Protein AF-A0A6S7KCL7-F1 (afdb_monomer)

Solvent-accessible surface area (backbone atoms only — not comparable to full-atom values): 25541 Å² total; per-residue (Å²): 139,86,90,84,72,77,57,64,66,50,50,55,53,49,55,60,59,51,68,74,68,71,88,81,83,83,84,85,79,87,79,91,74,94,81,78,96,77,89,88,78,88,87,92,86,84,83,87,86,81,90,90,88,89,88,83,91,77,95,70,89,78,67,82,60,60,70,54,47,55,51,52,52,54,48,55,52,53,68,60,31,69,67,55,47,53,51,51,53,51,50,55,51,50,37,40,73,71,61,41,32,48,75,60,80,77,88,64,96,81,70,55,74,40,50,72,78,60,78,70,86,76,84,52,100,75,82,60,85,66,85,68,55,64,64,54,39,35,38,71,44,36,75,80,61,92,67,90,66,77,89,55,89,71,80,50,75,65,64,59,47,46,71,49,43,76,32,38,36,36,27,40,42,30,43,48,71,57,47,63,75,40,70,47,54,80,88,52,20,56,63,50,22,36,47,53,102,87,47,46,34,21,32,42,26,37,62,62,35,43,85,53,42,60,41,54,48,30,53,52,49,52,62,61,52,57,93,53,74,54,59,47,78,56,63,52,39,36,40,36,40,14,66,44,70,70,55,24,50,56,45,45,51,55,50,53,52,40,33,53,76,68,70,56,56,66,34,74,90,70,35,43,75,79,30,55,58,47,82,52,98,79,23,32,41,34,57,83,19,40,34,78,32,66,70,60,44,48,52,55,68,71,51,72,84,66,89,47,70,66,44,46,52,52,50,51,56,57,52,56,76,47,34,50,50,28,79,50,46,29,59,47,44,41,61,57,54,54,68,70,43,86,95,56,80,91,74,90,48,70,65,35,50,52,30,52,54,50,49,45,48,46,64,68,66,42,60,68,23,38,58,46,49,96,90,44,62,73,46,77,51,62,43,49,59,80,54,19,28,27,34,36,38,28,33,52,80,52,90,96,37,73,43,50,48,37,29,40,49,42,62,49,51,83,68,60,43,68,48,54,70,70,56,36,47,72,71,66

Foldseek 3Di:
DDDDDPVVVVVVVVVVVVVVPDDDDDDDDDDDDDDDPDDDDDDDDDDDDDDDDDDDDDDDDPDPPPVVVVVVVVLVVVCPDPVVQVVVVVVVVVCVVVVFKDFDPDPDPPQDELEAQDFPPDDDPPNDDDPPRQQVSLQVRAQPDPDPADDADDDDPLNLLLLCPLWQWKKKWFFPVCQSVAFDDPVCFSVQWYDDPVHIMTGRTGGHNHPNRQRVQQVVLCVLCPPQRQWDDHRRMIMHTDNDPVRSVVSVVVSVVSCVVSVTDTDPVPIDGTDQWDQDPQWIQGSQAIGHDVVLLVVLLPDDDDPDLVSLVVNVVSLVVCQFQAWQLQVLCVVSVVCNDPPDDDDDDPSNVVSSVVSSVRNNPGDGAHRDDPVWDWDKDWAFDLWKIKIFIWTDPDVVDIGTNTIDIGTDDPVLSPDDRVVRRVVD

Nearest PDB structures (foldseek):
  8wut-assembly1_E  TM=8.333E-01  e=3.686E-23  Moloney murine leukemia virus
  7o0h-assembly1_A  TM=8.692E-01  e=2.274E-22  White-tufted-ear marmoset simian foamy virus
  7o0g-assembly1_A  TM=7.870E-01  e=5.186E-21  White-tufted-ear marmoset simian foamy virus
  7o24-assembly1_A  TM=8.582E-01  e=4.016E-20  White-tufted-ear marmoset simian foamy virus
  4ol8-assembly1_B  TM=5.822E-01  e=3.108E-23  Saccharomyces cerevisiae

InterPro domains:
  IPR000477 Reverse transcriptase domain [PF00078] (135-284)
  IPR041577 Reverse transcriptase/retrotransposon-derived protein, RNase H-like domain [PF17919] (348-428)
  IPR043128 Reverse transcriptase/Diguanylate cyclase domain [G3DSA:3.30.70.270] (152-285)
  IPR043128 Reverse transcriptase/Diguanylate cyclase domain [G3DSA:3.30.70.270] (294-387)
  IPR043502 DNA/RNA polymerase superfamily [SSF56672] (149-428)

Structure (mmCIF, N/CA/C/O backbone):
data_AF-A0A6S7KCL7-F1
#
_entry.id   AF-A0A6S7KCL7-F1
#
loop_
_atom_site.group_PDB
_atom_site.id
_atom_site.type_symbol
_atom_site.label_atom_id
_atom_site.label_alt_id
_atom_site.label_comp_id
_atom_site.label_asym_id
_atom_site.label_entity_id
_atom_site.label_seq_id
_atom_site.pdbx_PDB_ins_code
_atom_site.Cartn_x
_atom_site.Cartn_y
_atom_site.Cartn_z
_atom_site.occupancy
_atom_site.B_iso_or_equiv
_atom_site.auth_seq_id
_atom_site.auth_comp_id
_atom_site.auth_asym_id
_atom_site.auth_atom_id
_atom_site.pdbx_PDB_model_num
ATOM 1 N N . MET A 1 1 ? -39.524 0.448 9.914 1.00 32.84 1 MET A N 1
ATOM 2 C CA . MET A 1 1 ? -39.520 1.186 11.191 1.00 32.84 1 MET A CA 1
ATOM 3 C C . MET A 1 1 ? -38.173 0.850 11.798 1.00 32.84 1 MET A C 1
ATOM 5 O O . MET A 1 1 ? -37.970 -0.300 12.128 1.00 32.84 1 MET A O 1
ATOM 9 N N . ASP A 1 2 ? -37.138 1.658 11.639 1.00 27.00 2 ASP A N 1
ATOM 10 C CA . ASP A 1 2 ? -37.039 3.036 12.101 1.00 27.00 2 ASP A CA 1
ATOM 11 C C . ASP A 1 2 ? -36.198 3.862 11.104 1.00 27.00 2 ASP A C 1
ATOM 13 O O . ASP A 1 2 ? -35.113 3.452 10.697 1.00 27.00 2 ASP A O 1
ATOM 17 N N . LYS A 1 3 ? -36.755 4.976 10.623 1.00 31.25 3 LYS A N 1
ATOM 18 C CA . LYS A 1 3 ? -36.120 5.930 9.702 1.00 31.25 3 LYS A CA 1
ATOM 19 C C . LYS A 1 3 ? -36.062 7.254 10.452 1.00 31.25 3 LYS A C 1
ATOM 21 O O . LYS A 1 3 ? -36.946 8.072 10.250 1.00 31.25 3 LYS A O 1
ATOM 26 N N . ASN A 1 4 ? -35.097 7.427 11.350 1.00 33.03 4 ASN A N 1
ATOM 27 C CA . ASN A 1 4 ? -34.745 8.725 11.931 1.00 33.03 4 ASN A CA 1
ATOM 28 C C . ASN A 1 4 ? -33.495 8.577 12.802 1.00 33.03 4 ASN A C 1
ATOM 30 O O . ASN A 1 4 ? -33.615 8.236 13.973 1.00 33.03 4 ASN A O 1
ATOM 34 N N . ARG A 1 5 ? -32.303 8.831 12.235 1.00 33.44 5 ARG A N 1
ATOM 35 C CA . ARG A 1 5 ? -31.136 9.317 13.003 1.00 33.44 5 ARG A CA 1
ATOM 36 C C . ARG A 1 5 ? -29.930 9.866 12.193 1.00 33.44 5 ARG A C 1
ATOM 38 O O . ARG A 1 5 ? -28.792 9.637 12.580 1.00 33.44 5 ARG A O 1
ATOM 45 N N . PRO A 1 6 ? -30.106 10.653 11.110 1.00 31.61 6 PRO A N 1
ATOM 46 C CA . PRO A 1 6 ? -28.994 11.430 10.538 1.00 31.61 6 PRO A CA 1
ATOM 47 C C . PRO A 1 6 ? -28.548 12.629 11.413 1.00 31.61 6 PRO A C 1
ATOM 49 O O . PRO A 1 6 ? -27.614 13.339 11.046 1.00 31.61 6 PRO A O 1
ATOM 52 N N . GLU A 1 7 ? -29.188 12.878 12.562 1.00 29.97 7 GLU A N 1
ATOM 53 C CA . GLU A 1 7 ? -28.924 14.068 13.385 1.00 29.97 7 GLU A CA 1
ATOM 54 C C . GLU A 1 7 ? -27.681 13.947 14.282 1.00 29.97 7 GLU A C 1
ATOM 56 O O . GLU A 1 7 ? -26.993 14.944 14.475 1.00 29.97 7 GLU A O 1
ATOM 61 N N . GLU A 1 8 ? -27.302 12.757 14.762 1.00 33.03 8 GLU A N 1
ATOM 62 C CA . GLU A 1 8 ? -26.177 12.619 15.711 1.00 33.03 8 GLU A CA 1
ATOM 63 C C . GLU A 1 8 ? -24.804 12.859 15.043 1.00 33.03 8 GLU A C 1
ATOM 65 O O . GLU A 1 8 ? -23.974 13.591 15.585 1.00 33.03 8 GLU A O 1
ATOM 70 N N . ALA A 1 9 ? -24.597 12.390 13.804 1.00 33.31 9 ALA A N 1
ATOM 71 C CA . ALA A 1 9 ? -23.393 12.701 13.020 1.00 33.31 9 ALA A CA 1
ATOM 72 C C . ALA A 1 9 ? -23.333 14.183 12.594 1.00 33.31 9 ALA A C 1
ATOM 74 O O . ALA A 1 9 ? -22.263 14.796 12.583 1.00 33.31 9 ALA A O 1
ATOM 75 N N . SER A 1 10 ? -24.490 14.791 12.303 1.00 29.20 10 SER A N 1
ATOM 76 C CA . SER A 1 10 ? -24.592 16.223 12.001 1.00 29.20 10 SER A CA 1
ATOM 77 C C . SER A 1 10 ? -24.293 17.085 13.232 1.00 29.20 10 SER A C 1
ATOM 79 O O . SER A 1 10 ? -23.703 18.155 13.094 1.00 29.20 10 SER A O 1
ATOM 81 N N . ILE A 1 11 ? -24.649 16.636 14.439 1.00 30.73 11 ILE A N 1
ATOM 82 C CA . ILE A 1 11 ? -24.381 17.346 15.699 1.00 30.73 11 ILE A CA 1
ATOM 83 C C . ILE A 1 11 ? -22.884 17.326 16.039 1.00 30.73 11 ILE A C 1
ATOM 85 O O . ILE A 1 11 ? -22.354 18.359 16.457 1.00 30.73 11 ILE A O 1
ATOM 89 N N . ILE A 1 12 ? -22.176 16.220 15.783 1.00 36.31 12 ILE A N 1
ATOM 90 C CA . ILE A 1 12 ? -20.714 16.138 15.959 1.00 36.31 12 ILE A CA 1
ATOM 91 C C . ILE A 1 12 ? -19.998 17.066 14.961 1.00 36.31 12 ILE A C 1
ATOM 93 O O . ILE A 1 12 ? -19.153 17.868 15.364 1.00 36.31 12 ILE A O 1
ATOM 97 N N . LEU A 1 13 ? -20.410 17.056 13.685 1.00 35.09 13 LEU A N 1
ATOM 98 C CA . LEU A 1 13 ? -19.869 17.943 12.643 1.00 35.09 13 LEU A CA 1
ATOM 99 C C . LEU A 1 13 ? -20.126 19.430 12.954 1.00 35.09 13 LEU A C 1
ATOM 101 O O . LEU A 1 13 ? -19.245 20.275 12.804 1.00 35.09 13 LEU A O 1
ATOM 105 N N . THR A 1 14 ? -21.333 19.750 13.436 1.00 28.88 14 THR A N 1
ATOM 106 C CA . THR A 1 14 ? -21.732 21.122 13.785 1.00 28.88 14 THR A CA 1
ATOM 107 C C . THR A 1 14 ? -21.007 21.609 15.034 1.00 28.88 14 THR A C 1
ATOM 109 O O . THR A 1 14 ? -20.670 22.784 15.117 1.00 28.88 14 THR A O 1
ATOM 112 N N . THR A 1 15 ? -20.720 20.732 15.997 1.00 29.88 15 THR A N 1
ATOM 113 C CA . THR A 1 15 ? -20.001 21.110 17.222 1.00 29.88 15 THR A CA 1
ATOM 114 C C . THR A 1 15 ? -18.521 21.384 16.941 1.00 29.88 15 THR A C 1
ATOM 116 O O . THR A 1 15 ? -17.981 22.353 17.471 1.00 29.88 15 THR A O 1
ATOM 119 N N . PHE A 1 16 ? -17.894 20.633 16.028 1.00 32.62 16 PHE A N 1
ATOM 120 C CA . PHE A 1 16 ? -16.509 20.876 15.605 1.00 32.62 16 PHE A CA 1
ATOM 121 C C . PHE A 1 16 ? -16.375 22.163 14.764 1.00 32.62 16 PHE A C 1
ATOM 123 O O . PHE A 1 16 ? -15.523 23.001 15.047 1.00 32.62 16 PHE A O 1
ATOM 130 N N . LEU A 1 17 ? -17.294 22.402 13.816 1.00 31.88 17 LEU A N 1
ATOM 131 C CA . LEU A 1 17 ? -17.326 23.630 12.999 1.00 31.88 17 LEU A CA 1
ATOM 132 C C . LEU A 1 17 ? -17.724 24.893 13.791 1.00 31.88 17 LEU A C 1
ATOM 134 O O . LEU A 1 17 ? -17.465 26.019 13.361 1.00 31.88 17 LEU A O 1
ATOM 138 N N . ARG A 1 18 ? -18.363 24.746 14.958 1.00 26.17 18 ARG A N 1
ATOM 139 C CA . ARG A 1 18 ? -18.756 25.882 15.810 1.00 26.17 18 ARG A CA 1
ATOM 140 C C . ARG A 1 18 ? -17.617 26.375 16.705 1.00 26.17 18 ARG A C 1
ATOM 142 O O . ARG A 1 18 ? -17.640 27.540 17.092 1.00 26.17 18 ARG A O 1
ATOM 149 N N . ILE A 1 19 ? -16.601 25.547 16.960 1.00 31.98 19 ILE A N 1
ATOM 150 C CA . ILE A 1 19 ? -15.364 25.965 17.643 1.00 31.98 19 ILE A CA 1
ATOM 151 C C . ILE A 1 19 ? -14.505 26.860 16.724 1.00 31.98 19 ILE A C 1
ATOM 153 O O . ILE A 1 19 ? -13.810 27.746 17.218 1.00 31.98 19 ILE A O 1
ATOM 157 N N . GLU A 1 20 ? -14.644 26.745 15.397 1.00 35.44 20 GLU A N 1
ATOM 158 C CA . GLU A 1 20 ? -13.984 27.632 14.421 1.00 35.44 20 GLU A CA 1
ATOM 159 C C . GLU A 1 20 ? -14.603 29.044 14.324 1.00 35.44 20 GLU A C 1
ATOM 161 O O . GLU A 1 20 ? -14.001 29.941 13.737 1.00 35.44 20 GLU A O 1
ATOM 166 N N . ASN A 1 21 ? -15.775 29.293 14.925 1.00 29.42 21 ASN A N 1
ATOM 167 C CA . ASN A 1 21 ? -16.491 30.573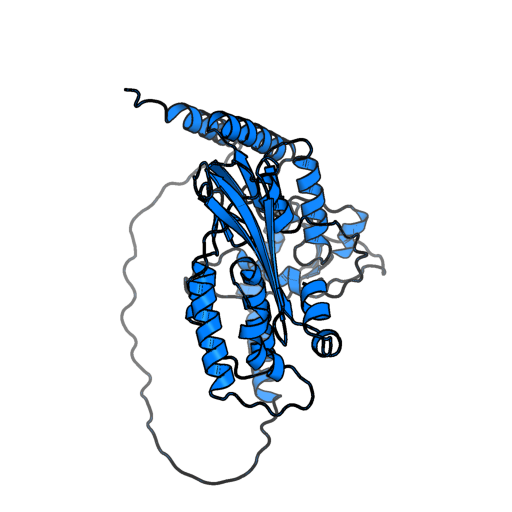 14.829 1.00 29.42 21 ASN A CA 1
ATOM 168 C C . ASN A 1 21 ? -16.553 31.349 16.160 1.00 29.42 21 ASN A C 1
ATOM 170 O O . ASN A 1 21 ? -17.619 31.804 16.579 1.00 29.42 21 ASN A O 1
ATOM 174 N N . ASN A 1 22 ? -15.401 31.562 16.807 1.00 24.45 22 ASN A N 1
ATOM 175 C CA . ASN A 1 22 ? -15.237 32.597 17.839 1.00 24.45 22 ASN A CA 1
ATOM 176 C C . ASN A 1 22 ? -14.475 33.810 17.241 1.00 24.45 22 ASN A C 1
ATOM 178 O O . ASN A 1 22 ? -13.380 33.626 16.706 1.00 24.45 22 ASN A O 1
ATOM 182 N N . PRO A 1 23 ? -15.027 35.044 17.251 1.00 31.91 23 PRO A N 1
ATOM 183 C CA . PRO A 1 23 ? -14.703 36.058 16.258 1.00 31.91 23 PRO A CA 1
ATOM 184 C C . PRO A 1 23 ? -13.602 37.022 16.717 1.00 31.91 23 PRO A C 1
ATOM 186 O O . PRO A 1 23 ? -13.769 37.800 17.655 1.00 31.91 23 PRO A O 1
ATOM 189 N N . ARG A 1 24 ? -12.518 37.096 15.943 1.00 24.03 24 ARG A N 1
ATOM 190 C CA . ARG A 1 24 ? -11.722 38.323 15.801 1.00 24.03 24 ARG A CA 1
ATOM 191 C C . ARG A 1 24 ? -11.647 38.708 14.328 1.00 24.03 24 ARG A C 1
ATOM 193 O O . ARG A 1 24 ? -10.710 38.366 13.629 1.00 24.03 24 ARG A O 1
ATOM 200 N N . GLY A 1 25 ? -12.709 39.403 13.913 1.00 25.62 25 GLY A N 1
ATOM 201 C CA . GLY A 1 25 ? -12.779 40.400 12.843 1.00 25.62 25 GLY A CA 1
ATOM 202 C C . GLY A 1 25 ? -12.141 40.073 11.492 1.00 25.62 25 GLY A C 1
ATOM 203 O O . GLY A 1 25 ? -10.934 40.164 11.349 1.00 25.62 25 GLY A O 1
ATOM 204 N N . ILE A 1 26 ? -12.973 39.919 10.459 1.00 24.70 26 ILE A N 1
ATOM 205 C CA . ILE A 1 26 ? -13.079 40.894 9.359 1.00 24.70 26 ILE A CA 1
ATOM 206 C C . ILE A 1 26 ? -14.375 40.627 8.573 1.00 24.70 26 ILE A C 1
ATOM 208 O O . ILE A 1 26 ? -14.807 39.506 8.333 1.00 24.70 26 ILE A O 1
ATOM 212 N N . ARG A 1 27 ? -15.025 41.738 8.245 1.00 23.36 27 ARG A N 1
ATOM 213 C CA . ARG A 1 27 ? -16.366 41.923 7.692 1.00 23.36 27 ARG A CA 1
ATOM 214 C C . ARG A 1 27 ? -16.469 41.364 6.265 1.00 23.36 27 ARG A C 1
ATOM 216 O O . ARG A 1 27 ? -15.761 41.828 5.374 1.00 23.36 27 ARG A O 1
ATOM 223 N N . ALA A 1 28 ? -17.404 40.445 6.025 1.00 23.52 28 ALA A N 1
ATOM 224 C CA . ALA A 1 28 ? -17.800 40.046 4.678 1.00 23.52 28 ALA A CA 1
ATOM 225 C C . ALA A 1 28 ? -18.406 41.246 3.926 1.00 23.52 28 ALA A C 1
ATOM 227 O O . ALA A 1 28 ? -19.410 41.816 4.359 1.00 23.52 28 ALA A O 1
ATOM 228 N N . LYS A 1 29 ? -17.827 41.621 2.780 1.00 24.95 29 LYS A N 1
ATOM 229 C CA . LYS A 1 29 ? -18.520 42.443 1.782 1.00 24.95 29 LYS A CA 1
ATOM 230 C C . LYS A 1 29 ? -19.190 41.516 0.770 1.00 24.95 29 LYS A C 1
ATOM 232 O O . LYS A 1 29 ? -18.541 40.998 -0.132 1.00 24.95 29 LYS A O 1
ATOM 237 N N . LYS A 1 30 ? -20.506 41.343 0.922 1.00 26.56 30 LYS A N 1
ATOM 238 C CA . LYS A 1 30 ? -21.410 41.080 -0.205 1.00 26.56 30 LYS A CA 1
ATOM 239 C C . LYS A 1 30 ? -21.349 42.291 -1.139 1.00 26.56 30 LYS A C 1
ATOM 241 O O . LYS A 1 30 ? -21.466 43.407 -0.649 1.00 26.56 30 LYS A O 1
ATOM 246 N N . ASN A 1 31 ? -21.146 42.049 -2.432 1.00 24.45 31 ASN A N 1
ATOM 247 C CA . ASN A 1 31 ? -21.713 42.800 -3.558 1.00 24.45 31 ASN A CA 1
ATOM 248 C C . ASN A 1 31 ? -21.358 42.046 -4.848 1.00 24.45 31 ASN A C 1
ATOM 250 O O . ASN A 1 31 ? -20.307 42.257 -5.445 1.00 24.45 31 ASN A O 1
ATOM 254 N N . LEU A 1 32 ? -22.239 41.126 -5.241 1.00 25.67 32 LEU A N 1
ATOM 255 C CA . LEU A 1 32 ? -22.366 40.678 -6.623 1.00 25.67 32 LEU A CA 1
ATOM 256 C C . LEU A 1 32 ? -23.285 41.687 -7.310 1.00 25.67 32 LEU A C 1
ATOM 258 O O . LEU A 1 32 ? -24.489 41.688 -7.067 1.00 25.67 32 LEU A O 1
ATOM 262 N N . THR A 1 33 ? -22.713 42.549 -8.140 1.00 25.02 33 THR A N 1
ATOM 263 C CA . THR A 1 33 ? -23.452 43.272 -9.174 1.00 25.02 33 THR A CA 1
ATOM 264 C C . THR A 1 33 ? -22.950 42.782 -10.521 1.00 25.02 33 THR A C 1
ATOM 266 O O . THR A 1 33 ? -21.758 42.830 -10.818 1.00 25.02 33 THR A O 1
ATOM 269 N N . THR A 1 34 ? -23.891 42.259 -11.296 1.00 31.86 34 THR A N 1
ATOM 270 C CA . THR A 1 34 ? -23.829 42.022 -12.735 1.00 31.86 34 THR A CA 1
ATOM 271 C C . THR A 1 34 ? -23.257 43.231 -13.464 1.00 31.86 34 THR A C 1
ATOM 273 O O . THR A 1 34 ? -23.919 44.259 -13.494 1.00 31.86 34 THR A O 1
ATOM 276 N N . GLU A 1 35 ? -22.082 43.098 -14.083 1.00 24.28 35 GLU A N 1
ATOM 277 C CA . GLU A 1 35 ? -21.702 43.897 -15.253 1.00 24.28 35 GLU A CA 1
ATOM 278 C C . GLU A 1 35 ? -20.436 43.349 -15.930 1.00 24.28 35 GLU A C 1
ATOM 280 O O . GLU A 1 35 ? -19.486 42.921 -15.277 1.00 24.28 35 GLU A O 1
ATOM 285 N N . ASN A 1 36 ? -20.440 43.426 -17.263 1.00 24.83 36 ASN A N 1
ATOM 286 C CA . ASN A 1 36 ? -19.349 43.148 -18.207 1.00 24.83 36 ASN A CA 1
ATOM 287 C C . ASN A 1 36 ? -19.168 41.707 -18.708 1.00 24.83 36 ASN A C 1
ATOM 289 O O . ASN A 1 36 ? -18.055 41.213 -18.879 1.00 24.83 36 ASN A O 1
ATOM 293 N N . ALA A 1 37 ? -20.278 41.102 -19.135 1.00 28.19 37 ALA A N 1
ATOM 294 C CA . ALA A 1 37 ? -20.281 40.293 -20.352 1.00 28.19 37 ALA A CA 1
ATOM 295 C C . ALA A 1 37 ? -20.336 41.226 -21.580 1.00 28.19 37 ALA A C 1
ATOM 297 O O . ALA A 1 37 ? -21.414 41.511 -22.082 1.00 28.19 37 ALA A O 1
ATOM 298 N N . ALA A 1 38 ? -19.190 41.750 -22.024 1.00 30.61 38 ALA A N 1
ATOM 299 C CA . ALA A 1 38 ? -18.998 42.331 -23.362 1.00 30.61 38 ALA A CA 1
ATOM 300 C C . ALA A 1 38 ? -17.542 42.790 -23.526 1.00 30.61 38 ALA A C 1
ATOM 302 O O . ALA A 1 38 ? -17.160 43.790 -22.925 1.00 30.61 38 ALA A O 1
ATOM 303 N N . LYS A 1 39 ? -16.747 42.064 -24.330 1.00 27.22 39 LYS A N 1
ATOM 304 C CA . LYS A 1 39 ? -15.606 42.556 -25.147 1.00 27.22 39 LYS A CA 1
ATOM 305 C C . LYS A 1 39 ? -14.751 41.390 -25.659 1.00 27.22 39 LYS A C 1
ATOM 307 O O . LYS A 1 39 ? -13.586 41.275 -25.314 1.00 27.22 39 LYS A O 1
ATOM 312 N N . TRP A 1 40 ? -15.323 40.529 -26.497 1.00 24.55 40 TRP A N 1
ATOM 313 C CA . TRP A 1 40 ? -14.550 39.632 -27.368 1.00 24.55 40 TRP A CA 1
ATOM 314 C C . TRP A 1 40 ? -15.207 39.616 -28.750 1.00 24.55 40 TRP A C 1
ATOM 316 O O . TRP A 1 40 ? -15.937 38.699 -29.103 1.00 24.55 40 TRP A O 1
ATOM 326 N N . THR A 1 41 ? -14.958 40.668 -29.528 1.00 23.69 41 THR A N 1
ATOM 327 C CA . THR A 1 41 ? -15.187 40.683 -30.977 1.00 23.69 41 THR A CA 1
ATOM 328 C C . THR A 1 41 ? -14.047 41.430 -31.663 1.00 23.69 41 THR A C 1
ATOM 330 O O . THR A 1 41 ? -13.801 42.593 -31.355 1.00 23.69 41 THR A O 1
ATOM 333 N N . ALA A 1 42 ? -13.432 40.731 -32.621 1.00 24.84 42 ALA A N 1
ATOM 334 C CA . ALA A 1 42 ? -12.605 41.205 -33.733 1.00 24.84 42 ALA A CA 1
ATOM 335 C C . ALA A 1 42 ? -11.185 41.747 -33.448 1.00 24.84 42 ALA A C 1
ATOM 337 O O . ALA A 1 42 ? -11.002 42.880 -33.020 1.00 24.84 42 ALA A O 1
ATOM 338 N N . ASN A 1 43 ? -10.174 40.990 -33.897 1.00 25.39 43 ASN A N 1
ATOM 339 C CA . ASN A 1 43 ? -9.251 41.507 -34.916 1.00 25.39 43 ASN A CA 1
ATOM 340 C C . ASN A 1 43 ? -8.666 40.353 -35.772 1.00 25.39 43 ASN A C 1
ATOM 342 O O . ASN A 1 43 ? -7.935 39.516 -35.238 1.00 25.39 43 ASN A O 1
ATOM 346 N N . PRO A 1 44 ? -8.990 40.279 -37.077 1.00 29.75 44 PRO A N 1
ATOM 347 C CA . PRO A 1 44 ? -8.430 39.328 -38.028 1.00 29.75 44 PRO A CA 1
ATOM 348 C C . PRO A 1 44 ? -7.284 39.983 -38.807 1.00 29.75 44 PRO A C 1
ATOM 350 O O . PRO A 1 44 ? -7.536 40.892 -39.585 1.00 29.75 44 PRO A O 1
ATOM 353 N N . ASN A 1 45 ? -6.041 39.528 -38.635 1.00 25.64 45 ASN A N 1
ATOM 354 C CA . ASN A 1 45 ? -4.947 39.753 -39.593 1.00 25.64 45 ASN A CA 1
ATOM 355 C C . ASN A 1 45 ? -3.684 39.013 -39.137 1.00 25.64 45 ASN A C 1
ATOM 357 O O . ASN A 1 45 ? -2.966 39.543 -38.305 1.00 25.64 45 ASN A O 1
ATOM 361 N N . VAL A 1 46 ? -3.407 37.828 -39.694 1.00 29.92 46 VAL A N 1
ATOM 362 C CA . VAL A 1 46 ? -2.138 37.500 -40.381 1.00 29.92 46 VAL A CA 1
ATOM 363 C C . VAL A 1 46 ? -2.435 36.328 -41.330 1.00 29.92 46 VAL A C 1
ATOM 365 O O . VAL A 1 46 ? -2.879 35.263 -40.909 1.00 29.92 46 VAL A O 1
ATOM 368 N N . ARG A 1 47 ? -2.251 36.578 -42.631 1.00 26.06 47 ARG A N 1
ATOM 369 C CA . ARG A 1 47 ? -2.441 35.648 -43.756 1.00 26.06 47 ARG A CA 1
ATOM 370 C C . ARG A 1 47 ? -1.308 34.617 -43.817 1.00 26.06 47 ARG A C 1
ATOM 372 O O . ARG A 1 47 ? -0.181 34.918 -43.440 1.00 26.06 47 ARG A O 1
ATOM 379 N N . GLY A 1 48 ? -1.626 33.425 -44.321 1.00 23.19 48 GLY A N 1
ATOM 380 C CA . GLY A 1 48 ? -0.693 32.314 -44.499 1.00 23.19 48 GLY A CA 1
ATOM 381 C C . GLY A 1 48 ? 0.268 32.436 -45.684 1.00 23.19 48 GLY A C 1
ATOM 382 O O . GLY A 1 48 ? 0.117 33.304 -46.540 1.00 23.19 48 GLY A O 1
ATOM 383 N N . VAL A 1 49 ? 1.216 31.496 -45.732 1.00 26.47 49 VAL A N 1
ATOM 384 C CA . VAL A 1 49 ? 1.940 31.061 -46.935 1.00 26.47 49 VAL A CA 1
ATOM 385 C C . VAL A 1 49 ? 2.118 29.539 -46.854 1.00 26.47 49 VAL A C 1
ATOM 387 O O . VAL A 1 49 ? 2.395 28.981 -45.794 1.00 26.47 49 VAL A O 1
ATOM 390 N N . SER A 1 50 ? 1.869 28.908 -47.995 1.00 23.92 50 SER A N 1
ATOM 391 C CA . SER A 1 50 ? 1.758 27.486 -48.319 1.00 23.92 50 SER A CA 1
ATOM 392 C C . SER A 1 50 ? 3.092 26.773 -48.608 1.00 23.92 50 SER A C 1
ATOM 394 O O . SER A 1 50 ? 3.991 27.367 -49.190 1.00 23.92 50 SER A O 1
ATOM 396 N N . ASP A 1 51 ? 3.137 25.487 -48.242 1.00 26.78 51 ASP A N 1
ATOM 397 C CA . ASP A 1 51 ? 3.597 24.282 -48.976 1.00 26.78 51 ASP A CA 1
ATOM 398 C C . ASP A 1 51 ? 4.666 24.380 -50.096 1.00 26.78 51 ASP A C 1
ATOM 400 O O . ASP A 1 51 ? 4.408 25.036 -51.099 1.00 26.78 51 ASP A O 1
ATOM 404 N N . GLN A 1 52 ? 5.766 23.599 -49.998 1.00 23.55 52 GLN A N 1
ATOM 405 C CA . GLN A 1 52 ? 6.431 22.844 -51.097 1.00 23.55 52 GLN A CA 1
ATOM 406 C C . GLN A 1 52 ? 7.404 21.755 -50.558 1.00 23.55 52 GLN A C 1
ATOM 408 O O . GLN A 1 52 ? 8.073 21.942 -49.543 1.00 23.55 52 GLN A O 1
ATOM 413 N N . ARG A 1 53 ? 7.488 20.606 -51.261 1.00 22.00 53 ARG A N 1
ATOM 414 C CA . ARG A 1 53 ? 8.329 19.415 -50.977 1.00 22.00 53 ARG A CA 1
ATOM 415 C C . ARG A 1 53 ? 9.604 19.323 -51.852 1.00 22.00 53 ARG A C 1
ATOM 417 O O . ARG A 1 53 ? 9.583 19.757 -52.997 1.00 22.00 53 ARG A O 1
ATOM 424 N N . THR A 1 54 ? 10.557 18.500 -51.369 1.00 23.83 54 THR A N 1
ATOM 425 C CA . THR A 1 54 ? 11.592 17.651 -52.053 1.00 23.83 54 THR A CA 1
ATOM 426 C C . THR A 1 54 ? 13.050 18.189 -52.146 1.00 23.83 54 THR A C 1
ATOM 428 O O . THR A 1 54 ? 13.271 19.348 -51.823 1.00 23.83 54 THR A O 1
ATOM 431 N N . PRO A 1 55 ? 14.077 17.358 -52.480 1.00 32.09 55 PRO A N 1
ATOM 432 C CA . PRO A 1 55 ? 14.804 16.430 -51.583 1.00 32.09 55 PRO A CA 1
ATOM 433 C C . PRO A 1 55 ? 16.358 16.568 -51.656 1.00 32.09 55 PRO A C 1
ATOM 435 O O . PRO A 1 55 ? 16.883 17.118 -52.616 1.00 32.09 55 PRO A O 1
ATOM 438 N N . GLY A 1 56 ? 17.123 15.984 -50.715 1.00 22.31 56 GLY A N 1
ATOM 439 C CA . GLY A 1 56 ? 18.562 15.707 -50.931 1.00 22.31 56 GLY A CA 1
ATOM 440 C C . GLY A 1 56 ? 19.526 15.963 -49.760 1.00 22.31 56 GLY A C 1
ATOM 441 O O . GLY A 1 56 ? 19.715 17.089 -49.323 1.00 22.31 56 GLY A O 1
ATOM 442 N N . ASN A 1 57 ? 20.149 14.869 -49.309 1.00 25.88 57 ASN A N 1
ATOM 443 C CA . ASN A 1 57 ? 21.361 14.693 -48.494 1.00 25.88 57 ASN A CA 1
ATOM 444 C C . ASN A 1 57 ? 22.228 15.917 -48.128 1.00 25.88 57 ASN A C 1
ATOM 446 O O . ASN A 1 57 ? 22.866 16.523 -48.981 1.00 25.88 57 ASN A O 1
ATOM 450 N N . SER A 1 58 ? 22.479 16.085 -46.827 1.00 22.78 58 SER A N 1
ATOM 451 C CA . SER A 1 58 ? 23.840 16.036 -46.263 1.00 22.78 58 SER A CA 1
ATOM 452 C C . SER A 1 58 ? 23.773 15.921 -44.738 1.00 22.78 58 SER A C 1
ATOM 454 O O . SER A 1 58 ? 22.918 16.511 -44.080 1.00 22.78 58 SER A O 1
ATOM 456 N N . ALA A 1 59 ? 24.648 15.093 -44.173 1.00 34.91 59 ALA A N 1
ATOM 457 C CA . ALA A 1 59 ? 24.796 14.926 -42.739 1.00 34.91 59 ALA A CA 1
ATOM 458 C C . ALA A 1 59 ? 25.247 16.250 -42.102 1.00 34.91 59 ALA A C 1
ATOM 460 O O . ALA A 1 59 ? 26.376 16.688 -42.306 1.00 34.91 59 ALA A O 1
ATOM 461 N N . GLN A 1 60 ? 24.384 16.858 -41.292 1.00 24.25 60 GLN A N 1
ATOM 462 C CA . GLN A 1 60 ? 24.779 17.859 -40.308 1.00 24.25 60 GLN A CA 1
ATOM 463 C C . GLN A 1 60 ? 24.344 17.370 -38.931 1.00 24.25 60 GLN A C 1
ATOM 465 O O . GLN A 1 60 ? 23.157 17.240 -38.634 1.00 24.25 60 GLN A O 1
ATOM 470 N N . GLN A 1 61 ? 25.342 17.076 -38.097 1.00 26.62 61 GLN A N 1
ATOM 471 C CA . GLN A 1 61 ? 25.204 17.003 -36.648 1.00 26.62 61 GLN A CA 1
ATOM 472 C C . GLN A 1 61 ? 24.488 18.269 -36.165 1.00 26.62 61 GLN A C 1
ATOM 474 O O . GLN A 1 61 ? 25.092 19.336 -36.068 1.00 26.62 61 GLN A O 1
ATOM 479 N N . VAL A 1 62 ? 23.198 18.159 -35.853 1.00 25.75 62 VAL A N 1
ATOM 480 C CA . VAL A 1 62 ? 22.493 19.198 -35.107 1.00 25.75 62 VAL A CA 1
ATOM 481 C C . VAL A 1 62 ? 22.919 19.045 -33.653 1.00 25.75 62 VAL A C 1
ATOM 483 O O . VAL A 1 62 ? 22.529 18.109 -32.956 1.00 25.75 62 VAL A O 1
ATOM 486 N N . SER A 1 63 ? 23.794 19.942 -33.219 1.00 23.69 63 SER A N 1
ATOM 487 C CA . SER A 1 63 ? 24.270 20.038 -31.847 1.00 23.69 63 SER A CA 1
ATOM 488 C C . SER A 1 63 ? 23.085 20.276 -30.885 1.00 23.69 63 SER A C 1
ATOM 490 O O . SER A 1 63 ? 22.281 21.184 -31.119 1.00 23.69 63 SER A O 1
ATOM 492 N N . PRO A 1 64 ? 22.961 19.530 -29.763 1.00 26.62 64 PRO A N 1
ATOM 493 C CA . PRO A 1 64 ? 21.874 19.694 -28.777 1.00 26.62 64 PRO A CA 1
ATOM 494 C C . PRO A 1 64 ? 21.868 21.051 -28.041 1.00 26.62 64 PRO A C 1
ATOM 496 O O . PRO A 1 64 ? 21.066 21.295 -27.134 1.00 26.62 64 PRO A O 1
ATOM 499 N N . SER A 1 65 ? 22.789 21.943 -28.395 1.00 27.81 65 SER A N 1
ATOM 500 C CA . SER A 1 65 ? 23.180 23.107 -27.611 1.00 27.81 65 SER A CA 1
ATOM 501 C C . SER A 1 65 ? 22.314 24.340 -27.881 1.00 27.81 65 SER A C 1
ATOM 503 O O . SER A 1 65 ? 22.133 25.154 -26.985 1.00 27.81 65 SER A O 1
ATOM 505 N N . VAL A 1 66 ? 21.733 24.497 -29.076 1.00 26.25 66 VAL A N 1
ATOM 506 C CA . VAL A 1 66 ? 21.138 25.789 -29.483 1.00 26.25 66 VAL A CA 1
ATOM 507 C C . VAL A 1 66 ? 19.673 25.940 -29.042 1.00 26.25 66 VAL A C 1
ATOM 509 O O . VAL A 1 66 ? 19.285 26.989 -28.527 1.00 26.25 66 VAL A O 1
ATOM 512 N N . ILE A 1 67 ? 18.867 24.873 -29.119 1.00 25.34 67 ILE A N 1
ATOM 513 C CA . ILE A 1 67 ? 17.459 24.885 -28.659 1.00 25.34 67 ILE A CA 1
ATOM 514 C C . ILE A 1 67 ? 17.385 24.962 -27.123 1.00 25.34 67 ILE A C 1
ATOM 516 O O . ILE A 1 67 ? 16.491 25.596 -26.555 1.00 25.34 67 ILE A O 1
ATOM 520 N N . THR A 1 68 ? 18.359 24.357 -26.441 1.00 28.80 68 THR A N 1
ATOM 521 C CA . THR A 1 68 ? 18.464 24.348 -24.976 1.00 28.80 68 THR A CA 1
ATOM 522 C C . THR A 1 68 ? 18.875 25.721 -24.430 1.00 28.80 68 THR A C 1
ATOM 524 O O . THR A 1 68 ? 18.357 26.148 -23.397 1.00 28.80 68 THR A O 1
ATOM 527 N N . VAL A 1 69 ? 19.740 26.451 -25.145 1.00 28.19 69 VAL A N 1
ATOM 528 C CA . VAL A 1 69 ? 20.165 27.812 -24.774 1.00 28.19 69 VAL A CA 1
ATOM 529 C C . VAL A 1 69 ? 19.054 28.836 -25.027 1.00 28.19 69 VAL A C 1
ATOM 531 O O . VAL A 1 69 ? 18.744 29.606 -24.122 1.00 28.19 69 VAL A O 1
ATOM 534 N N . GLN A 1 70 ? 18.347 28.780 -26.163 1.00 24.89 70 GLN A N 1
ATOM 535 C CA . GLN A 1 70 ? 17.225 29.699 -26.417 1.00 24.89 70 GLN A CA 1
ATOM 536 C C . GLN A 1 70 ? 16.038 29.490 -25.463 1.00 24.89 70 GLN A C 1
ATOM 538 O O . GLN A 1 70 ? 15.392 30.457 -25.052 1.00 24.89 70 GLN A O 1
ATOM 543 N N . LYS A 1 71 ? 15.758 28.244 -25.048 1.00 28.09 71 LYS A N 1
ATOM 544 C CA . LYS A 1 71 ? 14.780 27.984 -23.979 1.00 28.09 71 LYS A CA 1
ATOM 545 C C . LYS A 1 71 ? 15.261 28.544 -22.640 1.00 28.09 71 LYS A C 1
ATOM 547 O O . LYS A 1 71 ? 14.467 29.198 -21.974 1.00 28.09 71 LYS A O 1
ATOM 552 N N . LYS A 1 72 ? 16.535 28.370 -22.264 1.00 29.95 72 LYS A N 1
ATOM 553 C CA . LYS A 1 72 ? 17.100 28.952 -21.030 1.00 29.95 72 LYS A CA 1
ATOM 554 C C . LYS A 1 72 ? 17.055 30.485 -21.013 1.00 29.95 72 LYS A C 1
ATOM 556 O O . LYS A 1 72 ? 16.750 31.057 -19.973 1.00 29.95 72 LYS A O 1
ATOM 561 N N . GLU A 1 73 ? 17.286 31.156 -22.139 1.00 30.45 73 GLU A N 1
ATOM 562 C CA . GLU A 1 73 ? 17.224 32.623 -22.223 1.00 30.45 73 GLU A CA 1
ATOM 563 C C . GLU A 1 73 ? 15.795 33.175 -22.171 1.00 30.45 73 GLU A C 1
ATOM 565 O O . GLU A 1 73 ? 15.543 34.146 -21.450 1.00 30.45 73 GLU A O 1
ATOM 570 N N . HIS A 1 74 ? 14.836 32.542 -22.860 1.00 31.38 74 HIS A N 1
ATOM 571 C CA . HIS A 1 74 ? 13.416 32.887 -22.723 1.00 31.38 74 HIS A CA 1
ATOM 572 C C . HIS A 1 74 ? 12.900 32.632 -21.298 1.00 31.38 74 HIS A C 1
ATOM 574 O O . HIS A 1 74 ? 12.156 33.455 -20.764 1.00 31.38 74 HIS A O 1
ATOM 580 N N . TRP A 1 75 ? 13.358 31.558 -20.647 1.00 33.16 75 TRP A N 1
ATOM 581 C CA . TRP A 1 75 ? 13.084 31.265 -19.237 1.00 33.16 75 TRP A CA 1
ATOM 582 C C . TRP A 1 75 ? 13.685 32.304 -18.292 1.00 33.16 75 TRP A C 1
ATOM 584 O O . TRP A 1 75 ? 12.995 32.814 -17.415 1.00 33.16 75 TRP A O 1
ATOM 594 N N . ALA A 1 76 ? 14.942 32.694 -18.497 1.00 35.91 76 ALA A N 1
ATOM 595 C CA . ALA A 1 76 ? 15.582 33.728 -17.694 1.00 35.91 76 ALA A CA 1
ATOM 596 C C . ALA A 1 76 ? 14.914 35.105 -17.894 1.00 35.91 76 ALA A C 1
ATOM 598 O O . ALA A 1 76 ? 14.858 35.905 -16.962 1.00 35.91 76 ALA A O 1
ATOM 599 N N . LYS A 1 77 ? 14.349 35.386 -19.078 1.00 36.25 77 LYS A N 1
ATOM 600 C CA . LYS A 1 77 ? 13.501 36.567 -19.332 1.00 36.25 77 LYS A CA 1
ATOM 601 C C . LYS A 1 77 ? 12.146 36.488 -18.615 1.00 36.25 77 LYS A C 1
ATOM 603 O O . LYS A 1 77 ? 11.744 37.481 -18.015 1.00 36.25 77 LYS A O 1
ATOM 608 N N . ALA A 1 78 ? 11.479 35.331 -18.610 1.00 39.53 78 ALA A N 1
ATOM 609 C CA . ALA A 1 78 ? 10.219 35.118 -17.888 1.00 39.53 78 ALA A CA 1
ATOM 610 C C . ALA A 1 78 ? 10.400 35.220 -16.359 1.00 39.53 78 ALA A C 1
ATOM 612 O O . ALA A 1 78 ? 9.662 35.953 -15.697 1.00 39.53 78 ALA A O 1
ATOM 613 N N . CYS A 1 79 ? 11.462 34.613 -15.817 1.00 41.59 79 CYS A N 1
ATOM 614 C CA . CYS A 1 79 ? 11.869 34.731 -14.413 1.00 41.59 79 CYS A CA 1
ATOM 615 C C . CYS A 1 79 ? 12.285 36.157 -14.018 1.00 41.59 79 CYS A C 1
ATOM 617 O O . CYS A 1 79 ? 12.286 36.484 -12.835 1.00 41.59 79 CYS A O 1
ATOM 619 N N . ARG A 1 80 ? 12.631 37.030 -14.970 1.00 45.94 80 ARG A N 1
ATOM 620 C CA . ARG A 1 80 ? 12.929 38.450 -14.716 1.00 45.94 80 ARG A CA 1
ATOM 621 C C . ARG A 1 80 ? 11.721 39.367 -14.876 1.00 45.94 80 ARG A C 1
ATOM 623 O O . ARG A 1 80 ? 11.846 40.551 -14.576 1.00 45.94 80 ARG A O 1
ATOM 630 N N . SER A 1 81 ? 10.563 38.855 -15.296 1.00 58.06 81 SER A N 1
ATOM 631 C CA . SER A 1 81 ? 9.372 39.687 -15.445 1.00 58.06 81 SER A CA 1
ATOM 632 C C . SER A 1 81 ? 8.949 40.282 -14.095 1.00 58.06 81 SER A C 1
ATOM 634 O O . SER A 1 81 ? 8.978 39.621 -13.052 1.00 58.06 81 SER A O 1
ATOM 636 N N . GLN A 1 82 ? 8.553 41.555 -14.111 1.00 54.84 82 GLN A N 1
ATOM 637 C CA . GLN A 1 82 ? 8.141 42.290 -12.913 1.00 54.84 82 GLN A CA 1
ATOM 638 C C . GLN A 1 82 ? 6.935 41.625 -12.227 1.00 54.84 82 GLN A C 1
ATOM 640 O O . GLN A 1 82 ? 6.851 41.618 -11.002 1.00 54.84 82 GLN A O 1
ATOM 645 N N . ALA A 1 83 ? 6.060 40.973 -13.001 1.00 51.28 83 ALA A N 1
ATOM 646 C CA . ALA A 1 83 ? 4.927 40.201 -12.495 1.00 51.28 83 ALA A CA 1
ATOM 647 C C . ALA A 1 83 ? 5.364 38.953 -11.701 1.00 51.28 83 ALA A C 1
ATOM 649 O O . ALA A 1 83 ? 4.850 38.712 -10.608 1.00 51.28 83 ALA A O 1
ATOM 650 N N . SER A 1 84 ? 6.351 38.191 -12.190 1.00 53.38 84 SER A N 1
ATOM 651 C CA . SER A 1 84 ? 6.901 37.033 -11.462 1.00 53.38 84 SER A CA 1
ATOM 652 C C . SER A 1 84 ? 7.695 37.456 -10.220 1.00 53.38 84 SER A C 1
ATOM 654 O O . SER A 1 84 ? 7.766 36.721 -9.237 1.00 53.38 84 SER A O 1
ATOM 656 N N . GLN A 1 85 ? 8.304 38.643 -10.225 1.00 58.91 85 GLN A N 1
ATOM 657 C CA . GLN A 1 85 ? 8.946 39.218 -9.038 1.00 58.91 85 GLN A CA 1
ATOM 658 C C . GLN A 1 85 ? 7.917 39.690 -7.996 1.00 58.91 85 GLN A C 1
ATOM 660 O O . GLN A 1 85 ? 8.048 39.376 -6.818 1.00 58.91 85 GLN A O 1
ATOM 665 N N . GLN A 1 86 ? 6.852 40.375 -8.416 1.00 60.66 86 GLN A N 1
ATOM 666 C CA . GLN A 1 86 ? 5.772 40.802 -7.519 1.00 60.66 86 GLN A CA 1
ATOM 667 C C . GLN A 1 86 ? 5.052 39.616 -6.873 1.00 60.66 86 GLN A C 1
ATOM 669 O O . GLN A 1 86 ? 4.738 39.669 -5.685 1.00 60.66 86 GLN A O 1
ATOM 674 N N . LEU A 1 87 ? 4.835 38.534 -7.626 1.00 60.97 87 LEU A N 1
ATOM 675 C CA . LEU A 1 87 ? 4.247 37.310 -7.089 1.00 60.97 87 LEU A CA 1
ATOM 676 C C . LEU A 1 87 ? 5.139 36.681 -6.011 1.00 60.97 87 LEU A C 1
ATOM 678 O O . LEU A 1 87 ? 4.647 36.390 -4.925 1.00 60.97 87 LEU A O 1
ATOM 682 N N . ARG A 1 88 ? 6.448 36.564 -6.270 1.00 58.84 88 ARG A N 1
ATOM 683 C CA . ARG A 1 88 ? 7.418 36.042 -5.294 1.00 58.84 88 ARG A CA 1
ATOM 684 C C . ARG A 1 88 ? 7.485 36.892 -4.029 1.00 58.84 88 ARG A C 1
ATOM 686 O O . ARG A 1 88 ? 7.462 36.352 -2.930 1.00 58.84 88 ARG A O 1
ATOM 693 N N . LYS A 1 89 ? 7.493 38.220 -4.171 1.00 66.12 89 LYS A N 1
ATOM 694 C CA . LYS A 1 89 ? 7.464 39.135 -3.023 1.00 66.12 89 LYS A CA 1
ATOM 695 C C . LYS A 1 89 ? 6.181 38.976 -2.206 1.00 66.12 89 LYS A C 1
ATOM 697 O O . LYS A 1 89 ? 6.228 38.975 -0.982 1.00 66.12 89 LYS A O 1
ATOM 702 N N . LYS A 1 90 ? 5.035 38.803 -2.873 1.00 69.12 90 LYS A N 1
ATOM 703 C CA . LYS A 1 90 ? 3.758 38.540 -2.200 1.00 69.12 90 LYS A CA 1
ATOM 704 C C . LYS A 1 90 ? 3.790 37.221 -1.419 1.00 69.12 90 LYS A C 1
ATOM 706 O O . LYS A 1 90 ? 3.319 37.205 -0.290 1.00 69.12 90 LYS A O 1
ATOM 711 N N . GLN A 1 91 ? 4.370 36.165 -1.990 1.00 64.06 91 GLN A N 1
ATOM 712 C CA . GLN A 1 91 ? 4.495 34.856 -1.338 1.00 64.06 91 GLN A CA 1
ATOM 713 C C . GLN A 1 91 ? 5.387 34.912 -0.094 1.00 64.06 91 GLN A C 1
ATOM 715 O O . GLN A 1 91 ? 4.950 34.492 0.969 1.00 64.06 91 GLN A O 1
ATOM 720 N N . VAL A 1 92 ? 6.589 35.491 -0.194 1.00 64.56 92 VAL A N 1
ATOM 721 C CA . VAL A 1 92 ? 7.492 35.640 0.965 1.00 64.56 92 VAL A CA 1
ATOM 722 C C . VAL A 1 92 ? 6.812 36.440 2.075 1.00 64.56 92 VAL A C 1
ATOM 724 O O . VAL A 1 92 ? 6.827 36.030 3.228 1.00 64.56 92 VAL A O 1
ATOM 727 N N . ASN A 1 93 ? 6.131 37.535 1.730 1.00 67.12 93 ASN A N 1
ATOM 728 C CA . ASN A 1 93 ? 5.402 38.330 2.716 1.00 67.12 93 ASN A CA 1
ATOM 729 C C . ASN A 1 93 ? 4.259 37.549 3.383 1.00 67.12 93 ASN A C 1
ATOM 731 O O . ASN A 1 93 ? 4.003 37.740 4.568 1.00 67.12 93 ASN A O 1
ATOM 735 N N . GLU A 1 94 ? 3.566 36.687 2.638 1.00 68.31 94 GLU A N 1
ATOM 736 C CA . GLU A 1 94 ? 2.499 35.844 3.176 1.00 68.31 94 GLU A CA 1
ATOM 737 C C . GLU A 1 94 ? 3.051 34.782 4.140 1.00 68.31 94 GLU A C 1
ATOM 739 O O . GLU A 1 94 ? 2.531 34.657 5.248 1.00 68.31 94 GLU A O 1
ATOM 744 N N . LEU A 1 95 ? 4.146 34.103 3.784 1.00 66.25 95 LEU A N 1
ATOM 745 C CA . LEU A 1 95 ? 4.827 33.133 4.656 1.00 66.25 95 LEU A CA 1
ATOM 746 C C . LEU A 1 95 ? 5.352 33.795 5.938 1.00 66.25 95 LEU A C 1
ATOM 748 O O . LEU A 1 95 ? 5.114 33.300 7.041 1.00 66.25 95 LEU A O 1
ATOM 752 N N . THR A 1 96 ? 5.971 34.971 5.817 1.00 65.25 96 THR A N 1
ATOM 753 C CA . THR A 1 96 ? 6.436 35.750 6.973 1.00 65.25 96 THR A CA 1
ATOM 754 C C . THR A 1 96 ? 5.262 36.211 7.841 1.00 65.25 96 THR A C 1
ATOM 756 O O . THR A 1 96 ? 5.344 36.158 9.066 1.00 65.25 96 THR A O 1
ATOM 759 N N . SER A 1 97 ? 4.124 36.590 7.243 1.00 62.94 97 SER A N 1
ATOM 760 C CA . SER A 1 97 ? 2.918 36.961 8.003 1.00 62.94 97 SER A CA 1
ATOM 761 C C . SER A 1 97 ? 2.308 35.791 8.784 1.00 62.94 97 SER A C 1
ATOM 763 O O . SER A 1 97 ? 1.702 36.006 9.832 1.00 62.94 97 SER A O 1
ATOM 765 N N . ARG A 1 98 ? 2.507 34.555 8.305 1.00 66.94 98 ARG A N 1
ATOM 766 C CA . ARG A 1 98 ? 2.103 33.310 8.977 1.00 66.94 98 ARG A CA 1
ATOM 767 C C . ARG A 1 98 ? 3.162 32.774 9.949 1.00 66.94 98 ARG A C 1
ATOM 769 O O . ARG A 1 98 ? 2.942 31.731 10.553 1.00 66.94 98 ARG A O 1
ATOM 776 N N . GLN A 1 99 ? 4.282 33.485 10.124 1.00 69.44 99 GLN A N 1
ATOM 777 C CA . GLN A 1 99 ? 5.447 33.065 10.919 1.00 69.44 99 GLN A CA 1
ATOM 778 C C . GLN A 1 99 ? 6.127 31.773 10.422 1.00 69.44 99 GLN A C 1
ATOM 780 O O . GLN A 1 99 ? 6.870 31.132 11.166 1.00 69.44 99 GLN A O 1
ATOM 785 N N . GLU A 1 100 ? 5.914 31.397 9.160 1.00 68.88 100 GLU A N 1
ATOM 786 C CA . GLU A 1 100 ? 6.488 30.192 8.543 1.00 68.88 100 GLU A CA 1
ATOM 787 C C . GLU A 1 100 ? 7.924 30.426 8.031 1.00 68.88 100 GLU A C 1
ATOM 789 O O . GLU A 1 100 ? 8.703 29.478 7.921 1.00 68.88 100 GLU A O 1
ATOM 794 N N . THR A 1 101 ? 8.296 31.685 7.776 1.00 69.12 101 THR A N 1
ATOM 795 C CA . THR A 1 101 ? 9.648 32.132 7.398 1.00 69.12 101 THR A CA 1
ATOM 796 C C . THR A 1 101 ? 10.096 33.320 8.241 1.00 69.12 101 THR A C 1
ATOM 798 O O . THR A 1 101 ? 9.274 34.165 8.600 1.00 69.12 101 THR A O 1
ATOM 801 N N . GLU A 1 102 ? 11.399 33.431 8.490 1.00 77.00 102 GLU A N 1
ATOM 802 C CA . GLU A 1 102 ? 12.016 34.591 9.142 1.00 77.00 102 GLU A CA 1
ATOM 803 C C . GLU A 1 102 ? 13.249 35.086 8.378 1.00 77.00 102 GLU A C 1
ATOM 805 O O . GLU A 1 102 ? 13.833 34.362 7.570 1.00 77.00 102 GLU A O 1
ATOM 810 N N . GLU A 1 103 ? 13.584 36.366 8.550 1.00 75.44 103 GLU A N 1
ATOM 811 C CA . GLU A 1 103 ? 14.735 36.980 7.887 1.00 75.44 103 GLU A CA 1
ATOM 812 C C . GLU A 1 103 ? 16.023 36.590 8.619 1.00 75.44 103 GLU A C 1
ATOM 814 O O . GLU A 1 103 ? 16.164 36.808 9.823 1.00 75.44 103 GLU A O 1
ATOM 819 N N . GLU A 1 104 ? 16.967 36.009 7.883 1.00 68.69 104 GLU A N 1
ATOM 820 C CA . GLU A 1 104 ? 18.214 35.495 8.446 1.00 68.69 104 GLU A CA 1
ATOM 821 C C . GLU A 1 104 ? 19.246 36.630 8.526 1.00 68.69 104 GLU A C 1
ATOM 823 O O . GLU A 1 104 ? 19.850 37.041 7.524 1.00 68.69 104 GLU A O 1
ATOM 828 N N . SER A 1 105 ? 19.423 37.160 9.738 1.00 57.34 105 SER A N 1
ATOM 829 C CA . SER A 1 105 ? 20.270 38.326 10.028 1.00 57.34 105 SER A CA 1
ATOM 830 C C . SER A 1 105 ? 21.694 37.978 10.479 1.00 57.34 105 SER A C 1
ATOM 832 O O . SER A 1 105 ? 22.483 38.888 10.738 1.00 57.34 105 SER A O 1
ATOM 834 N N . SER A 1 106 ? 22.060 36.691 10.538 1.00 56.50 106 SER A N 1
ATOM 835 C CA . SER A 1 106 ? 23.391 36.271 10.981 1.00 56.50 106 SER A CA 1
ATOM 836 C C . SER A 1 106 ? 24.516 36.784 10.063 1.00 56.50 106 SER A C 1
ATOM 838 O O . SER A 1 106 ? 24.434 36.781 8.824 1.00 56.50 106 SER A O 1
ATOM 840 N N . SER A 1 107 ? 25.575 37.275 10.716 1.00 47.75 107 SER A N 1
ATOM 841 C CA . SER A 1 107 ? 26.821 37.789 10.132 1.00 47.75 107 SER A CA 1
ATOM 842 C C . SER A 1 107 ? 27.925 36.728 10.043 1.00 47.75 107 SER A C 1
ATOM 844 O O . SER A 1 107 ? 29.060 37.067 9.721 1.00 47.75 107 SER A O 1
ATOM 846 N N . GLU A 1 108 ? 27.630 35.472 10.384 1.00 42.09 108 GLU A N 1
ATOM 847 C CA . GLU A 1 108 ? 28.622 34.394 10.435 1.00 42.09 108 GLU A CA 1
ATOM 848 C C . GLU A 1 108 ? 28.868 33.780 9.049 1.00 42.09 108 GLU A C 1
ATOM 850 O O . GLU A 1 108 ? 27.940 33.513 8.285 1.00 42.09 108 GLU A O 1
ATOM 855 N N . GLU A 1 109 ? 30.142 33.537 8.739 1.00 42.62 109 GLU A N 1
ATOM 856 C CA . GLU A 1 109 ? 30.637 32.929 7.493 1.00 42.62 109 GLU A CA 1
ATOM 857 C C . GLU A 1 109 ? 30.243 31.439 7.328 1.00 42.62 109 GLU A C 1
ATOM 859 O O . GLU A 1 109 ? 30.552 30.834 6.304 1.00 42.62 109 GLU A O 1
ATOM 864 N N . ASP A 1 110 ? 29.491 30.866 8.277 1.00 37.34 110 ASP A N 1
ATOM 865 C CA . ASP A 1 110 ? 29.131 29.441 8.358 1.00 37.34 110 ASP A CA 1
ATOM 866 C C . ASP A 1 110 ? 27.671 29.126 7.949 1.00 37.34 110 ASP A C 1
ATOM 868 O O . ASP A 1 110 ? 27.083 28.123 8.370 1.00 37.34 110 ASP A O 1
ATOM 872 N N . VAL A 1 111 ? 27.041 29.962 7.114 1.00 42.19 111 VAL A N 1
ATOM 873 C CA . VAL A 1 111 ? 25.690 29.675 6.596 1.00 42.19 111 VAL A CA 1
ATOM 874 C C . VAL A 1 111 ? 25.772 28.724 5.397 1.00 42.19 111 VAL A C 1
ATOM 876 O O . VAL A 1 111 ? 26.151 29.105 4.290 1.00 42.19 111 VAL A O 1
ATOM 879 N N . TYR A 1 112 ? 25.376 27.467 5.602 1.00 46.44 112 TYR A N 1
ATOM 880 C CA . TYR A 1 112 ? 25.217 26.485 4.526 1.00 46.44 112 TYR A CA 1
ATOM 881 C C . TYR A 1 112 ? 23.995 26.843 3.664 1.00 46.44 112 TYR A C 1
ATOM 883 O O . TYR A 1 112 ? 22.863 26.848 4.144 1.00 46.44 112 TYR A O 1
ATOM 891 N N . PHE A 1 113 ? 24.211 27.139 2.381 1.00 46.56 113 PHE A N 1
ATOM 892 C CA . PHE A 1 113 ? 23.148 27.563 1.464 1.00 46.56 113 PHE A CA 1
ATOM 893 C C . PHE A 1 113 ? 22.437 26.374 0.805 1.00 46.56 113 PHE A C 1
ATOM 895 O O . PHE A 1 113 ? 23.088 25.504 0.226 1.00 46.56 113 PHE A O 1
ATOM 902 N N . LEU A 1 114 ? 21.098 26.385 0.801 1.00 46.03 114 LEU A N 1
ATOM 903 C CA . LEU A 1 114 ? 20.286 25.413 0.052 1.00 46.03 114 LEU A CA 1
ATOM 904 C C . LEU A 1 114 ? 20.120 25.751 -1.439 1.00 46.03 114 LEU A C 1
ATOM 906 O O . LEU A 1 114 ? 19.616 24.935 -2.204 1.00 46.03 114 LEU A O 1
ATOM 910 N N . GLY A 1 115 ? 20.549 26.936 -1.879 1.00 43.53 115 GLY A N 1
ATOM 911 C CA . GLY A 1 115 ? 20.479 27.372 -3.277 1.00 43.53 115 GLY A CA 1
ATOM 912 C C . GLY A 1 115 ? 19.518 28.539 -3.534 1.00 43.53 115 GLY A C 1
ATOM 913 O O . GLY A 1 115 ? 18.909 29.105 -2.625 1.00 43.53 115 GLY A O 1
ATOM 914 N N . GLU A 1 116 ? 19.432 28.941 -4.803 1.00 38.72 116 GLU A N 1
ATOM 915 C CA . GLU A 1 116 ? 18.636 30.077 -5.289 1.00 38.72 116 GLU A CA 1
ATOM 916 C C . GLU A 1 116 ? 17.179 29.647 -5.552 1.00 38.72 116 GLU A C 1
ATOM 918 O O . GLU A 1 116 ? 16.948 28.616 -6.184 1.00 38.72 116 GLU A O 1
ATOM 923 N N . VAL A 1 117 ? 16.173 30.414 -5.108 1.00 41.09 117 VAL A N 1
ATOM 924 C CA . VAL A 1 117 ? 14.752 30.053 -5.298 1.00 41.09 117 VAL A CA 1
ATOM 925 C C . VAL A 1 117 ? 14.371 30.065 -6.787 1.00 41.09 117 VAL A C 1
ATOM 927 O O . VAL A 1 117 ? 14.019 31.105 -7.353 1.00 41.09 117 VAL A O 1
ATOM 930 N N . VAL A 1 118 ? 14.390 28.894 -7.431 1.00 35.00 118 VAL A N 1
ATOM 931 C CA . VAL A 1 118 ? 13.906 28.709 -8.806 1.00 35.00 118 VAL A CA 1
ATOM 932 C C . VAL A 1 118 ? 12.438 28.292 -8.773 1.00 35.00 118 VAL A C 1
ATOM 934 O O . VAL A 1 118 ? 12.109 27.138 -8.497 1.00 35.00 118 VAL A O 1
ATOM 937 N N . HIS A 1 119 ? 11.531 29.217 -9.100 1.00 38.84 119 HIS A N 1
ATOM 938 C CA . HIS A 1 119 ? 10.139 28.851 -9.333 1.00 38.84 119 HIS A CA 1
ATOM 939 C C . HIS A 1 119 ? 9.940 28.327 -10.765 1.00 38.84 119 HIS A C 1
ATOM 941 O O . HIS A 1 119 ? 10.062 29.078 -11.730 1.00 38.84 119 HIS A O 1
ATOM 947 N N . LEU A 1 120 ? 9.608 27.038 -10.915 1.00 29.56 120 LEU A N 1
ATOM 948 C CA . LEU A 1 120 ? 9.020 26.500 -12.148 1.00 29.56 120 LEU A CA 1
ATOM 949 C C . LEU A 1 120 ? 7.550 26.946 -12.235 1.00 29.56 120 LEU A C 1
ATOM 951 O O . LEU A 1 120 ? 6.679 26.332 -11.616 1.00 29.56 120 LEU A O 1
ATOM 955 N N . ASP A 1 121 ? 7.276 28.004 -13.001 1.00 29.31 121 ASP A N 1
ATOM 956 C CA . ASP A 1 121 ? 5.914 28.423 -13.349 1.00 29.31 121 ASP A CA 1
ATOM 957 C C . ASP A 1 121 ? 5.205 27.271 -14.090 1.00 29.31 121 ASP A C 1
ATOM 959 O O . ASP A 1 121 ? 5.421 27.044 -15.281 1.00 29.31 121 ASP A O 1
ATOM 963 N N . THR A 1 122 ? 4.355 26.509 -13.394 1.00 29.08 122 THR A N 1
ATOM 964 C CA . THR A 1 122 ? 3.465 25.536 -14.046 1.00 29.08 122 THR A CA 1
ATOM 965 C C . THR A 1 122 ? 2.097 26.192 -14.208 1.00 29.08 122 THR A C 1
ATOM 967 O O . THR A 1 122 ? 1.293 26.222 -13.280 1.00 29.08 122 THR A O 1
ATOM 970 N N . ILE A 1 123 ? 1.840 26.772 -15.381 1.00 27.27 123 ILE A N 1
ATOM 971 C CA . ILE A 1 123 ? 0.522 27.310 -15.741 1.00 27.27 123 ILE A CA 1
ATOM 972 C C . ILE A 1 123 ? -0.411 26.120 -16.005 1.00 27.27 123 ILE A C 1
ATOM 974 O O . ILE A 1 123 ? -0.169 25.338 -16.925 1.00 27.27 123 ILE A O 1
ATOM 978 N N . ASN A 1 124 ? -1.472 25.964 -15.208 1.00 28.48 124 ASN A N 1
ATOM 979 C CA . ASN A 1 124 ? -2.520 24.981 -15.490 1.00 28.48 124 ASN A CA 1
ATOM 980 C C . ASN A 1 124 ? -3.471 25.512 -16.584 1.00 28.48 124 ASN A C 1
ATOM 982 O O . ASN A 1 124 ? -3.711 26.718 -16.669 1.00 28.48 124 ASN A O 1
ATOM 986 N N . LYS A 1 125 ? -4.052 24.619 -17.401 1.00 32.34 125 LYS A N 1
ATOM 987 C CA . LYS A 1 125 ? -4.935 24.947 -18.548 1.00 32.34 125 LYS A CA 1
ATOM 988 C C . LYS A 1 125 ? -6.249 25.666 -18.173 1.00 32.34 125 LYS A C 1
ATOM 990 O O . LYS A 1 125 ? -7.002 26.034 -19.065 1.00 32.34 125 LYS A O 1
ATOM 995 N N . SER A 1 126 ? -6.528 25.882 -16.887 1.00 32.03 126 SER A N 1
ATOM 996 C CA . SER A 1 126 ? -7.782 26.452 -16.369 1.00 32.03 126 SER A CA 1
ATOM 997 C C . SER A 1 126 ? -7.685 27.905 -15.880 1.00 32.03 126 SER A C 1
ATOM 999 O O . SER A 1 126 ? -8.663 28.432 -15.359 1.00 32.03 126 SER 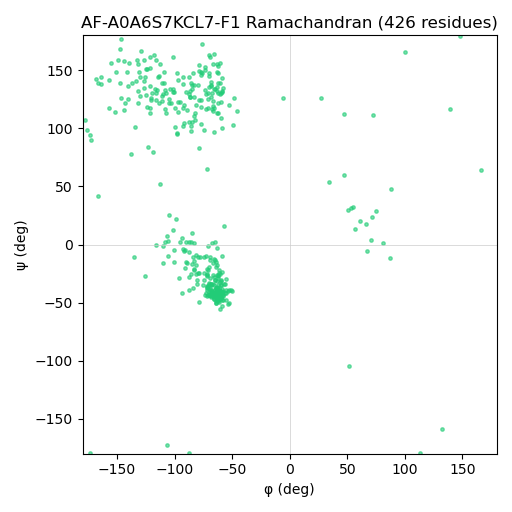A O 1
ATOM 1001 N N . GLY A 1 127 ? -6.531 28.575 -15.998 1.00 29.72 127 GLY A N 1
ATOM 1002 C CA . GLY A 1 127 ? -6.381 29.992 -15.615 1.00 29.72 127 GLY A CA 1
ATOM 1003 C C . GLY A 1 127 ? -6.515 30.292 -14.111 1.00 29.72 127 GLY A C 1
ATOM 1004 O O . GLY A 1 127 ? -6.256 31.415 -13.686 1.00 29.72 127 GLY A O 1
ATOM 1005 N N . HIS A 1 128 ? -6.860 29.303 -13.287 1.00 28.05 128 HIS A N 1
ATOM 1006 C CA . HIS A 1 128 ? -6.709 29.344 -11.836 1.00 28.05 128 HIS A CA 1
ATOM 1007 C C . HIS A 1 128 ? -5.307 28.860 -11.469 1.00 28.05 128 HIS A C 1
ATOM 1009 O O . HIS A 1 128 ? -4.876 27.805 -11.931 1.00 28.05 128 HIS A O 1
ATOM 1015 N N . LYS A 1 129 ? -4.593 29.640 -10.650 1.00 33.72 129 LYS A N 1
ATOM 1016 C CA . LYS A 1 129 ? -3.307 29.257 -10.052 1.00 33.72 129 LYS A CA 1
ATOM 1017 C C . LYS A 1 129 ? -3.590 28.520 -8.740 1.00 33.72 129 LYS A C 1
ATOM 1019 O O . LYS A 1 129 ? -3.947 29.191 -7.773 1.00 33.72 129 LYS A O 1
ATOM 1024 N N . PRO A 1 130 ? -3.456 27.188 -8.648 1.00 32.03 130 PRO A N 1
ATOM 1025 C CA . PRO A 1 130 ? -3.449 26.539 -7.352 1.00 32.03 130 PRO A CA 1
ATOM 1026 C C . PRO A 1 130 ? -2.057 26.709 -6.726 1.00 32.03 130 PRO A C 1
ATOM 1028 O O . PRO A 1 130 ? -1.048 26.801 -7.425 1.00 32.03 130 PRO A O 1
ATOM 1031 N N . TRP A 1 131 ? -2.004 26.659 -5.398 1.00 33.69 131 TRP A N 1
ATOM 1032 C CA . TRP A 1 131 ? -0.815 26.560 -4.537 1.00 33.69 131 TRP A CA 1
ATOM 1033 C C . TRP A 1 131 ? 0.092 25.328 -4.811 1.00 33.69 131 TRP A C 1
ATOM 1035 O O . TRP A 1 131 ? 0.931 24.949 -4.002 1.00 33.69 131 TRP A O 1
ATOM 1045 N N . THR A 1 132 ? -0.051 24.653 -5.954 1.00 33.81 132 THR A N 1
ATOM 1046 C CA . THR A 1 132 ? 0.763 23.496 -6.376 1.00 33.81 132 THR A CA 1
ATOM 1047 C C . THR A 1 132 ? 2.184 23.870 -6.790 1.00 33.81 132 THR A C 1
ATOM 1049 O O . THR A 1 132 ? 3.036 23.001 -6.972 1.00 33.81 132 THR A O 1
ATOM 1052 N N . ALA A 1 133 ? 2.436 25.166 -6.905 1.00 30.58 133 ALA A N 1
ATOM 1053 C CA . ALA A 1 133 ? 3.686 25.768 -7.303 1.00 30.58 133 ALA A CA 1
ATOM 1054 C C . ALA A 1 133 ? 4.778 25.627 -6.201 1.00 30.58 133 ALA A C 1
ATOM 1056 O O . ALA A 1 133 ? 5.922 25.305 -6.524 1.00 30.58 133 ALA A O 1
ATOM 1057 N N . ASP A 1 134 ? 4.410 25.701 -4.913 1.00 41.31 134 ASP A N 1
ATOM 1058 C CA . ASP A 1 134 ? 5.336 25.593 -3.764 1.00 41.31 134 ASP A CA 1
ATOM 1059 C C . ASP A 1 134 ? 5.890 24.176 -3.517 1.00 41.31 134 ASP A C 1
ATOM 1061 O O . ASP A 1 134 ? 6.960 23.997 -2.926 1.00 41.31 134 ASP A O 1
ATOM 1065 N N . LYS A 1 135 ? 5.213 23.135 -4.021 1.00 37.97 135 LYS A N 1
ATOM 1066 C CA . LYS A 1 135 ? 5.626 21.733 -3.812 1.00 37.97 135 LYS A CA 1
ATOM 1067 C C . LYS A 1 135 ? 6.849 21.315 -4.635 1.00 37.97 135 LYS A C 1
ATOM 1069 O O . LYS A 1 135 ? 7.531 20.371 -4.254 1.00 37.97 135 LYS A O 1
ATOM 1074 N N . LYS A 1 136 ? 7.130 21.983 -5.761 1.00 34.09 136 LYS A N 1
ATOM 1075 C CA . LYS A 1 136 ? 8.256 21.633 -6.654 1.00 34.09 136 LYS A CA 1
ATOM 1076 C C . LYS A 1 136 ? 9.523 22.453 -6.405 1.00 34.09 136 LYS A C 1
ATOM 1078 O O . LYS A 1 136 ? 10.613 21.942 -6.640 1.00 34.09 136 LYS A O 1
ATOM 1083 N N . ILE A 1 137 ? 9.390 23.693 -5.928 1.00 39.16 137 ILE A N 1
ATOM 1084 C CA . ILE A 1 137 ? 10.533 24.571 -5.609 1.00 39.16 137 ILE A CA 1
ATOM 1085 C C . ILE A 1 137 ? 11.374 23.949 -4.493 1.00 39.16 137 ILE A C 1
ATOM 1087 O O . ILE A 1 137 ? 12.584 23.793 -4.607 1.00 39.16 137 ILE A O 1
ATOM 1091 N N . SER A 1 138 ? 10.685 23.518 -3.445 1.00 41.09 138 SER A N 1
ATOM 1092 C CA . SER A 1 138 ? 11.234 22.879 -2.255 1.00 41.09 138 SER A CA 1
ATOM 1093 C C . SER A 1 138 ? 11.894 21.519 -2.557 1.00 41.09 138 SER A C 1
ATOM 1095 O O . SER A 1 138 ? 12.976 21.231 -2.055 1.00 41.09 138 SER A O 1
ATOM 1097 N N . GLN A 1 139 ? 11.333 20.724 -3.477 1.00 39.25 139 GLN A N 1
ATOM 1098 C CA . GLN A 1 139 ? 11.920 19.446 -3.922 1.00 39.25 139 GLN A CA 1
ATOM 1099 C C . GLN A 1 139 ? 13.245 19.588 -4.688 1.00 39.25 139 GLN A C 1
ATOM 1101 O O . GLN A 1 139 ? 14.112 18.726 -4.567 1.00 39.25 139 GLN A O 1
ATOM 1106 N N . SER A 1 140 ? 13.415 20.656 -5.472 1.00 36.16 140 SER A N 1
ATOM 1107 C CA . SER A 1 140 ? 14.624 20.872 -6.281 1.00 36.16 140 SER A CA 1
ATOM 1108 C C . SER A 1 140 ? 15.810 21.412 -5.476 1.00 36.16 140 SER A C 1
ATOM 1110 O O . SER A 1 140 ? 16.946 21.251 -5.916 1.00 36.16 140 SER A O 1
ATOM 1112 N N . LEU A 1 141 ? 15.559 22.083 -4.350 1.00 42.88 141 LEU A N 1
ATOM 1113 C CA . LEU A 1 141 ? 16.586 22.798 -3.583 1.00 42.88 141 LEU A CA 1
ATOM 1114 C C . LEU A 1 141 ? 17.332 21.901 -2.581 1.00 42.88 141 LEU A C 1
ATOM 1116 O O . LEU A 1 141 ? 18.475 22.179 -2.249 1.00 42.88 141 LEU A O 1
ATOM 1120 N N . ILE A 1 142 ? 16.725 20.802 -2.117 1.00 50.09 142 ILE A N 1
ATOM 1121 C CA . ILE A 1 142 ? 17.191 20.104 -0.899 1.00 50.09 142 ILE A CA 1
ATOM 1122 C C . ILE A 1 142 ? 17.699 18.672 -1.159 1.00 50.09 142 ILE A C 1
ATOM 1124 O O . ILE A 1 142 ? 18.197 17.995 -0.262 1.00 50.09 142 ILE A O 1
ATOM 1128 N N . SER A 1 143 ? 17.665 18.206 -2.411 1.00 43.06 143 SER A N 1
ATOM 1129 C CA . SER A 1 143 ? 18.104 16.847 -2.775 1.00 43.06 143 SER A CA 1
ATOM 1130 C C . SER A 1 143 ? 19.611 16.593 -2.583 1.00 43.06 143 SER A C 1
ATOM 1132 O O . SER A 1 143 ? 20.038 15.442 -2.675 1.00 43.06 143 SER A O 1
ATOM 1134 N N . SER A 1 144 ? 20.424 17.629 -2.356 1.00 41.97 144 SER A N 1
ATOM 1135 C CA . SER A 1 144 ? 21.893 17.531 -2.284 1.00 41.97 144 SER A CA 1
ATOM 1136 C C . SER A 1 144 ? 22.465 17.693 -0.873 1.00 41.97 144 SER A C 1
ATOM 1138 O O . SER A 1 144 ? 23.682 17.652 -0.700 1.00 41.97 144 SER A O 1
ATOM 1140 N N . CYS A 1 145 ? 21.620 17.861 0.146 1.00 48.44 145 CYS A N 1
ATOM 1141 C CA . CYS A 1 145 ? 22.085 17.999 1.521 1.00 48.44 145 CYS A CA 1
ATOM 1142 C C . CYS A 1 145 ? 22.331 16.627 2.149 1.00 48.44 145 CYS A C 1
ATOM 1144 O O . CYS A 1 145 ? 21.438 15.781 2.187 1.00 48.44 145 CYS A O 1
ATOM 1146 N N . ASN A 1 146 ? 23.529 16.430 2.706 1.00 53.88 146 ASN A N 1
ATOM 1147 C CA . ASN A 1 146 ? 23.887 15.261 3.512 1.00 53.88 146 ASN A CA 1
ATOM 1148 C C . ASN A 1 146 ? 23.187 15.329 4.886 1.00 53.88 146 ASN A C 1
ATOM 1150 O O . ASN A 1 146 ? 23.809 15.489 5.935 1.00 53.88 146 ASN A O 1
ATOM 1154 N N . VAL A 1 147 ? 21.856 15.261 4.885 1.00 62.41 147 VAL A N 1
ATOM 1155 C CA . VAL A 1 147 ? 21.057 15.187 6.107 1.00 62.41 147 VAL A CA 1
ATOM 1156 C C . VAL A 1 147 ? 21.141 13.759 6.624 1.00 62.41 147 VAL A C 1
ATOM 1158 O O . VAL A 1 147 ? 20.714 12.812 5.957 1.00 62.41 147 VAL A O 1
ATOM 1161 N N . LYS A 1 148 ? 21.689 13.592 7.834 1.00 63.94 148 LYS A N 1
ATOM 1162 C CA . LYS A 1 148 ? 21.695 12.294 8.511 1.00 63.94 148 LYS A CA 1
ATOM 1163 C C . LYS A 1 148 ? 20.248 11.840 8.698 1.00 63.94 148 LYS A C 1
ATOM 1165 O O . LYS A 1 148 ? 19.505 12.401 9.499 1.00 63.94 148 LYS A O 1
ATOM 1170 N N . THR A 1 149 ? 19.867 10.829 7.932 1.00 61.47 149 THR A N 1
ATOM 1171 C CA . THR A 1 149 ? 18.523 10.260 7.951 1.00 61.47 149 THR A CA 1
ATOM 1172 C C . THR A 1 149 ? 18.477 9.197 9.044 1.00 61.47 149 THR A C 1
ATOM 1174 O O . THR A 1 149 ? 19.357 8.336 9.106 1.00 61.47 149 THR A O 1
ATOM 1177 N N . ILE A 1 150 ? 17.507 9.298 9.955 1.00 66.75 150 ILE A N 1
ATOM 1178 C CA . ILE A 1 150 ? 17.243 8.255 10.949 1.00 66.75 150 ILE A CA 1
ATOM 1179 C C . ILE A 1 150 ? 16.066 7.460 10.394 1.00 66.75 150 ILE A C 1
ATOM 1181 O O . ILE A 1 150 ? 14.942 7.948 10.516 1.00 66.75 150 ILE A O 1
ATOM 1185 N N . PRO A 1 151 ? 16.311 6.279 9.800 1.00 69.56 151 PRO A N 1
ATOM 1186 C CA . PRO A 1 151 ? 15.262 5.534 9.132 1.00 69.56 151 PRO A CA 1
ATOM 1187 C C . PRO A 1 151 ? 14.162 5.202 10.135 1.00 69.56 151 PRO A C 1
ATOM 1189 O O . PRO A 1 151 ? 14.410 4.581 11.174 1.00 69.56 151 PRO A O 1
ATOM 1192 N N . TYR A 1 152 ? 12.943 5.629 9.825 1.00 78.44 152 TYR A N 1
ATOM 1193 C CA . TYR A 1 152 ? 11.751 5.204 10.540 1.00 78.44 152 TYR A CA 1
ATOM 1194 C C . TYR A 1 152 ? 11.076 4.113 9.717 1.00 78.44 152 TYR A C 1
ATOM 1196 O O . TYR A 1 152 ? 10.677 4.350 8.579 1.00 78.44 152 TYR A O 1
ATOM 1204 N N . GLN A 1 153 ? 10.980 2.908 10.281 1.00 77.25 153 GLN A N 1
ATOM 1205 C CA . GLN A 1 153 ? 10.352 1.777 9.604 1.00 77.25 153 GLN A CA 1
ATOM 1206 C C . GLN A 1 153 ? 8.875 2.092 9.370 1.00 77.25 153 GLN A C 1
ATOM 1208 O O . GLN A 1 153 ? 8.102 2.228 10.318 1.00 77.25 153 GLN A O 1
ATOM 1213 N N . GLN A 1 154 ? 8.499 2.236 8.103 1.00 78.88 154 GLN A N 1
ATOM 1214 C CA . GLN A 1 154 ? 7.104 2.380 7.719 1.00 78.88 154 GLN A CA 1
ATOM 1215 C C . GLN A 1 154 ? 6.486 0.990 7.564 1.00 78.88 154 GLN A C 1
ATOM 1217 O O . GLN A 1 154 ? 7.141 0.097 7.015 1.00 78.88 154 GLN A O 1
ATOM 1222 N N . PRO A 1 155 ? 5.244 0.787 8.030 1.00 82.00 155 PRO A N 1
ATOM 1223 C CA . PRO A 1 155 ? 4.554 -0.462 7.781 1.00 82.00 155 PRO A CA 1
ATOM 1224 C C . PRO A 1 155 ? 4.404 -0.654 6.271 1.00 82.00 155 PRO A C 1
ATOM 1226 O O . PRO A 1 155 ? 4.117 0.277 5.516 1.00 82.00 155 PRO A O 1
ATOM 1229 N N . THR A 1 156 ? 4.612 -1.884 5.821 1.00 84.44 156 THR A N 1
ATOM 1230 C CA . THR A 1 156 ? 4.293 -2.244 4.443 1.00 84.44 156 THR A CA 1
ATOM 1231 C C . THR A 1 156 ? 2.785 -2.177 4.227 1.00 84.44 156 THR A C 1
ATOM 1233 O O . THR A 1 156 ? 1.987 -2.355 5.151 1.00 84.44 156 THR A O 1
ATOM 1236 N N . THR A 1 157 ? 2.378 -1.977 2.979 1.00 84.69 157 THR A N 1
ATOM 1237 C CA . THR A 1 157 ? 0.963 -1.970 2.607 1.00 84.69 157 THR A CA 1
ATOM 1238 C C . THR A 1 157 ? 0.231 -3.231 3.072 1.00 84.69 157 THR A C 1
ATOM 1240 O O . THR A 1 157 ? -0.891 -3.143 3.563 1.00 84.69 157 THR A O 1
ATOM 1243 N N . ASP A 1 158 ? 0.878 -4.392 2.990 1.00 82.50 158 ASP A N 1
ATOM 1244 C CA . ASP A 1 158 ? 0.256 -5.658 3.373 1.00 82.50 158 ASP A CA 1
ATOM 1245 C C . ASP A 1 158 ? 0.153 -5.822 4.898 1.00 82.50 158 ASP A C 1
ATOM 1247 O O . ASP A 1 158 ? -0.865 -6.313 5.379 1.00 82.50 158 ASP A O 1
ATOM 1251 N N . THR A 1 159 ? 1.129 -5.326 5.673 1.00 85.19 159 THR A N 1
ATOM 1252 C CA . THR A 1 159 ? 1.015 -5.294 7.146 1.00 85.19 159 THR A CA 1
ATOM 1253 C C . THR A 1 159 ? -0.128 -4.398 7.612 1.00 85.19 159 THR A C 1
ATOM 1255 O O . THR A 1 159 ? -0.875 -4.782 8.503 1.00 85.19 159 THR A O 1
ATOM 1258 N N . THR A 1 160 ? -0.315 -3.240 6.977 1.00 88.81 160 THR A N 1
ATOM 1259 C CA . THR A 1 160 ? -1.429 -2.337 7.289 1.00 88.81 160 THR A CA 1
ATOM 1260 C C . THR A 1 160 ? -2.776 -2.965 6.941 1.00 88.81 160 THR A C 1
ATOM 1262 O O . THR A 1 160 ? -3.730 -2.867 7.705 1.00 88.81 160 THR A O 1
ATOM 1265 N N . PHE A 1 161 ? -2.870 -3.661 5.807 1.00 88.44 161 PHE A N 1
ATOM 1266 C CA . PHE A 1 161 ? -4.111 -4.323 5.415 1.00 88.44 161 PHE A CA 1
ATOM 1267 C C . PHE A 1 161 ? -4.458 -5.555 6.253 1.00 88.44 161 PHE A C 1
ATOM 1269 O O . PHE A 1 161 ? -5.642 -5.851 6.408 1.00 88.44 161 PHE A O 1
ATOM 1276 N N . ALA A 1 162 ? -3.470 -6.239 6.833 1.00 86.31 162 ALA A N 1
ATOM 1277 C CA . ALA A 1 162 ? -3.714 -7.348 7.754 1.00 86.31 162 ALA A CA 1
ATOM 1278 C C . ALA A 1 162 ? -4.474 -6.913 9.023 1.00 86.31 162 ALA A C 1
ATOM 1280 O O . ALA A 1 162 ? -5.226 -7.703 9.588 1.00 86.31 162 ALA A O 1
ATOM 1281 N N . ASN A 1 163 ? -4.347 -5.647 9.434 1.00 89.25 163 ASN A N 1
ATOM 1282 C CA . ASN A 1 163 ? -5.057 -5.102 10.595 1.00 89.25 163 ASN A CA 1
ATOM 1283 C C . ASN A 1 163 ? -6.531 -4.771 10.312 1.00 89.25 163 ASN A C 1
ATOM 1285 O O . ASN A 1 163 ? -7.299 -4.519 11.240 1.00 89.25 163 ASN A O 1
ATOM 1289 N N . LEU A 1 164 ? -6.957 -4.792 9.045 1.00 90.31 164 LEU A N 1
ATOM 1290 C CA . LEU A 1 164 ? -8.320 -4.435 8.641 1.00 90.31 164 LEU A CA 1
ATOM 1291 C C . LEU A 1 164 ? -9.311 -5.606 8.748 1.00 90.31 164 LEU A C 1
ATOM 1293 O O . LEU A 1 164 ? -10.441 -5.498 8.273 1.00 90.31 164 LEU A O 1
ATOM 1297 N N . ALA A 1 165 ? -8.910 -6.720 9.366 1.00 86.31 165 ALA A N 1
ATOM 1298 C CA . ALA A 1 165 ? -9.738 -7.908 9.551 1.00 86.31 165 ALA A CA 1
ATOM 1299 C C . ALA A 1 165 ? -11.131 -7.561 10.116 1.00 86.31 165 ALA A C 1
ATOM 1301 O O . ALA A 1 165 ? -11.259 -6.884 11.138 1.00 86.31 165 ALA A O 1
ATOM 1302 N N . GLY A 1 166 ? -12.189 -8.014 9.435 1.00 85.88 166 GLY A N 1
ATOM 1303 C CA . GLY A 1 166 ? -13.579 -7.801 9.858 1.00 85.88 166 GLY A CA 1
ATOM 1304 C C . GLY A 1 166 ? -14.101 -6.362 9.735 1.00 85.88 166 GLY A C 1
ATOM 1305 O O . GLY A 1 166 ? -15.242 -6.099 10.120 1.00 85.88 166 GLY A O 1
ATOM 1306 N N . ALA A 1 167 ? -13.313 -5.427 9.197 1.00 91.69 167 ALA A N 1
ATOM 1307 C CA . ALA A 1 167 ? -13.742 -4.048 9.006 1.00 91.69 167 ALA A CA 1
ATOM 1308 C C . ALA A 1 167 ? -14.840 -3.929 7.937 1.00 91.69 167 ALA A C 1
ATOM 1310 O O . ALA A 1 167 ? -14.764 -4.527 6.864 1.00 91.69 167 ALA A O 1
ATOM 1311 N N . ARG A 1 168 ? -15.859 -3.116 8.227 1.00 92.56 168 ARG A N 1
ATOM 1312 C CA . ARG A 1 168 ? -16.997 -2.860 7.327 1.00 92.56 168 ARG A CA 1
ATOM 1313 C C . ARG A 1 168 ? -17.233 -1.380 7.056 1.00 92.56 168 ARG A C 1
ATOM 1315 O O . ARG A 1 168 ? -17.773 -1.044 6.005 1.00 92.56 168 ARG A O 1
ATOM 1322 N N . TYR A 1 169 ? -16.835 -0.530 7.997 1.00 95.50 169 TYR A N 1
ATOM 1323 C CA . TYR A 1 169 ? -16.976 0.918 7.932 1.00 95.50 169 TYR A CA 1
ATOM 1324 C C . TYR A 1 169 ? -15.596 1.552 7.940 1.00 95.50 169 TYR A C 1
ATOM 1326 O O . TYR A 1 169 ? -14.746 1.169 8.747 1.00 95.50 169 TYR A O 1
ATOM 1334 N N . PHE A 1 170 ? -15.390 2.515 7.047 1.00 96.44 170 PHE A N 1
ATOM 1335 C CA . PHE A 1 170 ? -14.110 3.167 6.835 1.00 96.44 170 PHE A CA 1
ATOM 1336 C C . PHE A 1 170 ? -14.277 4.685 6.770 1.00 96.44 170 PHE A C 1
ATOM 1338 O O . PHE A 1 170 ? -15.194 5.201 6.131 1.00 96.44 170 PHE A O 1
ATOM 1345 N N . THR A 1 171 ? -13.328 5.396 7.364 1.00 96.94 171 THR A N 1
ATOM 1346 C CA . THR A 1 171 ? -13.132 6.835 7.194 1.00 96.94 171 THR A CA 1
ATOM 1347 C C . THR A 1 171 ? -11.674 7.089 6.865 1.00 96.94 171 THR A C 1
ATOM 1349 O O . THR A 1 171 ? -10.785 6.639 7.582 1.00 96.94 171 THR A O 1
ATOM 1352 N N . LYS A 1 172 ? -11.417 7.824 5.787 1.00 96.19 172 LYS A N 1
ATOM 1353 C CA . LYS A 1 172 ? -10.087 8.302 5.426 1.00 96.19 172 LYS A CA 1
ATOM 1354 C C . LYS A 1 172 ? -9.989 9.791 5.734 1.00 96.19 172 LYS A C 1
ATOM 1356 O O . LYS A 1 172 ? -10.769 10.581 5.211 1.00 96.19 172 LYS A O 1
ATOM 1361 N N . LEU A 1 173 ? -8.992 10.168 6.518 1.00 94.81 173 LEU A N 1
ATOM 1362 C CA . LEU A 1 173 ? -8.638 11.546 6.825 1.00 94.81 173 LEU A CA 1
ATOM 1363 C C . LEU A 1 173 ? -7.330 11.896 6.097 1.00 94.81 173 LEU A C 1
ATOM 1365 O O . LEU A 1 173 ? -6.384 11.114 6.133 1.00 94.81 173 LEU A O 1
ATOM 1369 N N . ASP A 1 174 ? -7.288 13.052 5.436 1.00 91.56 174 ASP A N 1
ATOM 1370 C CA . ASP A 1 174 ? -6.097 13.600 4.761 1.00 91.56 174 ASP A CA 1
ATO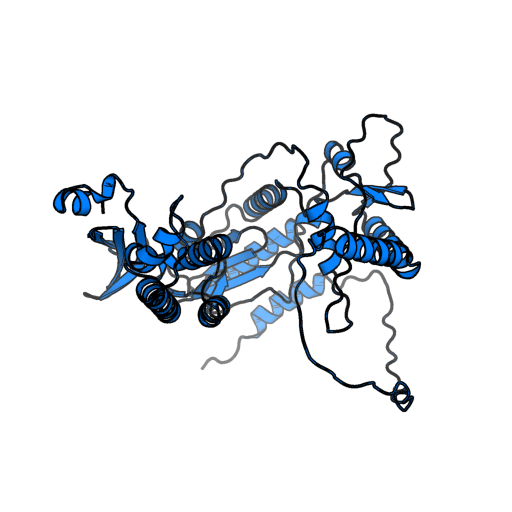M 1371 C C . ASP A 1 174 ? -5.601 14.790 5.588 1.00 91.56 174 ASP A C 1
ATOM 1373 O O . ASP A 1 174 ? -6.327 15.772 5.767 1.00 91.56 174 ASP A O 1
ATOM 1377 N N . ALA A 1 175 ? -4.394 14.698 6.141 1.00 85.81 175 ALA A N 1
ATOM 1378 C CA . ALA A 1 175 ? -3.776 15.800 6.866 1.00 85.81 175 ALA A CA 1
ATOM 1379 C C . ALA A 1 175 ? -3.301 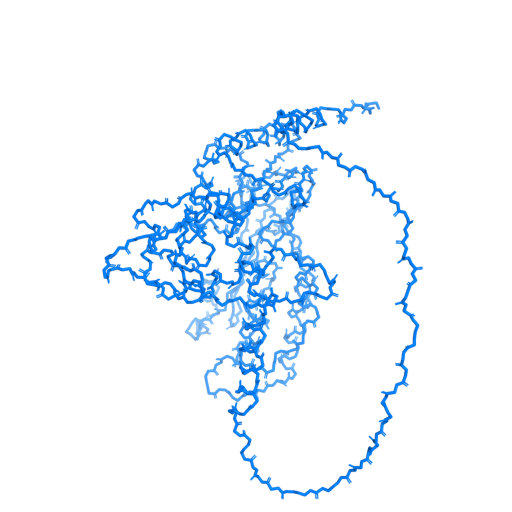16.889 5.888 1.00 85.81 175 ALA A C 1
ATOM 1381 O O . ALA A 1 175 ? -2.626 16.625 4.892 1.00 85.81 175 ALA A O 1
ATOM 1382 N N . ASN A 1 176 ? -3.613 18.155 6.178 1.00 77.88 176 ASN A N 1
ATOM 1383 C CA . ASN A 1 176 ? -3.203 19.276 5.333 1.00 77.88 176 ASN A CA 1
ATOM 1384 C C . ASN A 1 176 ? -1.684 19.454 5.352 1.00 77.88 176 ASN A C 1
ATOM 1386 O O . ASN A 1 176 ? -1.148 19.868 6.375 1.00 77.88 176 ASN A O 1
ATOM 1390 N N . SER A 1 177 ? -1.012 19.254 4.210 1.00 62.66 177 SER A N 1
ATOM 1391 C CA . SER A 1 177 ? 0.396 19.637 3.962 1.00 62.66 177 SER A CA 1
ATOM 1392 C C . SER A 1 177 ? 1.282 19.524 5.213 1.00 62.66 177 SER A C 1
ATOM 1394 O O . SER A 1 177 ? 1.917 20.501 5.619 1.00 62.66 177 SER A O 1
ATOM 1396 N N . GLY A 1 178 ? 1.269 18.345 5.843 1.00 61.72 178 GLY A N 1
ATOM 1397 C CA . GLY A 1 178 ? 1.598 18.175 7.258 1.00 61.72 178 GLY A CA 1
ATOM 1398 C C . GLY A 1 178 ? 3.000 18.629 7.665 1.00 61.72 178 GLY A C 1
ATOM 1399 O O . GLY A 1 178 ? 3.217 19.024 8.809 1.00 61.72 178 GLY A O 1
ATOM 1400 N N . PHE A 1 179 ? 3.940 18.675 6.720 1.00 67.56 179 PHE A N 1
ATOM 1401 C CA . PHE A 1 179 ? 5.289 19.193 6.946 1.00 67.56 179 PHE A CA 1
ATOM 1402 C C . PHE A 1 179 ? 5.295 20.634 7.485 1.00 67.56 179 PHE A C 1
ATOM 1404 O O . PHE A 1 179 ? 5.996 20.914 8.453 1.00 67.56 179 PHE A O 1
ATOM 1411 N N . TRP A 1 180 ? 4.436 21.521 6.971 1.00 71.38 180 TRP A N 1
ATOM 1412 C CA . TRP A 1 180 ? 4.374 22.918 7.436 1.00 71.38 180 TRP A CA 1
ATOM 1413 C C . TRP A 1 180 ? 3.820 23.058 8.859 1.00 71.38 180 TRP A C 1
ATOM 1415 O O . TRP A 1 180 ? 3.959 24.109 9.473 1.00 71.38 180 TRP A O 1
ATOM 1425 N N . GLN A 1 181 ? 3.219 22.001 9.411 1.00 69.50 181 GLN A N 1
ATOM 1426 C CA . GLN A 1 181 ? 2.718 21.992 10.786 1.00 69.50 181 GLN A CA 1
ATOM 1427 C C . GLN A 1 181 ? 3.819 21.623 11.797 1.00 69.50 181 GLN A C 1
ATOM 1429 O O . GLN A 1 181 ? 3.686 21.888 12.993 1.00 69.50 181 GLN A O 1
ATOM 1434 N N . ILE A 1 182 ? 4.932 21.040 11.336 1.00 76.69 182 ILE A N 1
ATOM 1435 C CA . ILE A 1 182 ? 6.061 20.665 12.190 1.00 76.69 182 ILE A CA 1
ATOM 1436 C C . ILE A 1 182 ? 7.034 21.838 12.281 1.00 76.69 182 ILE A C 1
ATOM 1438 O O . ILE A 1 182 ? 7.681 22.203 11.301 1.00 76.69 182 ILE A O 1
ATOM 1442 N N . LYS A 1 183 ? 7.200 22.386 13.487 1.00 82.88 183 LYS A N 1
ATOM 1443 C CA . LYS A 1 183 ? 8.212 23.413 13.761 1.00 82.88 183 LYS A CA 1
ATOM 1444 C C . LYS A 1 183 ? 9.622 22.832 13.674 1.00 82.88 183 LYS A C 1
ATOM 1446 O O . LYS A 1 183 ? 9.897 21.753 14.208 1.00 82.88 183 LYS A O 1
ATOM 1451 N N . LEU A 1 184 ? 10.523 23.567 13.032 1.00 81.19 184 LEU A N 1
ATOM 1452 C CA . LEU A 1 184 ? 11.947 23.260 13.031 1.00 81.19 184 LEU A CA 1
ATOM 1453 C C . LEU A 1 184 ? 12.583 23.686 14.353 1.00 81.19 184 LEU A C 1
ATOM 1455 O O . LEU A 1 184 ? 12.169 24.652 14.989 1.00 81.19 184 LEU A O 1
ATOM 1459 N N . SER A 1 185 ? 13.613 22.949 14.770 1.00 83.12 185 SER A N 1
ATOM 1460 C CA . SER A 1 185 ? 14.450 23.388 15.887 1.00 83.12 185 SER A CA 1
ATOM 1461 C C . SER A 1 185 ? 15.282 24.599 15.472 1.00 83.12 185 SER A C 1
ATOM 1463 O O . SER A 1 185 ? 15.724 24.645 14.324 1.00 83.12 185 SER A O 1
ATOM 1465 N N . GLU A 1 186 ? 15.572 25.510 16.403 1.00 84.00 186 GLU A N 1
ATOM 1466 C CA . GLU A 1 186 ? 16.383 26.714 16.142 1.00 84.00 186 GLU A CA 1
ATOM 1467 C C . GLU A 1 186 ? 17.712 26.391 15.444 1.00 84.00 186 GLU A C 1
ATOM 1469 O O . GLU A 1 186 ? 18.097 27.049 14.488 1.00 84.00 186 GLU A O 1
ATOM 1474 N N . ARG A 1 187 ? 18.372 25.290 15.826 1.00 81.75 187 ARG A N 1
ATOM 1475 C CA . ARG A 1 187 ? 19.625 24.838 15.199 1.00 81.75 187 ARG A CA 1
ATOM 1476 C C . ARG A 1 187 ? 19.460 24.390 13.739 1.00 81.75 187 ARG A C 1
ATOM 1478 O O . ARG A 1 187 ? 20.425 24.386 12.982 1.00 81.75 187 ARG A O 1
ATOM 1485 N N . SER A 1 188 ? 18.267 23.943 13.355 1.00 79.06 188 SER A N 1
ATOM 1486 C CA . SER A 1 188 ? 17.975 23.442 12.008 1.00 79.06 188 SER A CA 1
ATOM 1487 C C . SER A 1 188 ? 17.476 24.525 11.059 1.00 79.06 188 SER A C 1
ATOM 1489 O O . SER A 1 188 ? 17.570 24.318 9.853 1.00 79.06 188 SER A O 1
ATOM 1491 N N . LYS A 1 189 ? 16.961 25.654 11.563 1.00 81.06 189 LYS A N 1
ATOM 1492 C CA . LYS A 1 189 ? 16.429 26.724 10.709 1.00 81.06 189 LYS A CA 1
ATOM 1493 C C . LYS A 1 189 ? 17.478 27.295 9.747 1.00 81.06 189 LYS A C 1
ATOM 1495 O O . LYS A 1 189 ? 17.167 27.337 8.557 1.00 81.06 189 LYS A O 1
ATOM 1500 N N . PRO A 1 190 ? 18.731 27.603 10.152 1.00 77.31 190 PRO A N 1
ATOM 1501 C CA . PRO A 1 190 ? 19.721 28.166 9.228 1.00 77.31 190 PRO A CA 1
ATOM 1502 C C . PRO A 1 190 ? 20.081 27.213 8.084 1.00 77.31 190 PRO A C 1
ATOM 1504 O O . PRO A 1 190 ? 20.407 27.651 6.984 1.00 77.31 190 PRO A O 1
ATOM 1507 N N . LEU A 1 191 ? 19.940 25.898 8.298 1.00 75.19 191 LEU A N 1
ATOM 1508 C CA . LEU A 1 191 ? 20.123 24.884 7.253 1.00 75.19 191 LEU A CA 1
ATOM 1509 C C . LEU A 1 191 ? 19.020 24.920 6.192 1.00 75.19 191 LEU A C 1
ATOM 1511 O O . LEU A 1 191 ? 19.140 24.245 5.178 1.00 75.19 191 LEU A O 1
ATOM 1515 N N . THR A 1 192 ? 17.942 25.666 6.436 1.00 75.12 192 THR A N 1
ATOM 1516 C CA . THR A 1 192 ? 16.831 25.868 5.503 1.00 75.12 192 THR A CA 1
ATOM 1517 C C . THR A 1 192 ? 16.876 27.211 4.775 1.00 75.12 192 THR A C 1
ATOM 1519 O O . THR A 1 192 ? 15.903 27.599 4.129 1.00 75.12 192 THR A O 1
ATOM 1522 N N . THR A 1 193 ? 18.005 27.920 4.865 1.00 75.25 193 THR A N 1
ATOM 1523 C CA . THR A 1 193 ? 18.151 29.266 4.306 1.00 75.25 193 THR A CA 1
ATOM 1524 C C . THR A 1 193 ? 18.112 29.258 2.782 1.00 75.25 193 THR A C 1
ATOM 1526 O O . THR A 1 193 ? 18.857 28.530 2.118 1.00 75.25 193 THR A O 1
ATOM 1529 N N . PHE A 1 194 ? 17.279 30.133 2.225 1.00 71.88 194 PHE A N 1
ATOM 1530 C CA . PHE A 1 194 ? 17.159 30.390 0.798 1.00 71.88 194 PHE A CA 1
ATOM 1531 C C . PHE A 1 194 ? 17.349 31.878 0.486 1.00 71.88 194 PHE A C 1
ATOM 1533 O O . PHE A 1 194 ? 17.065 32.764 1.297 1.00 71.88 194 PHE A O 1
ATOM 1540 N N . ILE A 1 195 ? 17.843 32.158 -0.721 1.00 69.94 195 ILE A N 1
ATOM 1541 C CA . ILE A 1 195 ? 18.128 33.523 -1.174 1.00 69.94 195 ILE A CA 1
ATOM 1542 C C . ILE A 1 195 ? 17.016 34.002 -2.100 1.00 69.94 195 ILE A C 1
ATOM 1544 O O . ILE A 1 195 ? 16.617 33.317 -3.045 1.00 69.94 195 ILE A O 1
ATOM 1548 N N . THR A 1 196 ? 16.554 35.223 -1.854 1.00 70.88 196 THR A N 1
ATOM 1549 C CA . THR A 1 196 ? 15.664 35.962 -2.748 1.00 70.88 196 THR A CA 1
ATOM 1550 C C . THR A 1 196 ? 16.318 37.284 -3.157 1.00 70.88 196 THR A C 1
ATOM 1552 O O . THR A 1 196 ? 17.196 37.776 -2.447 1.00 70.88 196 THR A O 1
ATOM 1555 N N . PRO A 1 197 ? 15.861 37.938 -4.242 1.00 72.06 197 PRO A N 1
ATOM 1556 C CA . PRO A 1 197 ? 16.323 39.283 -4.597 1.00 72.06 197 PRO A CA 1
ATOM 1557 C C . PRO A 1 197 ? 16.085 40.360 -3.523 1.00 72.06 197 PRO A C 1
ATOM 1559 O O . PRO A 1 197 ? 16.566 41.478 -3.683 1.00 72.06 197 PRO A O 1
ATOM 1562 N N . TRP A 1 198 ? 15.315 40.060 -2.469 1.00 74.06 198 TRP A N 1
ATOM 1563 C CA . TRP A 1 198 ? 14.975 40.994 -1.390 1.00 74.06 198 TRP A CA 1
ATOM 1564 C C . TRP A 1 198 ? 15.629 40.656 -0.052 1.00 74.06 198 TRP A C 1
ATOM 1566 O O . TRP A 1 198 ? 15.407 41.390 0.901 1.00 74.06 198 TRP A O 1
ATOM 1576 N N . GLY A 1 199 ? 16.406 39.575 0.031 1.00 72.44 199 GLY A N 1
ATOM 1577 C CA . GLY A 1 199 ? 17.027 39.156 1.283 1.00 72.44 199 GLY A CA 1
ATOM 1578 C C . GLY A 1 199 ? 17.186 37.646 1.408 1.00 72.44 199 GLY A C 1
ATOM 1579 O O . GLY A 1 199 ? 16.802 36.873 0.519 1.00 72.44 199 GLY A O 1
ATOM 1580 N N . ARG A 1 200 ? 17.770 37.246 2.539 1.00 75.56 200 ARG A N 1
ATOM 1581 C CA . ARG A 1 200 ? 17.965 35.853 2.947 1.00 75.56 200 ARG A CA 1
ATOM 1582 C C . ARG A 1 200 ? 16.888 35.494 3.959 1.00 75.56 200 ARG A C 1
ATOM 1584 O O . ARG A 1 200 ? 16.679 36.234 4.916 1.00 75.56 200 ARG A O 1
ATOM 1591 N N . TYR A 1 201 ? 16.231 34.366 3.747 1.00 74.88 201 TYR A N 1
ATOM 1592 C CA . TYR A 1 201 ? 15.176 33.891 4.632 1.00 74.88 201 TYR A CA 1
ATOM 1593 C C . TYR A 1 201 ? 15.429 32.439 4.995 1.00 74.88 201 TYR A C 1
ATOM 1595 O O . TYR A 1 201 ? 15.893 31.667 4.156 1.00 74.88 201 TYR A O 1
ATOM 1603 N N . CYS A 1 202 ? 15.096 32.066 6.221 1.00 78.31 202 CYS A N 1
ATOM 1604 C CA . CYS A 1 202 ? 15.084 30.685 6.677 1.00 78.31 202 CYS A CA 1
ATOM 1605 C C . CYS A 1 202 ? 13.655 30.263 7.042 1.00 78.31 202 CYS A C 1
ATOM 1607 O O . CYS A 1 202 ? 12.763 31.095 7.237 1.00 78.31 202 CYS A O 1
ATOM 1609 N N . LEU A 1 203 ? 13.407 28.954 7.044 1.00 79.69 203 LEU A N 1
ATOM 1610 C CA . LEU A 1 203 ? 12.100 28.396 7.364 1.00 79.69 203 LEU A CA 1
ATOM 1611 C C . LEU A 1 203 ? 12.016 28.060 8.850 1.00 79.69 203 LEU A C 1
ATOM 1613 O O . LEU A 1 203 ? 12.920 27.460 9.429 1.00 79.69 203 LEU A O 1
ATOM 1617 N N . ASN A 1 204 ? 10.867 28.377 9.437 1.00 80.06 204 ASN A N 1
ATOM 1618 C CA . ASN A 1 204 ? 10.520 28.034 10.815 1.00 80.06 204 ASN A CA 1
ATOM 1619 C C . ASN A 1 204 ? 9.807 26.685 10.925 1.00 80.06 204 ASN A C 1
ATOM 1621 O O . ASN A 1 204 ? 9.682 26.116 12.012 1.00 80.06 204 ASN A O 1
ATOM 1625 N N . VAL A 1 205 ? 9.334 26.170 9.796 1.00 79.62 205 VAL A N 1
ATOM 1626 C CA . VAL A 1 205 ? 8.564 24.935 9.690 1.00 79.62 205 VAL A CA 1
ATOM 1627 C C . VAL A 1 205 ? 9.196 24.003 8.674 1.00 79.62 205 VAL A C 1
ATOM 1629 O O . VAL A 1 205 ? 9.993 24.421 7.838 1.00 79.62 205 VAL A O 1
ATOM 1632 N N . PHE A 1 206 ? 8.884 22.718 8.777 1.00 77.94 206 PHE A N 1
ATOM 1633 C CA . PHE A 1 206 ? 9.566 21.687 8.017 1.00 77.94 206 PHE A CA 1
ATOM 1634 C C . PHE A 1 206 ? 9.261 21.818 6.509 1.00 77.94 206 PHE A C 1
ATOM 1636 O O . PHE A 1 206 ? 8.104 21.657 6.110 1.00 77.94 206 PHE A O 1
ATOM 1643 N N . PRO A 1 207 ? 10.256 22.089 5.636 1.00 72.88 207 PRO A N 1
ATOM 1644 C CA . PRO A 1 207 ? 9.995 22.202 4.208 1.00 72.88 207 PRO A CA 1
ATOM 1645 C C . PRO A 1 207 ? 9.731 20.854 3.552 1.00 72.88 207 PRO A C 1
ATOM 1647 O O . PRO A 1 207 ? 10.282 19.813 3.917 1.00 72.88 207 PRO A O 1
ATOM 1650 N N . PHE A 1 208 ? 8.970 20.908 2.465 1.00 70.50 208 PHE A N 1
ATOM 1651 C CA . PHE A 1 208 ? 8.951 19.837 1.477 1.00 70.50 208 PHE A CA 1
ATOM 1652 C C . PHE A 1 208 ? 10.346 19.635 0.850 1.00 70.50 208 PHE A C 1
ATOM 1654 O O . PHE A 1 208 ? 11.170 20.541 0.811 1.00 70.50 208 PHE A O 1
ATOM 1661 N N . GLY A 1 209 ? 10.619 18.442 0.323 1.00 68.62 209 GLY A N 1
ATOM 1662 C CA . GLY A 1 209 ? 11.859 18.171 -0.416 1.00 68.62 209 GLY A CA 1
ATOM 1663 C C . GLY A 1 209 ? 13.057 17.733 0.426 1.00 68.62 209 GLY A C 1
ATOM 1664 O O . GLY A 1 209 ? 14.017 17.220 -0.144 1.00 68.62 209 GLY A O 1
ATOM 1665 N N . ILE A 1 210 ? 12.994 17.837 1.758 1.00 72.75 210 ILE A N 1
ATOM 1666 C CA . ILE A 1 210 ? 13.961 17.160 2.633 1.00 72.75 210 ILE A CA 1
ATOM 1667 C C . ILE A 1 210 ? 13.728 15.645 2.553 1.00 72.75 210 ILE A C 1
ATOM 1669 O O . ILE A 1 210 ? 12.620 15.168 2.804 1.00 72.75 210 ILE A O 1
ATOM 1673 N N . SER A 1 211 ? 14.789 14.888 2.266 1.00 69.25 211 SER A N 1
ATOM 1674 C CA . SER A 1 211 ? 14.757 13.421 2.151 1.00 69.25 211 SER A CA 1
ATOM 1675 C C . SER A 1 211 ? 14.206 12.718 3.398 1.00 69.25 211 SER A C 1
ATOM 1677 O O . SER A 1 211 ? 13.429 11.777 3.276 1.00 69.25 211 SER A O 1
ATOM 1679 N N . SER A 1 212 ? 14.541 13.206 4.595 1.00 75.00 212 SER A N 1
ATOM 1680 C CA . SER A 1 212 ? 14.080 12.666 5.884 1.00 75.00 212 SER A CA 1
ATOM 1681 C C . SER A 1 212 ? 12.695 13.159 6.328 1.00 75.00 212 SER A C 1
ATOM 1683 O O . SER A 1 212 ? 12.221 12.792 7.406 1.00 75.00 212 SER A O 1
ATOM 1685 N N . GLY A 1 213 ? 12.029 13.997 5.528 1.00 76.81 213 GLY A N 1
ATOM 1686 C CA . GLY A 1 213 ? 10.765 14.613 5.915 1.00 76.81 213 GLY A CA 1
ATOM 1687 C C . GLY A 1 213 ? 9.667 13.611 6.189 1.00 76.81 213 GLY A C 1
ATOM 1688 O O . GLY A 1 213 ? 9.090 13.611 7.278 1.00 76.81 213 GLY A O 1
ATOM 1689 N N . SER A 1 214 ? 9.384 12.747 5.217 1.00 79.94 214 SER A N 1
ATOM 1690 C CA . SER A 1 214 ? 8.279 11.788 5.302 1.00 79.94 214 SER A CA 1
ATOM 1691 C C . SER A 1 214 ? 8.410 10.860 6.510 1.00 79.94 214 SER A C 1
ATOM 1693 O O . SER A 1 214 ? 7.421 10.584 7.180 1.00 79.94 214 SER A O 1
ATOM 1695 N N . GLU A 1 215 ? 9.632 10.438 6.842 1.00 81.69 215 GLU A N 1
ATOM 1696 C CA . GLU A 1 215 ? 9.915 9.595 8.009 1.00 81.69 215 GLU A CA 1
ATOM 1697 C C . GLU A 1 215 ? 9.635 10.327 9.325 1.00 81.69 215 GLU A C 1
ATOM 1699 O O . GLU A 1 215 ? 9.036 9.772 10.249 1.00 81.69 215 GLU A O 1
ATOM 1704 N N . LYS A 1 216 ? 10.041 11.600 9.415 1.00 81.50 216 LYS A N 1
ATOM 1705 C CA . LYS A 1 216 ? 9.790 12.428 10.595 1.00 81.50 216 LYS A CA 1
ATOM 1706 C C . LYS A 1 216 ? 8.298 12.695 10.780 1.00 81.50 216 LYS A C 1
ATOM 1708 O O . LYS A 1 216 ? 7.819 12.621 11.914 1.00 81.50 216 LYS A O 1
ATOM 1713 N N . PHE A 1 217 ? 7.585 12.981 9.690 1.00 82.75 217 PHE A N 1
ATOM 1714 C CA . PHE A 1 217 ? 6.141 13.194 9.715 1.00 82.75 217 PHE A CA 1
ATOM 1715 C C . PHE A 1 217 ? 5.402 11.920 10.129 1.00 82.75 217 PHE A C 1
ATOM 1717 O O . PHE A 1 217 ? 4.631 11.952 11.086 1.00 82.75 217 PHE A O 1
ATOM 1724 N N . GLN A 1 218 ? 5.738 10.780 9.512 1.00 86.44 218 GLN A N 1
ATOM 1725 C CA . GLN A 1 218 ? 5.209 9.472 9.900 1.00 86.44 218 GLN A CA 1
ATOM 1726 C C . GLN A 1 218 ? 5.407 9.219 11.395 1.00 86.44 218 GLN A C 1
ATOM 1728 O O . GLN A 1 218 ? 4.456 8.878 12.088 1.00 86.44 218 GLN A O 1
ATOM 1733 N N . LYS A 1 219 ? 6.629 9.410 11.909 1.00 86.75 219 LYS A N 1
ATOM 1734 C CA . LYS A 1 219 ? 6.925 9.193 13.328 1.00 86.75 219 LYS A CA 1
ATOM 1735 C C . LYS A 1 219 ? 6.046 10.059 14.230 1.00 86.75 219 LYS A C 1
ATOM 1737 O O . LYS A 1 219 ? 5.539 9.563 15.229 1.00 86.75 219 LYS A O 1
ATOM 1742 N N . CYS A 1 220 ? 5.880 11.336 13.892 1.00 86.81 220 CYS A N 1
ATOM 1743 C CA . CYS A 1 220 ? 5.043 12.251 14.662 1.00 86.81 220 CYS A CA 1
ATOM 1744 C C . CYS A 1 220 ? 3.577 11.800 14.658 1.00 86.81 220 CYS A C 1
ATOM 1746 O O . CYS A 1 220 ? 2.952 11.753 15.714 1.00 86.81 220 CYS A O 1
ATOM 1748 N N . MET A 1 221 ? 3.058 11.391 13.500 1.00 88.88 221 MET A N 1
ATOM 1749 C CA . MET A 1 221 ? 1.676 10.934 13.388 1.00 88.88 221 MET A CA 1
ATOM 1750 C C . MET A 1 221 ? 1.429 9.615 14.118 1.00 88.88 221 MET A C 1
ATOM 1752 O O . MET A 1 221 ? 0.451 9.500 14.853 1.00 88.88 221 MET A O 1
ATOM 1756 N N . CYS A 1 222 ? 2.368 8.670 14.035 1.00 89.12 222 CYS A N 1
ATOM 1757 C CA . CYS A 1 222 ? 2.333 7.452 14.840 1.00 89.12 222 CYS A CA 1
ATOM 1758 C C . CYS A 1 222 ? 2.307 7.755 16.346 1.00 89.12 222 CYS A C 1
ATOM 1760 O O . CYS A 1 222 ? 1.582 7.092 17.071 1.00 89.12 222 CYS A O 1
ATOM 1762 N N . GLN A 1 223 ? 3.061 8.757 16.817 1.00 90.00 223 GLN A N 1
ATOM 1763 C CA . GLN A 1 223 ? 3.067 9.162 18.231 1.00 90.00 223 GLN A CA 1
ATOM 1764 C C . GLN A 1 223 ? 1.746 9.815 18.665 1.00 90.00 223 GLN A C 1
ATOM 1766 O O . GLN A 1 223 ? 1.285 9.599 19.781 1.00 90.00 223 GLN A O 1
ATOM 1771 N N . ILE A 1 224 ? 1.121 10.613 17.796 1.00 91.00 224 ILE A N 1
ATOM 1772 C CA . ILE A 1 224 ? -0.166 11.264 18.092 1.00 91.00 224 ILE A CA 1
ATOM 1773 C C . ILE A 1 224 ? -1.291 10.227 18.201 1.00 91.00 224 ILE A C 1
ATOM 1775 O O . ILE A 1 224 ? -2.144 10.324 19.088 1.00 91.00 224 ILE A O 1
ATOM 1779 N N . LEU A 1 225 ? -1.276 9.239 17.304 1.00 91.88 225 LEU A N 1
ATOM 1780 C CA . LEU A 1 225 ? -2.288 8.187 17.193 1.00 91.88 225 LEU A CA 1
ATOM 1781 C C . LEU A 1 225 ? -1.966 6.945 18.040 1.00 91.88 225 LEU A C 1
ATOM 1783 O O . LEU A 1 225 ? -2.712 5.967 18.012 1.00 91.88 225 LEU A O 1
ATOM 1787 N N . GLU A 1 226 ? -0.871 6.973 18.801 1.00 92.44 226 GLU A N 1
ATOM 1788 C CA . GLU A 1 226 ? -0.417 5.847 19.609 1.00 92.44 226 GLU A CA 1
ATOM 1789 C C . GLU A 1 226 ? -1.488 5.408 20.621 1.00 92.44 226 GLU A C 1
ATOM 1791 O O . GLU A 1 226 ? -2.107 6.222 21.315 1.00 92.44 226 GLU A O 1
ATOM 1796 N N . GLY A 1 227 ? -1.703 4.093 20.706 1.00 91.56 227 GLY A N 1
ATOM 1797 C CA . GLY A 1 227 ? -2.687 3.481 21.602 1.00 91.56 227 GLY A CA 1
ATOM 1798 C C . GLY A 1 227 ? -4.130 3.495 21.087 1.00 91.56 227 GLY A C 1
ATOM 1799 O O . GLY A 1 227 ? -5.015 3.000 21.786 1.00 91.56 227 GLY A O 1
ATOM 1800 N N . LEU A 1 228 ? -4.391 4.026 19.887 1.00 93.00 228 LEU A N 1
ATOM 1801 C CA . LEU A 1 228 ? -5.694 3.898 19.236 1.00 93.00 228 LEU A CA 1
ATOM 1802 C C . LEU A 1 228 ? -5.770 2.599 18.428 1.00 93.00 228 LEU A C 1
ATOM 1804 O O . LEU A 1 228 ? -4.936 2.333 17.568 1.00 93.00 228 LEU A O 1
ATOM 1808 N N . TYR A 1 229 ? -6.801 1.799 18.689 1.00 91.56 229 TYR A N 1
ATOM 1809 C CA . TYR A 1 229 ? -7.087 0.586 17.925 1.00 91.56 229 TYR A CA 1
ATOM 1810 C C . TYR A 1 229 ? -7.961 0.898 16.711 1.00 91.56 229 TYR A C 1
ATOM 1812 O O . TYR A 1 229 ? -8.883 1.712 16.799 1.00 91.56 229 TYR A O 1
ATOM 1820 N N . GLY A 1 230 ? -7.725 0.194 15.604 1.00 91.94 230 GLY A N 1
ATOM 1821 C CA . GLY A 1 230 ? -8.506 0.364 14.378 1.00 91.94 230 GLY A CA 1
ATOM 1822 C C . GLY A 1 230 ? -8.177 1.635 13.601 1.00 91.94 230 GLY A C 1
ATOM 1823 O O . GLY A 1 230 ? -9.064 2.222 12.973 1.00 91.94 230 GLY A O 1
ATOM 1824 N N . VAL A 1 231 ? -6.932 2.097 13.723 1.00 94.19 231 VAL A N 1
ATOM 1825 C CA . VAL A 1 231 ? -6.428 3.315 13.100 1.00 94.19 231 VAL A CA 1
ATOM 1826 C C . VAL A 1 231 ? -5.104 2.990 12.429 1.00 94.19 231 VAL A C 1
ATOM 1828 O O . VAL A 1 231 ? -4.155 2.571 13.083 1.00 94.19 231 VAL A O 1
ATOM 1831 N N . GLU A 1 232 ? -5.039 3.219 11.127 1.00 93.00 232 GLU A N 1
ATOM 1832 C CA . GLU A 1 232 ? -3.861 2.976 10.307 1.00 93.00 232 GLU A CA 1
ATOM 1833 C C . GLU A 1 232 ? -3.351 4.299 9.748 1.00 93.00 232 GLU A C 1
ATOM 1835 O O . GLU A 1 232 ? -4.112 5.084 9.184 1.00 93.00 232 GLU A O 1
ATOM 1840 N N . CYS A 1 233 ? -2.056 4.561 9.890 1.00 90.44 233 CYS A N 1
ATOM 1841 C CA . CYS A 1 233 ? -1.454 5.824 9.482 1.00 90.44 233 CYS A CA 1
ATOM 1842 C C . CYS A 1 233 ? -0.372 5.599 8.431 1.00 90.44 233 CYS A C 1
ATOM 1844 O O . CYS A 1 233 ? 0.602 4.882 8.673 1.00 90.44 233 CYS A O 1
ATOM 1846 N N . ASN A 1 234 ? -0.487 6.289 7.299 1.00 87.44 234 ASN A N 1
ATOM 1847 C CA . ASN A 1 234 ? 0.544 6.329 6.276 1.00 87.44 234 ASN A CA 1
ATOM 1848 C C . ASN A 1 234 ? 0.793 7.759 5.789 1.00 87.44 234 ASN A C 1
ATOM 1850 O O . ASN A 1 234 ? 0.093 8.282 4.922 1.00 87.44 234 ASN A O 1
ATOM 1854 N N . ILE A 1 235 ? 1.866 8.340 6.309 1.00 83.62 235 ILE A N 1
ATOM 1855 C CA . ILE A 1 235 ? 2.316 9.712 6.106 1.00 83.62 235 ILE A CA 1
ATOM 1856 C C . ILE A 1 235 ? 1.150 10.658 6.397 1.00 83.62 235 ILE A C 1
ATOM 1858 O O . ILE A 1 235 ? 0.813 10.825 7.563 1.00 83.62 235 ILE A O 1
ATOM 1862 N N . ASP A 1 236 ? 0.526 11.219 5.362 1.00 82.25 236 ASP A N 1
ATOM 1863 C CA . ASP A 1 236 ? -0.551 12.206 5.465 1.00 82.25 236 ASP A CA 1
ATOM 1864 C C . ASP A 1 236 ? -1.951 11.567 5.540 1.00 82.25 236 ASP A C 1
ATOM 1866 O O . ASP A 1 236 ? -2.910 12.242 5.912 1.00 82.25 236 ASP A O 1
ATOM 1870 N N . AS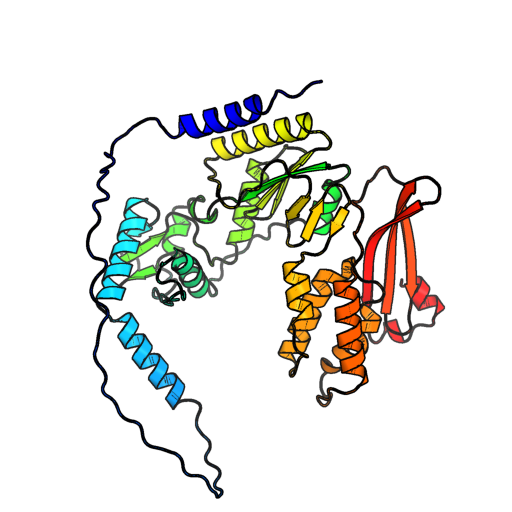P A 1 237 ? -2.082 10.283 5.193 1.00 89.25 237 ASP A N 1
ATOM 1871 C CA . ASP A 1 237 ? -3.362 9.577 5.165 1.00 89.25 237 ASP A CA 1
ATOM 1872 C C . ASP A 1 237 ? -3.573 8.780 6.465 1.00 89.25 237 ASP A C 1
ATOM 1874 O O . ASP A 1 237 ? -2.798 7.874 6.785 1.00 89.25 237 ASP A O 1
ATOM 1878 N N . VAL A 1 238 ? -4.669 9.056 7.174 1.00 93.19 238 VAL A N 1
ATOM 1879 C CA . VAL A 1 238 ? -5.124 8.284 8.341 1.00 93.19 238 VAL A CA 1
ATOM 1880 C C . VAL A 1 238 ? -6.405 7.543 7.977 1.00 93.19 238 VAL A C 1
ATOM 1882 O O . VAL A 1 238 ? -7.391 8.151 7.568 1.00 93.19 238 VAL A O 1
ATOM 1885 N N . LEU A 1 239 ? -6.407 6.225 8.127 1.00 95.69 239 LEU A N 1
ATOM 1886 C CA . LEU A 1 239 ? -7.569 5.373 7.928 1.00 95.69 239 LEU A CA 1
ATOM 1887 C C . LEU A 1 239 ? -8.110 4.925 9.283 1.00 95.69 239 LEU A C 1
ATOM 1889 O O . LEU A 1 239 ? -7.417 4.267 10.049 1.00 95.69 239 LEU A O 1
ATOM 1893 N N . VAL A 1 240 ? -9.370 5.236 9.550 1.00 96.75 240 VAL A N 1
ATOM 1894 C CA . VAL A 1 240 ? -10.128 4.726 10.692 1.00 96.75 240 VAL A CA 1
ATOM 1895 C C . VAL A 1 240 ? -11.083 3.661 10.185 1.00 96.75 240 VAL A C 1
ATOM 1897 O O . VAL A 1 240 ? -11.756 3.864 9.174 1.00 96.75 240 VAL A O 1
ATOM 1900 N N . HIS A 1 241 ? -11.152 2.526 10.872 1.00 95.81 241 HIS A N 1
ATOM 1901 C CA . HIS A 1 241 ? -12.035 1.435 10.481 1.00 95.81 241 HIS A CA 1
ATOM 1902 C C . HIS A 1 241 ? -12.713 0.772 11.684 1.00 95.81 241 HIS A C 1
ATOM 1904 O O . HIS A 1 241 ? -12.209 0.816 12.808 1.00 95.81 241 HIS A O 1
ATOM 1910 N N . GLY A 1 242 ? -13.862 0.137 11.453 1.00 94.75 242 GLY A N 1
ATOM 1911 C CA . GLY A 1 242 ? -14.620 -0.587 12.479 1.00 94.75 242 GLY A CA 1
ATOM 1912 C C . GLY A 1 242 ? -15.506 -1.686 11.894 1.00 94.75 242 GLY A C 1
ATOM 1913 O O . GLY A 1 242 ? -15.862 -1.645 10.711 1.00 94.75 242 GLY A O 1
ATOM 1914 N N . ALA A 1 243 ? -15.844 -2.685 12.712 1.00 93.31 243 ALA A N 1
ATOM 1915 C CA . ALA A 1 243 ? -16.736 -3.776 12.312 1.00 93.31 243 ALA A CA 1
ATOM 1916 C C . ALA A 1 243 ? -18.217 -3.359 12.386 1.00 93.31 243 ALA A C 1
ATOM 1918 O O . ALA A 1 243 ? -19.029 -3.770 11.550 1.00 93.31 243 ALA A O 1
ATOM 1919 N N . THR A 1 244 ? -18.559 -2.502 13.355 1.00 95.25 244 THR A N 1
ATOM 1920 C CA . THR A 1 244 ? -19.878 -1.861 13.485 1.00 95.25 244 THR A CA 1
ATOM 1921 C C . THR A 1 244 ? -19.774 -0.342 13.362 1.00 95.25 244 THR A C 1
ATOM 1923 O O . THR A 1 244 ? -18.685 0.227 13.486 1.00 95.25 244 THR A O 1
ATOM 1926 N N . GLN A 1 245 ? -20.911 0.311 13.116 1.00 94.94 245 GLN A N 1
ATOM 1927 C CA . GLN A 1 245 ? -20.992 1.767 13.004 1.00 94.94 245 GLN A CA 1
ATOM 1928 C C . GLN A 1 245 ? -20.585 2.436 14.325 1.00 94.94 245 GLN A C 1
ATOM 1930 O O . GLN A 1 245 ? -19.771 3.350 14.337 1.00 94.94 245 GLN A O 1
ATOM 1935 N N . GLU A 1 246 ? -21.072 1.914 15.450 1.00 96.44 246 GLU A N 1
ATOM 1936 C CA . GLU A 1 246 ? -20.827 2.455 16.790 1.00 96.44 246 GLU A CA 1
ATOM 1937 C C . GLU A 1 246 ? -19.351 2.338 17.184 1.00 96.44 246 GLU A C 1
ATOM 1939 O O . GLU A 1 246 ? -18.778 3.230 17.812 1.00 96.44 246 GLU A O 1
ATOM 1944 N N . GLU A 1 247 ? -18.709 1.225 16.818 1.00 96.12 247 GLU A N 1
ATOM 1945 C CA . GLU A 1 247 ? -17.276 1.054 17.015 1.00 96.12 247 GLU A CA 1
ATOM 1946 C C . GLU A 1 247 ? -16.466 2.033 16.167 1.00 96.12 247 GLU A C 1
ATOM 1948 O O . GLU A 1 247 ? -15.539 2.661 16.684 1.00 96.12 247 GLU A O 1
ATOM 1953 N N . HIS A 1 248 ? -16.809 2.154 14.886 1.00 96.94 248 HIS A N 1
ATOM 1954 C CA . HIS A 1 248 ? -16.154 3.077 13.971 1.00 96.94 248 HIS A CA 1
ATOM 1955 C C . HIS A 1 248 ? -16.269 4.526 14.466 1.00 96.94 248 HIS A C 1
ATOM 1957 O O . HIS A 1 248 ? -15.257 5.220 14.544 1.00 96.94 248 HIS A O 1
ATOM 1963 N N . ASP A 1 249 ? -17.463 4.964 14.863 1.00 96.69 249 ASP A N 1
ATOM 1964 C CA . ASP A 1 249 ? -17.716 6.353 15.255 1.00 96.69 249 ASP A CA 1
ATOM 1965 C C . ASP A 1 249 ? -16.986 6.716 16.550 1.00 96.69 249 ASP A C 1
ATOM 1967 O O . ASP A 1 249 ? -16.343 7.763 16.627 1.00 96.69 249 ASP A O 1
ATOM 1971 N N . ARG A 1 250 ? -16.960 5.802 17.527 1.00 97.44 250 ARG A N 1
ATOM 1972 C CA . ARG A 1 250 ? -16.157 5.950 18.752 1.00 97.44 250 ARG A CA 1
ATOM 1973 C C . ARG A 1 250 ? -14.659 6.069 18.455 1.00 97.44 250 ARG A C 1
ATOM 1975 O O . ARG A 1 250 ? -13.965 6.861 19.091 1.00 97.44 250 ARG A O 1
ATOM 1982 N N . ARG A 1 251 ? -14.134 5.270 17.517 1.00 97.19 251 ARG A N 1
ATOM 1983 C CA . ARG A 1 251 ? -12.721 5.348 17.100 1.00 97.19 251 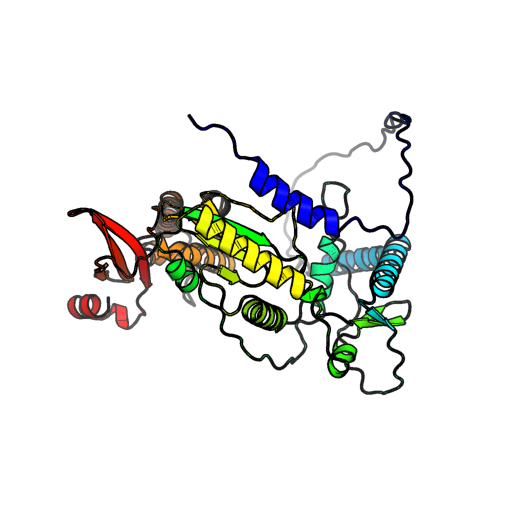ARG A CA 1
ATOM 1984 C C . ARG A 1 251 ? -12.436 6.662 16.377 1.00 97.19 251 ARG A C 1
ATOM 1986 O O . ARG A 1 251 ? -11.433 7.307 16.668 1.00 97.19 251 ARG A O 1
ATOM 1993 N N . LEU A 1 252 ? -13.327 7.077 15.479 1.00 97.06 252 LEU A N 1
ATOM 1994 C CA . LEU A 1 252 ? -13.205 8.324 14.730 1.00 97.06 252 LEU A CA 1
ATOM 1995 C C . LEU A 1 252 ? -13.201 9.537 15.662 1.00 97.06 252 LEU A C 1
ATOM 1997 O O . LEU A 1 252 ? -12.349 10.410 15.516 1.00 97.06 252 LEU A O 1
ATOM 2001 N N . GLU A 1 253 ? -14.094 9.573 16.650 1.00 96.75 253 GLU A N 1
ATOM 2002 C CA . GLU A 1 253 ? -14.123 10.636 17.652 1.00 96.75 253 GLU A CA 1
ATOM 2003 C C . GLU A 1 253 ? -12.791 10.727 18.411 1.00 96.75 253 GLU A C 1
ATOM 2005 O O . GLU A 1 253 ? -12.204 11.807 18.504 1.00 96.75 253 GLU A O 1
ATOM 2010 N N . ALA A 1 254 ? -12.260 9.593 18.882 1.00 96.81 254 ALA A N 1
ATOM 2011 C CA . ALA A 1 254 ? -10.972 9.554 19.572 1.00 96.81 254 ALA A CA 1
ATOM 2012 C C . ALA A 1 254 ? -9.816 10.057 18.685 1.00 96.81 254 ALA A C 1
ATOM 2014 O O . ALA A 1 254 ? -8.949 10.796 19.159 1.00 96.81 254 ALA A O 1
ATOM 2015 N N . VAL A 1 255 ? -9.815 9.705 17.394 1.00 96.44 255 VAL A N 1
ATOM 2016 C CA . VAL A 1 255 ? -8.827 10.197 16.420 1.00 96.44 255 VAL A CA 1
ATOM 2017 C C . VAL A 1 255 ? -8.942 11.708 16.242 1.00 96.44 255 VAL A C 1
ATOM 2019 O O . VAL A 1 255 ? -7.941 12.409 16.370 1.00 96.44 255 VAL A O 1
ATOM 2022 N N . LEU A 1 256 ? -10.144 12.234 15.997 1.00 95.44 256 LEU A N 1
ATOM 2023 C CA . LEU A 1 256 ? -10.359 13.670 15.800 1.00 95.44 256 LEU A CA 1
ATOM 2024 C C . LEU A 1 256 ? -9.967 14.483 17.039 1.00 95.44 256 LEU A C 1
ATOM 2026 O O . LEU A 1 256 ? -9.342 15.534 16.906 1.00 95.44 256 LEU A O 1
ATOM 2030 N N . GLN A 1 257 ? -10.253 13.977 18.242 1.00 95.62 257 GLN A N 1
ATOM 2031 C CA . GLN A 1 257 ? -9.807 14.594 19.493 1.00 95.62 257 GLN A CA 1
ATOM 2032 C C . GLN A 1 257 ? -8.275 14.622 19.602 1.00 95.62 257 GLN A C 1
ATOM 2034 O O . GLN A 1 257 ? -7.702 15.653 19.953 1.00 95.62 257 GLN A O 1
ATOM 2039 N N . ARG A 1 258 ? -7.583 13.521 19.273 1.00 94.50 258 ARG A N 1
ATOM 2040 C CA . ARG A 1 258 ? -6.109 13.462 19.296 1.00 94.50 258 ARG A CA 1
ATOM 2041 C C . ARG A 1 258 ? -5.476 14.413 18.288 1.00 94.50 258 ARG A C 1
ATOM 2043 O O . ARG A 1 258 ? -4.543 15.130 18.646 1.00 94.50 258 ARG A O 1
ATOM 2050 N N . LEU A 1 259 ? -6.001 14.449 17.066 1.00 92.12 259 LEU A N 1
ATOM 2051 C CA . LEU A 1 259 ? -5.541 15.366 16.026 1.00 92.12 259 LEU A CA 1
ATOM 2052 C C . LEU A 1 259 ? -5.779 16.825 16.429 1.00 92.12 259 LEU A C 1
ATOM 2054 O O . LEU A 1 259 ? -4.861 17.635 16.323 1.00 92.12 259 LEU A O 1
ATOM 2058 N N . GLY A 1 260 ? -6.954 17.142 16.983 1.00 91.25 260 GLY A N 1
ATOM 2059 C CA . GLY A 1 260 ? -7.269 18.470 17.513 1.00 91.25 260 GLY A CA 1
ATOM 2060 C C . GLY A 1 260 ? -6.322 18.897 18.638 1.00 91.25 260 GLY A C 1
ATOM 2061 O O . GLY A 1 260 ? -5.762 19.987 18.588 1.00 91.25 260 GLY A O 1
ATOM 2062 N N . ASN A 1 261 ? -6.053 18.012 19.603 1.00 92.31 261 ASN A N 1
ATOM 2063 C CA . ASN A 1 261 ? -5.116 18.278 20.703 1.00 92.31 261 ASN A CA 1
ATOM 2064 C C . ASN A 1 261 ? -3.674 18.499 20.217 1.00 92.31 261 ASN A C 1
ATOM 2066 O O . ASN A 1 261 ? -2.919 19.251 20.831 1.00 92.31 261 ASN A O 1
ATOM 2070 N N . ALA A 1 262 ? -3.291 17.848 19.118 1.00 88.06 262 ALA A N 1
ATOM 2071 C CA . ALA A 1 262 ? -1.992 18.016 18.477 1.00 88.06 262 ALA A CA 1
ATOM 2072 C C . ALA A 1 262 ? -1.947 19.189 17.476 1.00 88.06 262 ALA A C 1
ATOM 2074 O O . ALA A 1 262 ? -0.906 19.412 16.860 1.00 88.06 262 ALA A O 1
ATOM 2075 N N . ASN A 1 263 ? -3.043 19.947 17.320 1.00 86.94 263 ASN A N 1
ATOM 2076 C CA . ASN A 1 263 ? -3.218 21.004 16.316 1.00 86.94 263 ASN A CA 1
ATOM 2077 C C . ASN A 1 263 ? -2.977 20.534 14.870 1.00 86.94 263 ASN A C 1
ATOM 2079 O O . ASN A 1 263 ? -2.518 21.307 14.026 1.00 86.94 263 ASN A O 1
ATOM 2083 N N . VAL A 1 264 ? -3.293 19.271 14.577 1.00 86.94 264 VAL A N 1
ATOM 2084 C CA . VAL A 1 264 ? -3.202 18.729 13.223 1.00 86.94 264 VAL A CA 1
ATOM 2085 C C . VAL A 1 264 ? -4.447 19.116 12.442 1.00 86.94 264 VAL A C 1
ATOM 2087 O O . VAL A 1 264 ? -5.562 18.752 12.811 1.00 86.94 264 VAL A O 1
ATOM 2090 N N . THR A 1 265 ? -4.262 19.842 11.341 1.00 87.69 265 THR A N 1
ATOM 2091 C CA . THR A 1 265 ? -5.386 20.267 10.490 1.00 87.69 265 THR A CA 1
ATOM 2092 C C . THR A 1 265 ? -5.642 19.279 9.353 1.00 87.69 265 THR A C 1
ATOM 2094 O O . THR A 1 265 ? -4.702 18.720 8.782 1.00 87.69 265 THR A O 1
ATOM 2097 N N . LEU A 1 266 ? -6.917 19.083 9.008 1.00 90.38 266 LEU A N 1
ATOM 2098 C CA . LEU A 1 266 ? -7.372 18.130 7.992 1.00 90.38 266 LEU A CA 1
ATOM 2099 C C . LEU A 1 266 ? -7.890 18.833 6.733 1.00 90.38 266 LEU A C 1
ATOM 2101 O O . LEU A 1 266 ? -8.464 19.922 6.792 1.00 90.38 266 LEU A O 1
ATOM 2105 N N . ASN A 1 267 ? -7.715 18.188 5.584 1.00 89.69 267 ASN A N 1
ATOM 2106 C CA . ASN A 1 267 ? -8.269 18.630 4.315 1.00 89.69 267 ASN A CA 1
ATOM 2107 C C . ASN A 1 267 ? -9.698 18.103 4.142 1.00 89.69 267 ASN A C 1
ATOM 2109 O O . ASN A 1 267 ? -9.898 16.972 3.696 1.00 89.69 267 ASN A O 1
ATOM 2113 N N . ALA A 1 268 ? -10.698 18.927 4.455 1.00 88.50 268 ALA A N 1
ATOM 2114 C CA . ALA A 1 268 ? -12.101 18.518 4.387 1.00 88.50 268 ALA A CA 1
ATOM 2115 C C . ALA A 1 268 ? -12.539 18.004 2.998 1.00 88.50 268 ALA A C 1
ATOM 2117 O O . ALA A 1 268 ? -13.343 17.080 2.934 1.00 88.50 268 ALA A O 1
ATOM 2118 N N . GLU A 1 269 ? -11.995 18.541 1.898 1.00 89.62 269 GLU A N 1
ATOM 2119 C CA . GLU A 1 269 ? -12.369 18.132 0.532 1.00 89.62 269 GLU A CA 1
ATOM 2120 C C . GLU A 1 269 ? -11.848 16.740 0.156 1.00 89.62 269 GLU A C 1
ATOM 2122 O O . GLU A 1 269 ? -12.415 16.073 -0.708 1.00 89.62 269 GLU A O 1
ATOM 2127 N N . LYS A 1 270 ? -10.753 16.304 0.783 1.00 89.81 270 LYS A N 1
ATOM 2128 C CA . LYS A 1 270 ? -10.132 15.000 0.521 1.00 89.81 270 LYS A CA 1
ATOM 2129 C C . LYS A 1 270 ? -10.470 13.940 1.558 1.00 89.81 270 LYS A C 1
ATOM 2131 O O . LYS A 1 270 ? -10.215 12.758 1.318 1.00 89.81 270 LYS A O 1
ATOM 2136 N N . CYS A 1 271 ? -11.004 14.350 2.704 1.00 93.62 271 CYS A N 1
ATOM 2137 C CA . CYS A 1 271 ? -11.494 13.420 3.706 1.00 93.62 271 CYS A CA 1
ATOM 2138 C C . CYS A 1 271 ? -12.744 12.700 3.185 1.00 93.62 271 CYS A C 1
ATOM 2140 O O . CYS A 1 271 ? -13.623 13.294 2.565 1.00 93.62 271 CYS A O 1
ATOM 2142 N N . VAL A 1 272 ? -12.830 11.405 3.464 1.00 95.75 272 VAL A N 1
ATOM 2143 C CA . VAL A 1 272 ? -13.956 10.549 3.095 1.00 95.75 272 VAL A CA 1
ATOM 2144 C C . VAL A 1 272 ? -14.474 9.908 4.368 1.00 95.75 272 VAL A C 1
ATOM 2146 O O . VAL A 1 272 ? -13.739 9.168 5.014 1.00 95.75 272 VAL A O 1
ATOM 2149 N N . PHE A 1 273 ? -15.723 10.182 4.730 1.00 95.31 273 PHE A N 1
ATOM 2150 C CA . PHE A 1 273 ? -16.300 9.760 6.004 1.00 95.31 273 PHE A CA 1
ATOM 2151 C C . PHE A 1 273 ? -17.337 8.660 5.824 1.00 95.31 273 PHE A C 1
ATOM 2153 O O . PHE A 1 273 ? -18.181 8.744 4.934 1.00 95.31 273 PHE A O 1
ATOM 2160 N N . ASN A 1 274 ? -17.293 7.681 6.726 1.00 94.56 274 ASN A N 1
ATOM 2161 C CA . ASN A 1 274 ? -18.296 6.638 6.906 1.00 94.56 274 ASN A CA 1
ATOM 2162 C C . ASN A 1 274 ? -18.750 5.950 5.604 1.00 94.56 274 ASN A C 1
ATOM 2164 O O . ASN A 1 274 ? -19.924 5.974 5.229 1.00 94.56 274 ASN A O 1
ATOM 2168 N N . VAL A 1 275 ? -17.801 5.342 4.900 1.00 95.44 275 VAL A N 1
ATOM 2169 C CA . VAL A 1 275 ? -18.045 4.606 3.657 1.00 95.44 275 VAL A CA 1
ATOM 2170 C C . VAL A 1 275 ? -17.805 3.111 3.843 1.00 95.44 275 VAL A C 1
ATOM 2172 O O . VAL A 1 275 ? -17.028 2.681 4.691 1.00 95.44 275 VAL A O 1
ATOM 2175 N N . SER A 1 276 ? -18.453 2.305 3.005 1.00 92.75 276 SER A N 1
ATOM 2176 C CA . SER A 1 276 ? -18.264 0.849 2.947 1.00 92.75 276 SER A CA 1
ATOM 2177 C C . SER A 1 276 ? -17.030 0.428 2.143 1.00 92.75 276 SER A C 1
ATOM 2179 O O . SER A 1 276 ? -16.564 -0.705 2.271 1.00 92.75 276 SER A O 1
ATOM 2181 N N . SER A 1 277 ? -16.498 1.336 1.319 1.00 93.81 277 SER A N 1
ATOM 2182 C CA . SER A 1 277 ? -15.262 1.151 0.564 1.00 93.81 277 SER A CA 1
ATOM 2183 C C . SER A 1 277 ? -14.514 2.470 0.392 1.00 93.81 277 SER A C 1
ATOM 2185 O O . SER A 1 277 ? -15.137 3.486 0.078 1.00 93.81 277 SER A O 1
ATOM 2187 N N . VAL A 1 278 ? -13.189 2.456 0.523 1.00 94.69 278 VAL A N 1
ATOM 2188 C CA . VAL A 1 278 ? -12.334 3.645 0.442 1.00 94.69 278 VAL A CA 1
ATOM 2189 C C . VAL A 1 278 ? -11.024 3.366 -0.296 1.00 94.69 278 VAL A C 1
ATOM 2191 O O . VAL A 1 278 ? -10.478 2.265 -0.248 1.00 94.69 278 VAL A O 1
ATOM 2194 N N . LYS A 1 279 ? -10.492 4.383 -0.982 1.00 93.62 279 LYS A N 1
ATOM 2195 C CA . LYS A 1 279 ? -9.175 4.329 -1.628 1.00 93.62 279 LYS A CA 1
ATOM 2196 C C . LYS A 1 279 ? -8.075 4.634 -0.611 1.00 93.62 279 LYS A C 1
ATOM 2198 O O . LYS A 1 279 ? -7.925 5.781 -0.189 1.00 93.62 279 LYS A O 1
ATOM 2203 N N . PHE A 1 280 ? -7.271 3.635 -0.265 1.00 91.94 280 PHE A N 1
ATOM 2204 C CA . PHE A 1 280 ? -6.171 3.753 0.694 1.00 91.94 280 PHE A CA 1
ATOM 2205 C C . PHE A 1 280 ? -4.929 3.010 0.184 1.00 91.94 280 PHE A C 1
ATOM 2207 O O . PHE A 1 280 ? -5.042 1.954 -0.434 1.00 91.94 280 PHE A O 1
ATOM 2214 N N . LEU A 1 281 ? -3.737 3.599 0.352 1.00 87.94 281 LEU A N 1
ATOM 2215 C CA . LEU A 1 281 ? -2.457 3.062 -0.159 1.00 87.94 281 LEU A CA 1
ATOM 2216 C C . LEU A 1 281 ? -2.479 2.671 -1.652 1.00 87.94 281 LEU A C 1
ATOM 2218 O O . LEU A 1 281 ? -1.772 1.775 -2.114 1.00 87.94 281 LEU A O 1
ATOM 2222 N N . GLY A 1 282 ? -3.304 3.368 -2.439 1.00 86.56 282 GLY A N 1
ATOM 2223 C CA . GLY A 1 282 ? -3.441 3.135 -3.874 1.00 86.56 282 GLY A CA 1
ATOM 2224 C C . GLY A 1 282 ? -4.166 1.840 -4.251 1.00 86.56 282 GLY A C 1
ATOM 2225 O O . GLY A 1 282 ? -3.923 1.343 -5.355 1.00 86.56 282 GLY A O 1
ATOM 2226 N N . GLN A 1 283 ? -5.003 1.314 -3.353 1.00 90.06 283 GLN A N 1
ATOM 2227 C CA . GLN A 1 283 ? -5.932 0.198 -3.554 1.00 90.06 283 GLN A CA 1
ATOM 2228 C C . GLN A 1 283 ? -7.312 0.581 -2.996 1.00 90.06 283 GLN A C 1
ATOM 2230 O O . GLN A 1 283 ? -7.424 1.504 -2.189 1.00 90.06 283 GLN A O 1
ATOM 2235 N N . ILE A 1 284 ? -8.367 -0.091 -3.453 1.00 92.31 284 ILE A N 1
ATOM 2236 C CA . ILE A 1 284 ? -9.716 0.070 -2.905 1.00 92.31 284 ILE A CA 1
ATOM 2237 C C . ILE A 1 284 ? -9.903 -0.984 -1.824 1.00 92.31 284 ILE A C 1
ATOM 2239 O O . ILE A 1 284 ? -9.853 -2.177 -2.110 1.00 92.31 284 ILE A O 1
ATOM 2243 N N . VAL A 1 285 ? -10.110 -0.540 -0.594 1.00 93.00 285 VAL A N 1
ATOM 2244 C CA . VAL A 1 285 ? -10.422 -1.400 0.544 1.00 93.00 285 VAL A CA 1
ATOM 2245 C C . VAL A 1 285 ? -11.914 -1.309 0.800 1.00 93.00 285 VAL A C 1
ATOM 2247 O O . VAL A 1 285 ? -12.445 -0.205 0.882 1.00 93.00 285 VAL A O 1
ATOM 2250 N N . GLY A 1 286 ? -12.591 -2.440 0.940 1.00 92.19 286 GLY A N 1
ATOM 2251 C CA . GLY A 1 286 ? -13.994 -2.497 1.320 1.00 92.19 286 GLY A CA 1
ATOM 2252 C C . GLY A 1 286 ? -14.313 -3.724 2.161 1.00 92.19 286 GLY A C 1
ATOM 2253 O O . GLY A 1 286 ? -13.459 -4.578 2.399 1.00 92.19 286 GLY A O 1
ATOM 2254 N N . ALA A 1 287 ? -15.569 -3.815 2.596 1.00 86.31 287 ALA A N 1
ATOM 2255 C CA . ALA A 1 287 ? -16.061 -4.949 3.380 1.00 86.31 287 ALA A CA 1
ATOM 2256 C C . ALA A 1 287 ? -15.957 -6.297 2.636 1.00 86.31 287 ALA A C 1
ATOM 2258 O O . ALA A 1 287 ? -15.896 -7.350 3.264 1.00 86.31 287 ALA A O 1
ATOM 2259 N N . ASP A 1 288 ? -15.958 -6.270 1.302 1.00 84.50 288 ASP A N 1
ATOM 2260 C CA . ASP A 1 288 ? -15.823 -7.442 0.437 1.00 84.50 288 ASP A CA 1
ATOM 2261 C C . ASP A 1 288 ? -14.365 -7.806 0.118 1.00 84.50 288 ASP A C 1
ATOM 2263 O O . ASP A 1 288 ? -14.119 -8.848 -0.493 1.00 84.50 288 ASP A O 1
ATOM 2267 N N . GLY A 1 289 ? -13.405 -6.975 0.536 1.00 89.44 289 GLY A N 1
ATOM 2268 C CA . GLY A 1 289 ? -11.984 -7.226 0.363 1.00 89.44 289 GLY A CA 1
ATOM 2269 C C . GLY A 1 289 ? -11.197 -6.045 -0.199 1.00 89.44 289 GLY A C 1
ATOM 2270 O O . GLY A 1 289 ? -11.589 -4.882 -0.124 1.00 89.44 289 GLY A O 1
ATOM 2271 N N . ILE A 1 290 ? -10.045 -6.364 -0.776 1.00 91.88 290 ILE A N 1
ATOM 2272 C CA . ILE A 1 290 ? -9.110 -5.430 -1.386 1.00 91.88 290 ILE A CA 1
ATOM 2273 C C . ILE A 1 290 ? -9.175 -5.598 -2.901 1.00 91.88 290 ILE A C 1
ATOM 2275 O O . ILE A 1 290 ? -9.050 -6.706 -3.431 1.00 91.88 290 ILE A O 1
ATOM 2279 N N . LYS A 1 291 ? -9.325 -4.481 -3.610 1.00 91.31 291 LYS A N 1
ATOM 2280 C CA . LYS A 1 291 ? -9.351 -4.417 -5.071 1.00 91.31 291 LYS A CA 1
ATOM 2281 C C . LYS A 1 291 ? -8.286 -3.458 -5.595 1.00 91.31 291 LYS A C 1
ATOM 2283 O O . LYS A 1 291 ? -7.940 -2.477 -4.927 1.00 91.31 291 LYS A O 1
ATOM 2288 N N . PRO A 1 292 ? -7.774 -3.693 -6.809 1.00 89.00 292 PRO A N 1
ATOM 2289 C CA . PRO A 1 292 ? -6.935 -2.718 -7.483 1.00 89.00 292 PRO A CA 1
ATOM 2290 C C . PRO A 1 292 ? -7.703 -1.420 -7.772 1.00 89.00 292 PRO A C 1
ATOM 2292 O O . PRO A 1 292 ? -8.910 -1.418 -8.002 1.00 89.00 292 PRO A O 1
ATOM 2295 N N . ASP A 1 293 ? -6.980 -0.302 -7.757 1.00 89.06 293 ASP A N 1
ATOM 2296 C CA . ASP A 1 293 ? -7.514 1.027 -8.058 1.00 89.06 293 ASP A CA 1
ATOM 2297 C C . ASP A 1 293 ? -7.931 1.139 -9.539 1.00 89.06 293 ASP A C 1
ATOM 2299 O O . ASP A 1 293 ? -7.060 1.012 -10.409 1.00 89.06 293 ASP A O 1
ATOM 2303 N N . PRO A 1 294 ? -9.216 1.404 -9.852 1.00 87.50 294 PRO A N 1
ATOM 2304 C CA . PRO A 1 294 ? -9.708 1.475 -11.228 1.00 87.50 294 PRO A CA 1
ATOM 2305 C C . PRO A 1 294 ? -8.954 2.478 -12.104 1.00 87.50 294 PRO A C 1
ATOM 2307 O O . PRO A 1 294 ? -8.748 2.217 -13.287 1.00 87.50 294 PRO A O 1
ATOM 2310 N N . GLU A 1 295 ? -8.488 3.593 -11.532 1.00 88.19 295 GLU A N 1
ATOM 2311 C CA . GLU A 1 295 ? -7.710 4.599 -12.267 1.00 88.19 295 GLU A CA 1
ATOM 2312 C C . GLU A 1 295 ? -6.370 4.029 -12.745 1.00 88.19 295 GLU A C 1
ATOM 2314 O O . GLU A 1 295 ? -5.964 4.240 -13.888 1.00 88.19 295 GLU A O 1
ATOM 2319 N N . LYS A 1 296 ? -5.696 3.246 -11.894 1.00 85.88 296 LYS A N 1
ATOM 2320 C CA . LYS A 1 296 ? -4.437 2.591 -12.263 1.00 85.88 296 LYS A CA 1
ATOM 2321 C C . LYS A 1 296 ? -4.660 1.456 -13.255 1.00 85.88 296 LYS A C 1
ATOM 2323 O O . LYS A 1 296 ? -3.856 1.286 -14.168 1.00 85.88 296 LYS A O 1
ATOM 2328 N N . ILE A 1 297 ? -5.751 0.703 -13.106 1.00 86.50 297 ILE A N 1
ATOM 2329 C CA . ILE A 1 297 ? -6.135 -0.338 -14.071 1.00 86.50 297 ILE A CA 1
ATOM 2330 C C . ILE A 1 297 ? -6.374 0.289 -15.448 1.00 86.50 297 ILE A C 1
ATOM 2332 O O . ILE A 1 297 ? -5.887 -0.230 -16.453 1.00 86.50 297 ILE A O 1
ATOM 2336 N N . GLN A 1 298 ? -7.076 1.423 -15.500 1.00 88.31 298 GLN A N 1
ATOM 2337 C CA . GLN A 1 298 ? -7.321 2.140 -16.747 1.00 88.31 298 GLN A CA 1
ATOM 2338 C C . GLN A 1 298 ? -6.014 2.642 -17.369 1.00 88.31 298 GLN A C 1
ATOM 2340 O O . GLN A 1 298 ? -5.785 2.426 -18.558 1.00 88.31 298 GLN A O 1
ATOM 2345 N N . ALA A 1 299 ? -5.112 3.210 -16.563 1.00 87.69 299 ALA A N 1
ATOM 2346 C CA . ALA A 1 299 ? -3.795 3.635 -17.032 1.00 87.69 299 ALA A CA 1
ATOM 2347 C C . ALA A 1 299 ? -2.979 2.469 -17.627 1.00 87.69 299 ALA A C 1
ATOM 2349 O O . ALA A 1 299 ? -2.353 2.622 -18.674 1.00 87.69 299 ALA A O 1
ATOM 2350 N N . ILE A 1 300 ? -3.025 1.282 -17.010 1.00 86.62 300 ILE A N 1
ATOM 2351 C CA . ILE A 1 300 ? -2.392 0.065 -17.548 1.00 86.62 300 ILE A CA 1
ATOM 2352 C C . ILE A 1 300 ? -3.044 -0.345 -18.871 1.00 86.62 300 ILE A C 1
ATOM 2354 O O . ILE A 1 300 ? -2.351 -0.707 -19.823 1.00 86.62 300 ILE A O 1
ATOM 2358 N N . ARG A 1 301 ? -4.376 -0.276 -18.959 1.00 87.31 301 ARG A N 1
ATOM 2359 C CA . ARG A 1 301 ? -5.131 -0.635 -20.164 1.00 87.31 301 ARG A CA 1
ATOM 2360 C C . ARG A 1 301 ? -4.796 0.268 -21.352 1.00 87.31 301 ARG A C 1
ATOM 2362 O O . ARG A 1 301 ? -4.680 -0.234 -22.469 1.00 87.31 301 ARG A O 1
ATOM 2369 N N . GLU A 1 302 ? -4.601 1.557 -21.118 1.00 89.38 302 GLU A N 1
ATOM 2370 C CA . GLU A 1 302 ? -4.275 2.552 -22.149 1.00 89.38 302 GLU A CA 1
ATOM 2371 C C . GLU A 1 302 ? -2.780 2.615 -22.486 1.00 89.38 302 GLU A C 1
ATOM 2373 O O . GLU A 1 302 ? -2.392 3.220 -23.484 1.00 89.38 302 GLU A O 1
ATOM 2378 N N . MET A 1 303 ? -1.934 1.962 -21.687 1.00 88.31 303 MET A N 1
ATOM 2379 C CA . MET A 1 303 ? -0.489 1.993 -21.870 1.00 88.31 303 MET A CA 1
ATOM 2380 C C . MET A 1 303 ? -0.068 1.428 -23.236 1.00 88.31 303 MET A C 1
ATOM 2382 O O . MET A 1 303 ? -0.472 0.299 -23.562 1.00 88.31 303 MET A O 1
ATOM 2386 N N . PRO A 1 304 ? 0.764 2.154 -24.010 1.00 90.88 304 PRO A N 1
ATOM 2387 C CA . PRO A 1 304 ? 1.407 1.604 -25.197 1.00 90.88 304 PRO A CA 1
ATOM 2388 C C . PRO A 1 304 ? 2.474 0.577 -24.802 1.00 90.88 304 PRO A C 1
ATOM 2390 O O . PRO A 1 304 ? 2.918 0.537 -23.652 1.00 90.88 304 PRO A O 1
ATOM 2393 N N . HIS A 1 305 ? 2.905 -0.255 -25.752 1.00 91.44 305 HIS A N 1
ATOM 2394 C CA . HIS A 1 305 ? 4.045 -1.127 -25.488 1.00 91.44 305 HIS A CA 1
ATOM 2395 C C . HIS A 1 305 ? 5.314 -0.302 -25.207 1.00 91.44 305 HIS A C 1
ATOM 2397 O O . HIS A 1 305 ? 5.473 0.792 -25.754 1.00 91.44 305 HIS A O 1
ATOM 2403 N N . PRO A 1 306 ? 6.225 -0.793 -24.356 1.00 92.31 306 PRO A N 1
ATOM 2404 C CA . PRO A 1 306 ? 7.502 -0.136 -24.139 1.00 92.31 306 PRO A CA 1
ATOM 2405 C C . PRO A 1 306 ? 8.392 -0.262 -25.382 1.00 92.31 306 PRO A C 1
ATOM 2407 O O . PRO A 1 306 ? 8.528 -1.333 -25.965 1.00 92.31 306 PRO A O 1
ATOM 2410 N N . THR A 1 307 ? 9.030 0.840 -25.760 1.00 91.75 307 THR A N 1
ATOM 2411 C CA . THR A 1 307 ? 9.901 0.972 -26.942 1.00 91.75 307 THR A CA 1
ATOM 2412 C C . THR A 1 307 ? 11.386 1.028 -26.591 1.00 91.75 307 THR A C 1
ATOM 2414 O O . THR A 1 307 ? 12.245 0.962 -27.471 1.00 91.75 307 THR A O 1
ATOM 2417 N N . ASN A 1 308 ? 11.705 1.162 -25.303 1.00 89.31 308 ASN A N 1
ATOM 2418 C CA . ASN A 1 308 ? 13.070 1.248 -24.807 1.00 89.31 308 ASN A CA 1
ATOM 2419 C C . ASN A 1 308 ? 13.219 0.620 -23.413 1.00 89.31 308 ASN A C 1
ATOM 2421 O O . ASN A 1 308 ? 12.251 0.342 -22.705 1.00 89.31 308 ASN A O 1
ATOM 2425 N N . LEU A 1 309 ? 14.473 0.435 -22.993 1.00 89.00 309 LEU A N 1
ATOM 2426 C CA . LEU A 1 309 ? 14.821 -0.199 -21.721 1.00 89.00 309 LEU A CA 1
ATOM 2427 C C . LEU A 1 309 ? 14.252 0.532 -20.493 1.00 89.00 309 LEU A C 1
ATOM 2429 O O . LEU A 1 309 ? 13.907 -0.105 -19.497 1.00 89.00 309 LEU A O 1
ATOM 2433 N N . HIS A 1 310 ? 14.172 1.864 -20.539 1.00 88.81 310 HIS A N 1
ATOM 2434 C CA . HIS A 1 310 ? 13.622 2.653 -19.439 1.00 88.81 310 HIS A CA 1
ATOM 2435 C C . HIS A 1 310 ? 12.115 2.409 -19.291 1.00 88.81 310 HIS A C 1
ATOM 2437 O O . HIS A 1 310 ? 11.643 2.149 -18.185 1.00 88.81 310 HIS A O 1
ATOM 2443 N N . GLU A 1 311 ? 11.385 2.388 -20.405 1.00 91.12 311 GLU A N 1
ATOM 2444 C CA . GLU A 1 311 ? 9.957 2.074 -20.439 1.00 91.12 311 GLU A CA 1
ATOM 2445 C C . GLU A 1 311 ? 9.670 0.637 -19.995 1.00 91.12 311 GLU A C 1
ATOM 2447 O O . GLU A 1 311 ? 8.730 0.428 -19.237 1.00 91.12 311 GLU A O 1
ATOM 2452 N N . VAL A 1 312 ? 10.505 -0.346 -20.360 1.00 91.81 312 VAL A N 1
ATOM 2453 C CA . VAL A 1 312 ? 10.353 -1.729 -19.859 1.00 91.81 312 VAL A CA 1
ATOM 2454 C C . VAL A 1 312 ? 10.484 -1.782 -18.340 1.00 91.81 312 VAL A C 1
ATOM 2456 O O . VAL A 1 312 ? 9.677 -2.423 -17.669 1.00 91.81 312 VAL A O 1
ATOM 2459 N N . ARG A 1 313 ? 11.484 -1.095 -17.774 1.00 91.00 313 ARG A N 1
ATOM 2460 C CA . ARG A 1 313 ? 11.666 -1.024 -16.314 1.00 91.00 313 ARG A CA 1
ATOM 2461 C C . ARG A 1 313 ? 10.481 -0.345 -15.637 1.00 91.00 313 ARG A C 1
ATOM 2463 O O . ARG A 1 313 ? 10.025 -0.828 -14.605 1.00 91.00 313 ARG A O 1
ATOM 2470 N N . SER A 1 314 ? 9.984 0.742 -16.223 1.00 90.00 314 SER A N 1
ATOM 2471 C CA . SER A 1 314 ? 8.807 1.454 -15.725 1.00 90.00 314 SER A CA 1
ATOM 2472 C C . SER A 1 314 ? 7.560 0.562 -15.754 1.00 90.00 314 SER A C 1
ATOM 2474 O O . SER A 1 314 ? 6.888 0.420 -14.733 1.00 90.00 314 SER A O 1
ATOM 2476 N N . PHE A 1 315 ? 7.311 -0.121 -16.876 1.00 90.81 315 PHE A N 1
ATOM 2477 C CA . PHE A 1 315 ? 6.207 -1.063 -17.038 1.00 90.81 315 PHE A CA 1
ATOM 2478 C C . PHE A 1 315 ? 6.277 -2.198 -16.013 1.00 90.81 315 PHE A C 1
ATOM 2480 O O . PHE A 1 315 ? 5.326 -2.406 -15.268 1.00 90.81 315 PHE A O 1
ATOM 2487 N N . LEU A 1 316 ? 7.417 -2.890 -15.905 1.00 90.31 316 LEU A N 1
ATOM 2488 C CA . LEU A 1 316 ? 7.585 -3.989 -14.949 1.00 90.31 316 LEU A CA 1
ATOM 2489 C C . LEU A 1 316 ? 7.472 -3.522 -13.492 1.00 90.31 316 LEU A C 1
ATOM 2491 O O . LEU A 1 316 ? 6.888 -4.228 -12.675 1.00 90.31 316 LEU A O 1
ATOM 2495 N N . GLY A 1 317 ? 7.978 -2.330 -13.161 1.00 89.19 317 GLY A N 1
ATOM 2496 C CA . GLY A 1 317 ? 7.804 -1.743 -11.831 1.00 89.19 317 GLY A CA 1
ATOM 2497 C C . GLY A 1 317 ? 6.331 -1.524 -11.482 1.00 89.19 317 GLY A C 1
ATOM 2498 O O . GLY A 1 317 ? 5.900 -1.823 -10.371 1.00 89.19 317 GLY A O 1
ATOM 2499 N N . MET A 1 318 ? 5.541 -1.074 -12.453 1.00 85.81 318 MET A N 1
ATOM 2500 C CA . MET A 1 318 ? 4.106 -0.864 -12.289 1.00 85.81 318 MET A CA 1
ATOM 2501 C C . MET A 1 318 ? 3.336 -2.179 -12.193 1.00 85.81 318 MET A C 1
ATOM 2503 O O . MET A 1 318 ? 2.495 -2.335 -11.317 1.00 85.81 318 MET A O 1
ATOM 2507 N N . VAL A 1 319 ? 3.665 -3.152 -13.041 1.00 87.75 319 VAL A N 1
ATOM 2508 C CA . VAL A 1 319 ? 3.095 -4.504 -13.003 1.00 87.75 319 VAL A CA 1
ATOM 2509 C C . VAL A 1 319 ? 3.365 -5.171 -11.648 1.00 87.75 319 VAL A C 1
ATOM 2511 O O . VAL A 1 319 ? 2.463 -5.766 -11.060 1.00 87.75 319 VAL A O 1
ATOM 2514 N N . ASN A 1 320 ? 4.567 -4.998 -11.090 1.00 86.81 320 ASN A N 1
ATOM 2515 C CA . ASN A 1 320 ? 4.923 -5.532 -9.775 1.00 86.81 320 ASN A CA 1
ATOM 2516 C C . ASN A 1 320 ? 4.072 -4.957 -8.634 1.00 86.81 320 ASN A C 1
ATOM 2518 O O . ASN A 1 320 ? 3.814 -5.674 -7.667 1.00 86.81 320 ASN A O 1
ATOM 2522 N N . GLN A 1 321 ? 3.569 -3.722 -8.749 1.00 82.06 321 GLN A N 1
ATOM 2523 C CA . GLN A 1 321 ? 2.638 -3.146 -7.768 1.00 82.06 321 GLN A CA 1
ATOM 2524 C C . GLN A 1 321 ? 1.327 -3.947 -7.656 1.00 82.06 321 GLN A C 1
ATOM 2526 O O . GLN A 1 321 ? 0.670 -3.915 -6.616 1.00 82.06 321 GLN A O 1
ATOM 2531 N N . PHE A 1 322 ? 0.960 -4.681 -8.707 1.00 81.19 322 PHE A N 1
ATOM 2532 C CA . PHE A 1 322 ? -0.245 -5.508 -8.774 1.00 81.19 322 PHE A CA 1
ATOM 2533 C C . PHE A 1 322 ? 0.041 -7.010 -8.696 1.00 81.19 322 PHE A C 1
ATOM 2535 O O . PHE A 1 322 ? -0.878 -7.816 -8.856 1.00 81.19 322 PHE A O 1
ATOM 2542 N N . SER A 1 323 ? 1.293 -7.395 -8.434 1.00 83.94 323 SER A N 1
ATOM 2543 C CA . SER A 1 323 ? 1.711 -8.799 -8.334 1.00 83.94 323 SER A CA 1
ATOM 2544 C C . SER A 1 323 ? 0.815 -9.612 -7.404 1.00 83.94 323 SER A C 1
ATOM 2546 O O . SER A 1 323 ? 0.398 -10.707 -7.771 1.00 83.94 323 SER A O 1
ATOM 2548 N N . LYS A 1 324 ? 0.400 -9.030 -6.274 1.00 84.81 324 LYS A N 1
ATOM 2549 C CA . LYS A 1 324 ? -0.462 -9.706 -5.303 1.00 84.81 324 LYS A CA 1
ATOM 2550 C C . LYS A 1 324 ? -1.869 -10.050 -5.779 1.00 84.81 324 LYS A C 1
ATOM 2552 O O . LYS A 1 324 ? -2.546 -10.817 -5.109 1.00 84.81 324 LYS A O 1
ATOM 2557 N N . PHE A 1 325 ? -2.310 -9.489 -6.906 1.00 85.25 325 PHE A N 1
ATOM 2558 C CA . PHE A 1 325 ? -3.606 -9.770 -7.529 1.00 85.25 325 PHE A CA 1
ATOM 2559 C C . PHE A 1 325 ? -3.497 -10.743 -8.711 1.00 85.25 325 PHE A C 1
ATOM 2561 O O . PHE A 1 325 ? -4.515 -11.101 -9.292 1.00 85.25 325 PHE A O 1
ATOM 2568 N N . THR A 1 326 ? -2.287 -11.143 -9.112 1.00 83.31 326 THR A N 1
ATOM 2569 C CA . THR A 1 326 ? -2.068 -11.883 -10.361 1.00 83.31 326 THR A CA 1
ATOM 2570 C C . THR A 1 326 ? -1.336 -13.192 -10.108 1.00 83.31 326 THR A C 1
ATOM 2572 O O . THR A 1 326 ? -0.264 -13.214 -9.508 1.00 83.31 326 THR A O 1
ATOM 2575 N N . THR A 1 327 ? -1.877 -14.291 -10.628 1.00 82.69 327 THR A N 1
ATOM 2576 C CA . THR A 1 327 ? -1.203 -15.592 -10.629 1.00 82.69 327 THR A CA 1
ATOM 2577 C 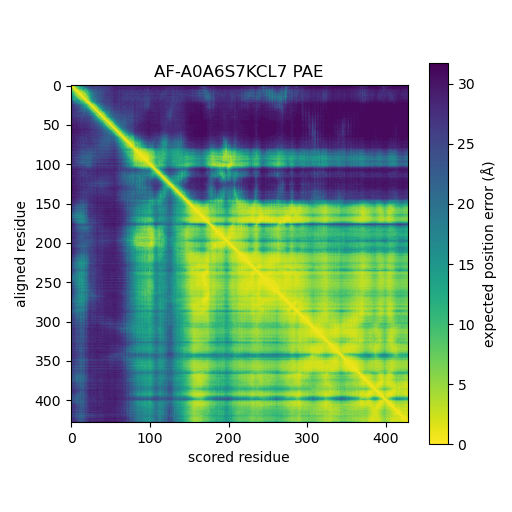C . THR A 1 327 ? -0.114 -15.649 -11.700 1.00 82.69 327 THR A C 1
ATOM 2579 O O . THR A 1 327 ? -0.238 -15.053 -12.770 1.00 82.69 327 THR A O 1
ATOM 2582 N N . ASN A 1 328 ? 0.963 -16.390 -11.422 1.00 80.44 328 ASN A N 1
ATOM 2583 C CA . ASN A 1 328 ? 2.014 -16.742 -12.390 1.00 80.44 328 ASN A CA 1
ATOM 2584 C C . ASN A 1 328 ? 2.638 -15.543 -13.131 1.00 80.44 328 ASN A C 1
ATOM 2586 O O . ASN A 1 328 ? 3.079 -15.648 -14.278 1.00 80.44 328 ASN A O 1
ATOM 2590 N N . LEU A 1 329 ? 2.710 -14.385 -12.468 1.00 86.44 329 LEU A N 1
ATOM 2591 C CA . LEU A 1 329 ? 3.241 -13.159 -13.057 1.00 86.44 329 LEU A CA 1
ATOM 2592 C C . LEU A 1 329 ? 4.709 -13.302 -13.494 1.00 86.44 329 LEU A C 1
ATOM 2594 O O . LEU A 1 329 ? 5.128 -12.709 -14.490 1.00 86.44 329 LEU A O 1
ATOM 2598 N N . ALA A 1 330 ? 5.494 -14.110 -12.779 1.00 86.25 330 ALA A N 1
ATOM 2599 C CA . ALA A 1 330 ? 6.868 -14.431 -13.143 1.00 86.25 330 ALA A CA 1
ATOM 2600 C C . ALA A 1 330 ? 6.958 -15.013 -14.562 1.00 86.25 330 ALA A C 1
ATOM 2602 O O . ALA A 1 330 ? 7.752 -14.528 -15.370 1.00 86.25 330 ALA A O 1
ATOM 2603 N N . ASP A 1 331 ? 6.114 -15.982 -14.904 1.00 86.38 331 ASP A N 1
ATOM 2604 C CA . ASP A 1 331 ? 6.131 -16.604 -16.229 1.00 86.38 331 ASP A CA 1
ATOM 2605 C C . ASP A 1 331 ? 5.625 -15.647 -17.306 1.00 86.38 331 ASP A C 1
ATOM 2607 O O . ASP A 1 331 ? 6.265 -15.496 -18.348 1.00 86.38 331 ASP A O 1
ATOM 2611 N N . LEU A 1 332 ? 4.540 -14.922 -17.021 1.00 88.94 332 LEU A N 1
ATOM 2612 C CA . LEU A 1 332 ? 3.977 -13.929 -17.940 1.00 88.94 332 LEU A CA 1
ATOM 2613 C C . LEU A 1 332 ? 4.980 -12.826 -18.291 1.00 88.94 332 LEU A C 1
ATOM 2615 O O . LEU A 1 332 ? 5.084 -12.411 -19.440 1.00 88.94 332 LEU A O 1
ATOM 2619 N N . THR A 1 333 ? 5.748 -12.355 -17.309 1.00 91.31 333 THR A N 1
ATOM 2620 C CA . THR A 1 333 ? 6.722 -11.271 -17.504 1.00 91.31 333 THR A CA 1
ATOM 2621 C C . THR A 1 333 ? 8.029 -11.733 -18.133 1.00 91.31 333 THR A C 1
ATOM 2623 O O . THR A 1 333 ? 8.825 -10.883 -18.531 1.00 91.31 333 THR A O 1
ATOM 2626 N N . LYS A 1 334 ? 8.288 -13.043 -18.245 1.00 90.19 334 LYS A N 1
ATOM 2627 C CA . LYS A 1 334 ? 9.578 -13.569 -18.714 1.00 90.19 334 LYS A CA 1
ATOM 2628 C C . LYS A 1 334 ? 10.014 -12.994 -20.074 1.00 90.19 334 LYS A C 1
ATOM 2630 O O . LYS A 1 334 ? 11.116 -12.441 -20.111 1.00 90.19 334 LYS A O 1
ATOM 2635 N N . PRO A 1 335 ? 9.190 -13.007 -21.145 1.00 91.19 335 PRO A N 1
ATOM 2636 C CA . PRO A 1 335 ? 9.620 -12.509 -22.459 1.00 91.19 335 PRO A CA 1
ATOM 2637 C C . PRO A 1 335 ? 9.974 -11.016 -22.457 1.00 91.19 335 PRO A C 1
ATOM 2639 O O . PRO A 1 335 ? 10.771 -10.556 -23.270 1.00 91.19 335 PRO A O 1
ATOM 2642 N N . ILE A 1 336 ? 9.384 -10.254 -21.531 1.00 91.94 336 ILE A N 1
ATOM 2643 C CA . ILE A 1 336 ? 9.645 -8.822 -21.351 1.00 91.94 336 ILE A CA 1
ATOM 2644 C C . ILE A 1 336 ? 10.891 -8.601 -20.480 1.00 91.94 336 ILE A C 1
ATOM 2646 O O . ILE A 1 336 ? 11.683 -7.702 -20.751 1.00 91.94 336 ILE A O 1
ATOM 2650 N N . ARG A 1 337 ? 11.107 -9.428 -19.449 1.00 90.31 337 ARG A N 1
ATOM 2651 C CA . ARG A 1 337 ? 12.305 -9.377 -18.592 1.00 90.31 337 ARG A CA 1
ATOM 2652 C C . ARG A 1 337 ? 13.582 -9.726 -19.354 1.00 90.31 337 ARG A C 1
ATOM 2654 O O . ARG A 1 337 ? 14.631 -9.177 -19.033 1.00 90.31 337 ARG A O 1
ATOM 2661 N N . GLU A 1 338 ? 13.505 -10.573 -20.378 1.00 89.31 338 GLU A N 1
ATOM 2662 C CA . GLU A 1 338 ? 14.639 -10.889 -21.261 1.00 89.31 338 GLU A CA 1
ATOM 2663 C C . GLU A 1 338 ? 15.195 -9.641 -21.972 1.00 89.31 338 GLU A C 1
ATOM 2665 O O . GLU A 1 338 ? 16.406 -9.526 -22.146 1.00 89.31 338 GLU A O 1
ATOM 2670 N N . LEU A 1 339 ? 14.354 -8.635 -22.250 1.00 89.25 339 LEU A N 1
ATOM 2671 C CA . LEU A 1 339 ? 14.789 -7.346 -22.810 1.00 89.25 339 LEU A CA 1
ATOM 2672 C C . LEU A 1 339 ? 15.656 -6.521 -21.841 1.00 89.25 339 LEU A C 1
ATOM 2674 O O . LEU A 1 339 ? 16.311 -5.567 -22.260 1.00 89.25 339 LEU A O 1
ATOM 2678 N N . LEU A 1 340 ? 15.666 -6.855 -20.542 1.00 88.50 340 LEU A N 1
ATOM 2679 C CA . LEU A 1 340 ? 16.511 -6.194 -19.543 1.00 88.50 340 LEU A CA 1
ATOM 2680 C C . LEU A 1 340 ? 17.940 -6.754 -19.491 1.00 88.50 340 LEU A C 1
ATOM 2682 O O . LEU A 1 340 ? 18.807 -6.144 -18.855 1.00 88.50 340 LEU A O 1
ATOM 2686 N N . VAL A 1 341 ? 18.187 -7.916 -20.102 1.00 86.12 341 VAL A N 1
ATOM 2687 C CA . VAL A 1 341 ? 19.478 -8.604 -20.032 1.00 86.12 341 VAL A CA 1
ATOM 2688 C C . VAL A 1 341 ? 20.518 -7.839 -20.850 1.00 86.12 341 VAL A C 1
ATOM 2690 O O . VAL A 1 341 ? 20.295 -7.485 -22.009 1.00 86.12 341 VAL A O 1
ATOM 2693 N N . LYS A 1 342 ? 21.682 -7.585 -20.241 1.00 81.12 342 LYS A N 1
ATOM 2694 C CA . LYS A 1 342 ? 22.800 -6.894 -20.900 1.00 81.12 342 LYS A CA 1
ATOM 2695 C C . LYS A 1 342 ? 23.242 -7.664 -22.148 1.00 81.12 342 LYS A C 1
ATOM 2697 O O . LYS A 1 342 ? 23.282 -8.888 -22.126 1.00 81.12 342 LYS A O 1
ATOM 2702 N N . ASN A 1 343 ? 23.632 -6.935 -23.194 1.00 79.56 343 ASN A N 1
ATOM 2703 C CA . ASN A 1 343 ? 24.073 -7.472 -24.490 1.00 79.56 343 ASN A CA 1
ATOM 2704 C C . ASN A 1 343 ? 22.986 -8.200 -25.304 1.00 79.56 343 ASN A C 1
ATOM 2706 O O . ASN A 1 343 ? 23.310 -8.912 -26.250 1.00 79.56 343 ASN A O 1
ATOM 2710 N N . THR A 1 344 ? 21.709 -7.994 -24.980 1.00 80.50 344 THR A N 1
ATOM 2711 C CA . THR A 1 344 ? 20.590 -8.483 -25.797 1.00 80.50 344 THR A CA 1
ATOM 2712 C C . THR A 1 344 ? 20.204 -7.420 -26.820 1.00 80.50 344 THR A C 1
ATOM 2714 O O . THR A 1 344 ? 20.044 -6.249 -26.467 1.00 80.50 344 THR A O 1
ATOM 2717 N N . ALA A 1 345 ? 20.055 -7.806 -28.089 1.00 83.06 345 ALA A N 1
ATOM 2718 C CA . ALA A 1 345 ? 19.511 -6.912 -29.104 1.00 83.06 345 ALA A CA 1
ATOM 2719 C C . ALA A 1 345 ? 18.051 -6.582 -28.767 1.00 83.06 345 ALA A C 1
ATOM 2721 O O . ALA A 1 345 ? 17.262 -7.470 -28.446 1.00 83.06 345 ALA A O 1
ATOM 2722 N N . TRP A 1 346 ? 17.682 -5.303 -28.838 1.00 87.00 346 TRP A N 1
ATOM 2723 C CA . TRP A 1 346 ? 16.295 -4.905 -28.634 1.00 87.00 346 TRP A CA 1
ATOM 2724 C C . TRP A 1 346 ? 15.430 -5.466 -29.766 1.00 87.00 346 TRP A C 1
ATOM 2726 O O . TRP A 1 346 ? 15.626 -5.129 -30.933 1.00 87.00 346 TRP A O 1
ATOM 2736 N N . THR A 1 347 ? 14.477 -6.338 -29.440 1.00 87.88 347 THR A N 1
ATOM 2737 C CA . THR A 1 347 ? 13.532 -6.898 -30.411 1.00 87.88 347 THR A CA 1
ATOM 2738 C C . THR A 1 347 ? 12.174 -7.075 -29.752 1.00 87.88 347 THR A C 1
ATOM 2740 O O . THR A 1 347 ? 12.021 -7.857 -28.818 1.00 87.88 347 THR A O 1
ATOM 2743 N N . TRP A 1 348 ? 11.179 -6.343 -30.251 1.00 92.00 348 TRP A N 1
ATOM 2744 C CA . TRP A 1 348 ? 9.789 -6.497 -29.840 1.00 92.00 348 TRP A CA 1
ATOM 2745 C C . TRP A 1 348 ? 9.060 -7.372 -30.860 1.00 92.00 348 TRP A C 1
ATOM 2747 O O . TRP A 1 348 ? 8.662 -6.895 -31.922 1.00 92.00 348 TRP A O 1
ATOM 2757 N N . GLY A 1 349 ? 8.956 -8.668 -30.572 1.00 92.56 349 GLY A N 1
ATOM 2758 C CA . GLY A 1 349 ? 8.320 -9.648 -31.449 1.00 92.56 349 GLY A CA 1
ATOM 2759 C C . GLY A 1 349 ? 6.955 -10.127 -30.942 1.00 92.56 349 GLY A C 1
ATOM 2760 O O . GLY A 1 349 ? 6.447 -9.639 -29.928 1.00 92.56 349 GLY A O 1
ATOM 2761 N N . PRO A 1 350 ? 6.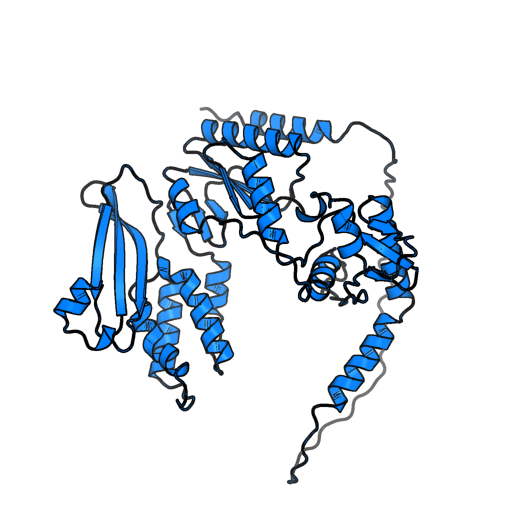373 -11.141 -31.612 1.00 94.50 350 PRO A N 1
ATOM 2762 C CA . PRO A 1 350 ? 5.136 -11.780 -31.170 1.00 94.50 350 PRO A CA 1
ATOM 2763 C C . PRO A 1 350 ? 5.163 -12.286 -29.714 1.00 94.50 350 PRO A C 1
ATOM 2765 O O . PRO A 1 350 ? 4.171 -12.066 -29.023 1.00 94.50 350 PRO A O 1
ATOM 2768 N N . PRO A 1 351 ? 6.260 -12.884 -29.190 1.00 92.38 351 PRO A N 1
ATOM 2769 C CA . PRO A 1 351 ? 6.305 -13.332 -27.795 1.00 92.38 351 PRO A CA 1
ATOM 2770 C C . PRO A 1 351 ? 6.182 -12.191 -26.778 1.00 92.38 351 PRO A C 1
ATOM 2772 O O . PRO A 1 351 ? 5.503 -12.337 -25.765 1.00 92.38 351 PRO A O 1
ATOM 2775 N N . GLN A 1 352 ? 6.823 -11.046 -27.041 1.00 93.75 352 GLN A N 1
ATOM 2776 C CA . GLN A 1 352 ? 6.757 -9.867 -26.172 1.00 93.75 352 GLN A CA 1
ATOM 2777 C C . GLN A 1 352 ? 5.369 -9.229 -26.217 1.00 93.75 352 GLN A C 1
ATOM 2779 O O . GLN A 1 352 ? 4.837 -8.853 -25.174 1.00 93.75 352 GLN A O 1
ATOM 2784 N N . GLN A 1 353 ? 4.775 -9.144 -27.411 1.00 94.62 353 GLN A N 1
ATOM 2785 C CA . GLN A 1 353 ? 3.437 -8.588 -27.589 1.00 94.62 353 GLN A CA 1
ATOM 2786 C C . GLN A 1 353 ? 2.369 -9.457 -26.907 1.00 94.62 353 GLN A C 1
ATOM 2788 O O . GLN A 1 353 ? 1.568 -8.939 -26.137 1.00 94.62 353 GLN A O 1
ATOM 2793 N N . ASP A 1 354 ? 2.411 -10.777 -27.102 1.00 94.81 354 ASP A N 1
ATOM 2794 C CA . ASP A 1 354 ? 1.497 -11.717 -26.443 1.00 94.81 354 ASP A CA 1
ATOM 2795 C C . ASP A 1 354 ? 1.640 -11.672 -24.912 1.00 94.81 354 ASP A C 1
ATOM 2797 O O . ASP A 1 354 ? 0.643 -11.603 -24.192 1.00 94.81 354 ASP A O 1
ATOM 2801 N N . ALA A 1 355 ? 2.874 -11.623 -24.396 1.00 93.62 355 ALA A N 1
ATOM 2802 C CA . ALA A 1 355 ? 3.127 -11.437 -22.969 1.00 93.62 355 ALA A CA 1
ATOM 2803 C C . ALA A 1 355 ? 2.536 -10.119 -22.444 1.00 93.62 355 ALA A C 1
ATOM 2805 O O . ALA A 1 355 ? 1.867 -10.107 -21.411 1.00 93.62 355 ALA A O 1
ATOM 2806 N N . PHE A 1 356 ? 2.744 -9.015 -23.162 1.00 93.38 356 PHE A N 1
ATOM 2807 C CA . PHE A 1 356 ? 2.226 -7.699 -22.796 1.00 93.38 356 PHE A CA 1
ATOM 2808 C C . PHE A 1 356 ? 0.694 -7.684 -22.727 1.00 93.38 356 PHE A C 1
ATOM 2810 O O . PHE A 1 356 ? 0.121 -7.238 -21.730 1.00 93.38 356 PHE A O 1
ATOM 2817 N N . ASP A 1 357 ? 0.028 -8.243 -23.737 1.00 93.06 357 ASP A N 1
ATOM 2818 C CA . ASP A 1 357 ? -1.432 -8.297 -23.802 1.00 93.06 357 ASP A CA 1
ATOM 2819 C C . ASP A 1 357 ? -2.015 -9.227 -22.727 1.00 93.06 357 ASP A C 1
ATOM 2821 O O . ASP A 1 357 ? -3.003 -8.880 -22.070 1.00 93.06 357 ASP A O 1
ATOM 2825 N N . LYS A 1 358 ? -1.366 -10.371 -22.462 1.00 92.25 358 LYS A N 1
ATOM 2826 C CA . LYS A 1 358 ? -1.737 -11.282 -21.367 1.00 92.25 358 LYS A CA 1
ATOM 2827 C C . LYS A 1 358 ? -1.592 -10.633 -19.997 1.00 92.25 358 LYS A C 1
ATOM 2829 O O . LYS A 1 358 ? -2.497 -10.774 -19.178 1.00 92.25 358 LYS A O 1
ATOM 2834 N N . ILE A 1 359 ? -0.507 -9.897 -19.752 1.00 91.19 359 ILE A N 1
ATOM 2835 C CA . ILE A 1 359 ? -0.305 -9.166 -18.493 1.00 91.19 359 ILE A CA 1
ATOM 2836 C C . ILE A 1 359 ? -1.405 -8.117 -18.318 1.00 91.19 359 ILE A C 1
ATOM 2838 O O . ILE A 1 359 ? -2.050 -8.078 -17.273 1.00 91.19 359 ILE A O 1
ATOM 2842 N N . LYS A 1 360 ? -1.686 -7.306 -19.346 1.00 90.56 360 LYS A N 1
ATOM 2843 C CA . LYS A 1 360 ? -2.764 -6.304 -19.293 1.00 90.56 360 LYS A CA 1
ATOM 2844 C C . LYS A 1 360 ? -4.120 -6.945 -19.020 1.00 90.56 360 LYS A C 1
ATOM 2846 O O . LYS A 1 360 ? -4.886 -6.442 -18.198 1.00 90.56 360 LYS A O 1
ATOM 2851 N N . LYS A 1 361 ? -4.417 -8.072 -19.669 1.00 89.88 361 LYS A N 1
ATOM 2852 C CA . LYS A 1 361 ? -5.640 -8.837 -19.413 1.00 89.88 361 LYS A CA 1
ATOM 2853 C C . LYS A 1 361 ? -5.701 -9.334 -17.966 1.00 89.88 361 LYS A C 1
ATOM 2855 O O . LYS A 1 361 ? -6.698 -9.083 -17.305 1.00 89.88 361 LYS A O 1
ATOM 2860 N N . ALA A 1 362 ? -4.640 -9.957 -17.458 1.00 87.31 362 ALA A N 1
ATOM 2861 C CA . ALA A 1 362 ? -4.603 -10.484 -16.095 1.00 87.31 362 ALA A CA 1
ATOM 2862 C C . ALA A 1 362 ? -4.789 -9.383 -15.035 1.00 87.31 362 ALA A C 1
ATOM 2864 O O . ALA A 1 362 ? -5.563 -9.550 -14.097 1.00 87.31 362 ALA A O 1
ATOM 2865 N N . LEU A 1 363 ? -4.148 -8.227 -15.235 1.00 84.31 363 LEU A N 1
ATOM 2866 C CA . LEU A 1 363 ? -4.259 -7.068 -14.346 1.00 84.31 363 LEU A CA 1
ATOM 2867 C C . LEU A 1 363 ? -5.645 -6.413 -14.385 1.00 84.31 363 LEU A C 1
ATOM 2869 O O . LEU A 1 363 ? -6.124 -5.917 -13.369 1.00 84.31 363 LEU A O 1
ATOM 2873 N N . THR A 1 364 ? -6.301 -6.409 -15.548 1.00 84.25 364 THR A N 1
ATOM 2874 C CA . THR A 1 364 ? -7.659 -5.856 -15.695 1.00 84.25 364 THR A CA 1
ATOM 2875 C C . THR A 1 364 ? -8.746 -6.813 -15.207 1.00 84.25 364 THR A C 1
ATOM 2877 O O . THR A 1 364 ? -9.811 -6.354 -14.804 1.00 84.25 364 THR A O 1
ATOM 2880 N N . SER A 1 365 ? -8.483 -8.122 -15.193 1.00 83.81 365 SER A N 1
ATOM 2881 C CA . SER A 1 365 ? -9.382 -9.156 -14.665 1.00 83.81 365 SER A CA 1
ATOM 2882 C C . SER A 1 365 ? -9.013 -9.606 -13.247 1.00 83.81 365 SER A C 1
ATOM 2884 O O . SER A 1 365 ? -9.334 -10.728 -12.857 1.00 83.81 365 SER A O 1
ATOM 2886 N N . ALA A 1 366 ? -8.288 -8.770 -12.506 1.00 82.06 366 ALA A N 1
ATOM 2887 C CA . ALA A 1 366 ? -7.803 -9.087 -11.173 1.00 82.06 366 ALA A CA 1
ATOM 2888 C C . ALA A 1 366 ? -8.967 -9.412 -10.208 1.00 82.06 366 ALA A C 1
ATOM 2890 O O . ALA A 1 366 ? -9.937 -8.648 -10.137 1.00 82.06 366 ALA A O 1
ATOM 2891 N N . PRO A 1 367 ? -8.887 -10.520 -9.450 1.00 83.19 367 PRO A N 1
ATOM 2892 C CA . PRO A 1 367 ? -9.893 -10.874 -8.463 1.00 83.19 367 PRO A CA 1
ATOM 2893 C C . PRO A 1 367 ? -9.865 -9.914 -7.268 1.00 83.19 367 PRO A C 1
ATOM 2895 O O . PRO A 1 367 ? -8.878 -9.226 -7.001 1.00 83.19 367 PRO A O 1
ATOM 2898 N N . THR A 1 368 ? -10.963 -9.907 -6.514 1.00 85.75 368 THR A N 1
ATOM 2899 C CA . THR A 1 368 ? -11.008 -9.262 -5.195 1.00 85.75 368 THR A CA 1
ATOM 2900 C C . THR A 1 368 ? -10.303 -10.160 -4.188 1.00 85.75 368 THR A C 1
ATOM 2902 O O . THR A 1 368 ? -10.659 -11.332 -4.059 1.00 85.75 368 THR A O 1
ATOM 2905 N N . LEU A 1 369 ? -9.299 -9.623 -3.499 1.00 90.62 369 LEU A N 1
ATOM 2906 C CA . LEU A 1 369 ? -8.587 -10.336 -2.443 1.00 90.62 369 LEU A CA 1
ATOM 2907 C C . LEU A 1 369 ? -9.344 -10.186 -1.130 1.00 90.62 369 LEU A C 1
ATOM 2909 O O . LEU A 1 369 ? -9.790 -9.095 -0.799 1.00 90.62 369 LEU A O 1
ATOM 2913 N N . THR A 1 370 ? -9.479 -11.258 -0.366 1.00 89.44 370 THR A N 1
ATOM 2914 C CA . THR A 1 370 ? -10.129 -11.209 0.949 1.00 89.44 370 THR A CA 1
ATOM 2915 C C . THR A 1 370 ? -9.182 -10.608 1.984 1.00 89.44 370 THR A C 1
ATOM 2917 O O . THR A 1 370 ? -7.969 -10.796 1.908 1.00 89.44 370 THR A O 1
ATOM 2920 N N . LEU A 1 371 ? -9.733 -9.872 2.950 1.00 88.25 371 LEU A N 1
ATOM 2921 C CA . LEU A 1 371 ? -8.965 -9.382 4.094 1.00 88.25 371 LEU A CA 1
ATOM 2922 C C . LEU A 1 371 ? -8.510 -10.562 4.950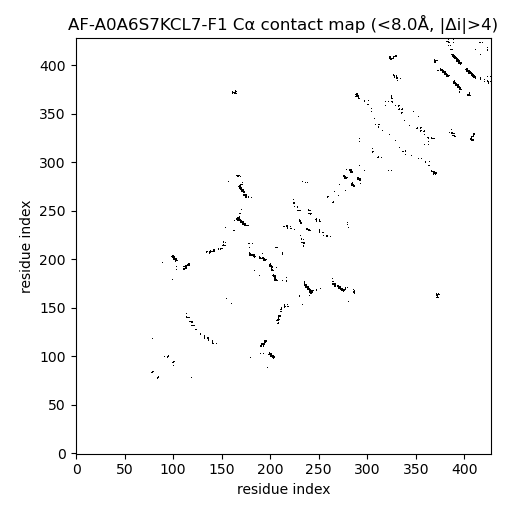 1.00 88.25 371 LEU A C 1
ATOM 2924 O O . LEU A 1 371 ? -9.308 -11.449 5.252 1.00 88.25 371 LEU A O 1
ATOM 2928 N N . TYR A 1 372 ? -7.238 -10.554 5.337 1.00 88.62 372 TYR A N 1
ATOM 2929 C CA . TYR A 1 372 ? -6.691 -11.587 6.205 1.00 88.62 372 TYR A CA 1
ATOM 2930 C C . TYR A 1 372 ? -7.381 -11.550 7.571 1.00 88.62 372 TYR A C 1
ATOM 2932 O O . TYR A 1 372 ? -7.487 -10.486 8.176 1.00 88.62 372 TYR A O 1
ATOM 2940 N N . ASP A 1 373 ? -7.818 -12.704 8.065 1.00 87.19 373 ASP A N 1
ATOM 2941 C CA . ASP A 1 373 ? -8.378 -12.861 9.407 1.00 87.19 373 ASP A CA 1
ATOM 2942 C C . ASP A 1 373 ? -7.554 -13.889 10.195 1.00 87.19 373 ASP A C 1
ATOM 2944 O O . ASP A 1 373 ? -7.510 -15.058 9.800 1.00 87.19 373 ASP A O 1
ATOM 2948 N N . PRO A 1 374 ? -6.910 -13.507 11.310 1.00 87.75 374 PRO A N 1
ATOM 2949 C CA . PRO A 1 374 ? -6.087 -14.428 12.091 1.00 87.75 374 PRO A CA 1
ATOM 2950 C C . PRO A 1 374 ? -6.877 -15.586 12.720 1.00 87.75 374 PRO A C 1
ATOM 2952 O O . PRO A 1 374 ? -6.267 -16.564 13.144 1.00 87.75 374 PRO A O 1
ATOM 2955 N N . ASN A 1 375 ? -8.209 -15.502 12.783 1.00 88.75 375 ASN A N 1
ATOM 2956 C CA . ASN A 1 375 ? -9.057 -16.535 13.380 1.00 88.75 375 ASN A CA 1
ATOM 2957 C C . ASN A 1 375 ? -9.528 -17.595 12.372 1.00 88.75 375 ASN A C 1
ATOM 2959 O O . ASN A 1 375 ? -10.192 -18.553 12.766 1.00 88.75 375 ASN A O 1
ATOM 2963 N N . LYS A 1 376 ? -9.225 -17.430 11.078 1.00 89.44 376 LYS A N 1
ATOM 2964 C CA . LYS A 1 376 ? -9.658 -18.345 10.013 1.00 89.44 376 LYS A CA 1
ATOM 2965 C C . LYS A 1 376 ? -8.568 -19.345 9.647 1.00 89.44 376 LYS A C 1
ATOM 2967 O O . LYS A 1 376 ? -7.375 -19.029 9.651 1.00 89.44 376 LYS A O 1
ATOM 2972 N N . ALA A 1 377 ? -8.986 -20.550 9.259 1.00 92.19 377 ALA A N 1
ATOM 2973 C CA . ALA A 1 377 ? -8.074 -21.548 8.721 1.00 92.19 377 ALA A CA 1
ATOM 2974 C C . ALA A 1 377 ? -7.395 -21.003 7.457 1.00 92.19 377 ALA A C 1
ATOM 2976 O O . ALA A 1 377 ? -8.047 -20.474 6.554 1.00 92.19 377 ALA A O 1
ATOM 2977 N N . THR A 1 378 ? -6.069 -21.125 7.410 1.00 93.88 378 THR A N 1
ATOM 2978 C CA . THR A 1 378 ? -5.244 -20.612 6.315 1.00 93.88 378 THR A CA 1
ATOM 2979 C C . THR A 1 378 ? -4.579 -21.774 5.597 1.00 93.88 378 THR A C 1
ATOM 2981 O O . THR A 1 378 ? -3.999 -22.658 6.226 1.00 93.88 378 THR A O 1
ATOM 2984 N N . LYS A 1 379 ? -4.651 -21.763 4.267 1.00 94.12 379 LYS A N 1
ATOM 2985 C CA . LYS A 1 379 ? -4.008 -22.735 3.388 1.00 94.12 379 LYS A CA 1
ATOM 2986 C C . LYS A 1 379 ? -3.065 -22.007 2.448 1.00 94.12 379 LYS A C 1
ATOM 2988 O O . LYS A 1 379 ? -3.419 -20.979 1.881 1.00 94.12 379 LYS A O 1
ATOM 2993 N N . ILE A 1 380 ? -1.880 -22.565 2.255 1.00 93.75 380 ILE A N 1
ATOM 2994 C CA . ILE A 1 380 ? -0.942 -22.106 1.234 1.00 93.75 380 ILE A CA 1
ATOM 2995 C C . ILE A 1 380 ? -0.892 -23.186 0.162 1.00 93.75 380 ILE A C 1
ATOM 2997 O O . ILE A 1 380 ? -0.753 -24.368 0.475 1.00 93.75 380 ILE A O 1
ATOM 3001 N N . ALA A 1 381 ? -1.057 -22.785 -1.093 1.00 92.56 381 ALA A N 1
ATOM 3002 C CA . ALA A 1 381 ? -0.778 -23.636 -2.240 1.00 92.56 381 ALA A CA 1
ATOM 3003 C C . ALA A 1 381 ? 0.363 -22.995 -3.022 1.00 92.56 381 ALA A C 1
ATOM 3005 O O . ALA A 1 381 ? 0.260 -21.825 -3.389 1.00 92.56 381 ALA A O 1
ATOM 3006 N N . ALA A 1 382 ? 1.434 -23.747 -3.234 1.00 92.94 382 ALA A N 1
ATOM 3007 C CA . ALA A 1 382 ? 2.611 -23.322 -3.974 1.00 92.94 382 ALA A CA 1
ATOM 3008 C C . ALA A 1 382 ? 2.836 -24.261 -5.162 1.00 92.94 382 ALA A C 1
ATOM 3010 O O . ALA A 1 382 ? 2.404 -25.414 -5.129 1.00 92.94 382 ALA A O 1
ATOM 3011 N N . ASP A 1 383 ? 3.449 -23.728 -6.211 1.00 91.69 383 ASP A N 1
ATOM 3012 C CA . ASP A 1 383 ? 3.789 -24.436 -7.442 1.00 91.69 383 ASP A CA 1
ATOM 3013 C C . ASP A 1 383 ? 5.039 -23.801 -8.064 1.00 91.69 383 ASP A C 1
ATOM 3015 O O . ASP A 1 383 ? 5.269 -22.586 -7.953 1.00 91.69 383 ASP A O 1
ATOM 3019 N N . ALA A 1 384 ? 5.844 -24.612 -8.743 1.00 91.12 384 ALA A N 1
ATOM 3020 C CA . ALA A 1 384 ? 7.055 -24.168 -9.406 1.00 91.12 384 ALA A CA 1
ATOM 3021 C C . ALA A 1 384 ? 7.026 -24.452 -10.910 1.00 91.12 384 ALA A C 1
ATOM 3023 O O . ALA A 1 384 ? 6.946 -25.584 -11.381 1.00 91.12 384 ALA A O 1
ATOM 3024 N N . SER A 1 385 ? 7.223 -23.405 -11.705 1.00 88.31 385 SER A N 1
ATOM 3025 C CA . SER A 1 385 ? 7.436 -23.536 -13.140 1.00 88.31 385 SER A CA 1
ATOM 3026 C C . SER A 1 385 ? 8.921 -23.753 -13.464 1.00 88.31 385 SER A C 1
ATOM 3028 O O . SER A 1 385 ? 9.813 -23.739 -12.612 1.00 88.31 385 SER A O 1
ATOM 3030 N N . SER A 1 386 ? 9.232 -23.881 -14.756 1.00 85.19 386 SER A N 1
ATOM 3031 C CA . SER A 1 386 ? 10.622 -23.909 -15.223 1.00 85.19 386 SER A CA 1
ATOM 3032 C C . SER A 1 386 ? 11.412 -22.628 -14.908 1.00 85.19 386 SER A C 1
ATOM 3034 O O . SER A 1 386 ? 12.643 -22.682 -14.897 1.00 85.19 386 SER A O 1
ATOM 3036 N N . TYR A 1 387 ? 10.734 -21.495 -14.685 1.00 83.31 387 TYR A N 1
ATOM 3037 C CA . TYR A 1 387 ? 11.347 -20.160 -14.620 1.00 83.31 387 TYR A CA 1
ATOM 3038 C C . TYR A 1 387 ? 10.854 -19.288 -13.456 1.00 83.31 387 TYR A C 1
ATOM 3040 O O . TYR A 1 387 ? 11.416 -18.213 -13.209 1.00 83.31 387 TYR A O 1
ATOM 3048 N N . GLY A 1 388 ? 9.804 -19.706 -12.760 1.00 88.12 388 GLY A N 1
ATOM 3049 C CA . GLY A 1 388 ? 9.130 -18.919 -11.744 1.00 88.12 388 GLY A CA 1
ATOM 3050 C C . GLY A 1 388 ? 8.534 -19.792 -10.652 1.00 88.12 388 GLY A C 1
ATOM 3051 O O . GLY A 1 388 ? 8.313 -20.981 -10.829 1.00 88.12 388 GLY A O 1
ATOM 3052 N N . LEU A 1 389 ? 8.300 -19.165 -9.513 1.00 91.44 389 LEU A N 1
ATOM 3053 C CA . LEU A 1 389 ? 7.617 -19.716 -8.357 1.00 91.44 389 LEU A CA 1
ATOM 3054 C C . LEU A 1 389 ? 6.285 -18.986 -8.229 1.00 91.44 389 LEU A C 1
ATOM 3056 O O . LEU A 1 389 ? 6.221 -17.760 -8.414 1.00 91.44 389 LEU A O 1
ATOM 3060 N N . GLY A 1 390 ? 5.238 -19.730 -7.916 1.00 90.94 390 GLY A N 1
ATOM 3061 C CA . GLY A 1 390 ? 3.912 -19.214 -7.631 1.00 90.94 390 GLY A CA 1
ATOM 3062 C C . GLY A 1 390 ? 3.434 -19.736 -6.287 1.00 90.94 390 GLY A C 1
ATOM 3063 O O . GLY A 1 390 ? 3.641 -20.897 -5.962 1.00 90.94 390 GLY A O 1
ATOM 3064 N N . ALA A 1 391 ? 2.769 -18.890 -5.512 1.00 91.88 391 ALA A N 1
ATOM 3065 C CA . ALA A 1 391 ? 1.993 -19.349 -4.374 1.00 91.88 391 ALA A CA 1
ATOM 3066 C C . ALA A 1 391 ? 0.727 -18.511 -4.207 1.00 91.88 391 ALA A C 1
ATOM 3068 O O . ALA A 1 391 ? 0.631 -17.376 -4.673 1.00 91.88 391 ALA A O 1
ATOM 3069 N N . VAL A 1 392 ? -0.266 -19.076 -3.537 1.00 92.69 392 VAL A N 1
ATOM 3070 C CA . VAL A 1 392 ? -1.482 -18.381 -3.129 1.00 92.69 392 VAL A CA 1
ATOM 3071 C C . VAL A 1 392 ? -1.754 -18.676 -1.665 1.00 92.69 392 VAL A C 1
ATOM 3073 O O . VAL A 1 392 ? -1.729 -19.827 -1.228 1.00 92.69 392 VAL A O 1
ATOM 3076 N N . VAL A 1 393 ? -2.029 -17.614 -0.915 1.00 92.88 393 VAL A N 1
ATOM 3077 C CA . VAL A 1 393 ? -2.548 -17.699 0.447 1.00 92.88 393 VAL A CA 1
ATOM 3078 C C . VAL A 1 393 ? -4.068 -17.669 0.361 1.00 92.88 393 VAL A C 1
ATOM 3080 O O . VAL A 1 393 ? -4.646 -16.712 -0.157 1.00 92.88 393 VAL A O 1
ATOM 3083 N N . LEU A 1 394 ? -4.707 -18.724 0.852 1.00 93.25 394 LEU A N 1
ATOM 3084 C CA . LEU A 1 394 ? -6.151 -18.919 0.866 1.00 93.25 394 LEU A CA 1
ATOM 3085 C C . LEU A 1 394 ? -6.659 -18.935 2.309 1.00 93.25 394 LEU A C 1
ATOM 3087 O O . LEU A 1 394 ? -6.006 -19.503 3.184 1.00 93.25 394 LEU A O 1
ATOM 3091 N N . GLN A 1 395 ? -7.847 -18.384 2.544 1.00 92.81 395 GLN A N 1
ATOM 3092 C CA . GLN A 1 395 ? -8.549 -18.515 3.820 1.00 92.81 395 GLN A CA 1
ATOM 3093 C C . GLN A 1 395 ? -9.956 -19.068 3.640 1.00 92.81 395 GLN A C 1
ATOM 3095 O O . GLN A 1 395 ? -10.631 -18.777 2.648 1.00 92.81 395 GLN A O 1
ATOM 3100 N N . GLU A 1 396 ? -10.372 -19.880 4.606 1.00 92.00 396 GLU A N 1
ATOM 3101 C CA . GLU A 1 396 ? -11.707 -20.465 4.665 1.00 92.00 396 GLU A CA 1
ATOM 3102 C C . GLU A 1 396 ? -12.741 -19.385 5.004 1.00 92.00 396 GLU A C 1
ATOM 3104 O O . GLU A 1 396 ? -12.615 -18.682 6.002 1.00 92.00 396 GLU A O 1
ATOM 3109 N N . GLU A 1 397 ? -13.775 -19.232 4.181 1.00 83.38 397 GLU A N 1
ATOM 3110 C CA . GLU A 1 397 ? -14.860 -18.270 4.426 1.00 83.38 397 GLU A CA 1
ATOM 3111 C C . GLU A 1 397 ? -16.192 -18.952 4.782 1.00 83.38 397 GLU A C 1
ATOM 3113 O O . GLU A 1 397 ? -17.097 -18.329 5.333 1.00 83.38 397 GLU A O 1
ATOM 3118 N N . GLY A 1 398 ? -16.293 -20.248 4.510 1.00 81.50 398 GLY A N 1
ATOM 3119 C CA . GLY A 1 398 ? -17.426 -21.104 4.827 1.00 81.50 398 GLY A CA 1
ATOM 3120 C C . GLY A 1 398 ? -17.078 -22.556 4.502 1.00 81.50 398 GLY A C 1
ATOM 3121 O O . GLY A 1 398 ? -15.975 -22.807 4.012 1.00 81.50 398 GLY A O 1
ATOM 3122 N N . PRO A 1 399 ? -18.006 -23.503 4.723 1.00 79.31 399 PRO A N 1
ATOM 3123 C CA . PRO A 1 399 ? -17.758 -24.919 4.466 1.00 79.31 399 PRO A CA 1
ATOM 3124 C C . PRO A 1 399 ? -17.235 -25.136 3.039 1.00 79.31 399 PRO A C 1
ATOM 3126 O O . PRO A 1 399 ? -17.883 -24.736 2.070 1.00 79.31 399 PRO A O 1
ATOM 3129 N N . ASP A 1 400 ? -16.030 -25.698 2.926 1.00 80.94 400 ASP A N 1
ATOM 3130 C CA . ASP A 1 400 ? -15.314 -25.984 1.672 1.00 80.94 400 ASP A CA 1
ATOM 3131 C C . ASP A 1 400 ? -15.074 -24.786 0.728 1.00 80.94 400 ASP A C 1
ATOM 3133 O O . ASP A 1 400 ? -14.669 -24.962 -0.423 1.00 80.94 400 ASP A O 1
ATOM 3137 N N . THR A 1 401 ? -15.262 -23.549 1.197 1.00 89.06 401 THR A N 1
ATOM 3138 C CA . THR A 1 401 ? -15.076 -22.340 0.383 1.00 89.06 401 THR A CA 1
ATOM 3139 C C . THR A 1 401 ? -13.808 -21.604 0.794 1.00 89.06 401 THR A C 1
ATOM 3141 O O . THR A 1 401 ? -13.726 -21.029 1.879 1.00 89.06 401 THR A O 1
ATOM 3144 N N . TRP A 1 402 ? -12.831 -21.578 -0.113 1.00 91.00 402 TRP A N 1
ATOM 3145 C CA . TRP A 1 402 ? -11.533 -20.935 0.085 1.00 91.00 402 TRP A CA 1
ATOM 3146 C C . TRP A 1 402 ? -11.405 -19.697 -0.797 1.00 91.00 402 TRP A C 1
ATOM 3148 O O . TRP A 1 402 ? -11.586 -19.779 -2.014 1.00 91.00 402 TRP A O 1
ATOM 3158 N N . LYS A 1 403 ? -11.048 -18.556 -0.205 1.00 91.31 403 LYS A N 1
ATOM 3159 C CA . LYS A 1 403 ? -10.825 -17.307 -0.939 1.00 91.31 403 LYS A CA 1
ATOM 3160 C C . LYS A 1 403 ? -9.368 -16.851 -0.894 1.00 91.31 403 LYS A C 1
ATOM 3162 O O . LYS A 1 403 ? -8.712 -17.027 0.132 1.00 91.31 403 LYS A O 1
ATOM 3167 N N . PRO A 1 404 ? -8.854 -16.239 -1.978 1.00 91.94 404 PRO A N 1
ATOM 3168 C CA . PRO A 1 404 ? -7.490 -15.729 -2.022 1.00 91.94 404 PRO A CA 1
ATOM 3169 C C . PRO A 1 404 ? -7.340 -14.468 -1.175 1.00 91.94 404 PRO A C 1
ATOM 3171 O O . PRO A 1 404 ? -8.089 -13.507 -1.336 1.00 91.94 404 PRO A O 1
ATOM 3174 N N . VAL A 1 405 ? -6.333 -14.466 -0.308 1.00 90.38 405 VAL A N 1
ATOM 3175 C CA . VAL A 1 405 ? -5.876 -13.298 0.457 1.00 90.38 405 VAL A CA 1
ATOM 3176 C C . VAL A 1 405 ? -4.738 -12.597 -0.275 1.00 90.38 405 VAL A C 1
ATOM 3178 O O . VAL A 1 405 ? -4.696 -11.372 -0.342 1.00 90.38 405 VAL A O 1
ATOM 3181 N N . SER A 1 406 ? -3.809 -13.364 -0.847 1.00 90.56 406 SER A N 1
ATOM 3182 C CA . SER A 1 406 ? -2.679 -12.816 -1.594 1.00 90.56 406 SER A CA 1
ATOM 3183 C C . SER A 1 406 ? -2.120 -13.840 -2.573 1.00 90.56 406 SER A C 1
ATOM 3185 O O . SER A 1 406 ? -2.033 -15.029 -2.253 1.00 90.56 406 SER A O 1
ATOM 3187 N N . PHE A 1 407 ? -1.719 -13.371 -3.752 1.00 90.31 407 PHE A N 1
ATOM 3188 C CA . PHE A 1 407 ? -0.903 -14.132 -4.690 1.00 90.31 407 PHE A CA 1
ATOM 3189 C C . PHE A 1 407 ? 0.569 -13.753 -4.531 1.00 90.31 407 PHE A C 1
ATOM 3191 O O . PHE A 1 407 ? 0.929 -12.595 -4.340 1.00 90.31 407 PHE A O 1
ATOM 3198 N N . ILE A 1 408 ? 1.440 -14.742 -4.637 1.00 90.31 408 ILE A N 1
ATOM 3199 C CA . ILE A 1 408 ? 2.886 -14.588 -4.584 1.00 90.31 408 ILE A CA 1
ATOM 3200 C C . ILE A 1 408 ? 3.417 -15.093 -5.915 1.00 90.31 408 ILE A C 1
ATOM 3202 O O . ILE A 1 408 ? 3.071 -16.181 -6.371 1.00 90.31 408 ILE A O 1
ATOM 3206 N N . SER A 1 409 ? 4.263 -14.297 -6.560 1.00 89.44 409 SER A N 1
ATOM 3207 C CA . SER A 1 409 ? 4.952 -14.735 -7.763 1.00 89.44 409 SER A CA 1
ATOM 3208 C C . SER A 1 409 ? 6.366 -14.187 -7.784 1.00 89.44 409 SER A C 1
ATOM 3210 O O . SER A 1 409 ? 6.577 -12.974 -7.735 1.00 89.44 409 SER A O 1
ATOM 3212 N N . ARG A 1 410 ? 7.344 -15.090 -7.857 1.00 89.88 410 ARG A N 1
ATOM 3213 C CA . ARG A 1 410 ? 8.767 -14.754 -7.865 1.00 89.88 410 ARG A CA 1
ATOM 3214 C C . ARG A 1 410 ? 9.426 -15.390 -9.069 1.00 89.88 410 ARG A C 1
ATOM 3216 O O . ARG A 1 410 ? 9.224 -16.556 -9.370 1.00 89.88 410 ARG A O 1
ATOM 3223 N N . SER A 1 411 ? 10.242 -14.621 -9.769 1.00 88.88 411 SER A N 1
ATOM 3224 C CA . SER A 1 411 ? 11.068 -15.179 -10.836 1.00 88.88 411 SER A CA 1
ATOM 3225 C C . SER A 1 411 ? 12.301 -15.851 -10.252 1.00 88.88 411 SER A C 1
ATOM 3227 O O . SER A 1 411 ? 12.944 -15.273 -9.376 1.00 88.88 411 SER A O 1
ATOM 3229 N N . MET A 1 412 ? 12.652 -17.027 -10.763 1.00 90.00 412 MET A N 1
ATOM 3230 C CA . MET A 1 412 ? 13.884 -17.702 -10.371 1.00 90.00 412 MET A CA 1
ATOM 3231 C C . MET A 1 412 ? 15.104 -16.959 -10.919 1.00 90.00 412 MET A C 1
ATOM 3233 O O . MET A 1 412 ? 15.100 -16.420 -12.031 1.00 90.00 412 MET A O 1
ATOM 3237 N N . THR A 1 413 ? 16.177 -16.962 -10.140 1.00 90.00 413 THR A N 1
ATOM 3238 C CA . THR A 1 413 ? 17.513 -16.610 -10.615 1.00 90.00 413 THR A CA 1
ATOM 3239 C C . THR A 1 413 ? 18.004 -17.636 -11.633 1.00 90.00 413 THR A C 1
ATOM 3241 O O . THR A 1 413 ? 17.511 -18.762 -11.719 1.00 90.00 413 THR A O 1
ATOM 3244 N N . THR A 1 414 ? 19.047 -17.283 -12.386 1.00 87.56 414 THR A N 1
ATOM 3245 C CA . THR A 1 414 ? 19.693 -18.213 -13.324 1.00 87.56 414 THR A CA 1
ATOM 3246 C C . THR A 1 414 ? 20.165 -19.500 -12.655 1.00 87.56 414 THR A C 1
ATOM 3248 O O . THR A 1 414 ? 20.232 -20.529 -13.318 1.00 87.56 414 THR A O 1
ATOM 3251 N N . THR A 1 415 ? 20.525 -19.442 -11.370 1.00 91.88 415 THR A N 1
ATOM 3252 C CA . THR A 1 415 ? 20.982 -20.608 -10.606 1.00 91.88 415 THR A CA 1
ATOM 3253 C C . THR A 1 415 ? 19.817 -21.476 -10.160 1.00 91.88 415 THR A C 1
ATOM 3255 O O . THR A 1 415 ? 19.832 -22.666 -10.456 1.00 91.88 415 THR A O 1
ATOM 3258 N N . GLU A 1 416 ? 18.786 -20.884 -9.557 1.00 91.38 416 GLU A N 1
ATOM 3259 C CA . GLU A 1 416 ? 17.572 -21.605 -9.140 1.00 91.38 416 GLU A CA 1
ATOM 3260 C C . GLU A 1 416 ? 16.862 -22.269 -10.335 1.00 91.38 416 GLU A C 1
ATOM 3262 O O . GLU A 1 416 ? 16.365 -23.386 -10.233 1.00 91.38 416 GLU A O 1
ATOM 3267 N N . ALA A 1 417 ? 16.891 -21.644 -11.518 1.00 89.94 417 ALA A N 1
ATOM 3268 C CA . ALA A 1 417 ? 16.288 -22.208 -12.727 1.00 89.94 417 ALA A CA 1
ATOM 3269 C C . ALA A 1 417 ? 16.936 -23.531 -13.196 1.00 89.94 417 ALA A C 1
ATOM 3271 O O . ALA A 1 417 ? 16.325 -24.257 -13.985 1.00 89.94 417 ALA A O 1
ATOM 3272 N N . ARG A 1 418 ? 18.151 -23.859 -12.727 1.00 92.81 418 ARG A N 1
ATOM 3273 C CA . ARG A 1 418 ? 18.865 -25.108 -13.055 1.00 92.81 418 ARG A CA 1
ATOM 3274 C C . ARG A 1 418 ? 18.599 -26.250 -12.074 1.00 92.81 418 ARG A C 1
ATOM 3276 O O . ARG A 1 418 ? 19.084 -27.349 -12.319 1.00 92.81 418 ARG A O 1
ATOM 3283 N N . TYR A 1 419 ? 17.867 -25.999 -10.992 1.00 93.50 419 TYR A N 1
ATOM 3284 C CA . TYR A 1 419 ? 17.477 -27.037 -10.042 1.00 93.50 419 TYR A CA 1
ATOM 3285 C C . TYR A 1 419 ? 16.591 -28.098 -10.707 1.00 93.50 419 TYR A C 1
ATOM 3287 O O . TYR A 1 419 ? 15.895 -27.822 -11.694 1.00 93.50 419 TYR A O 1
ATOM 3295 N N . ALA A 1 420 ? 16.616 -29.319 -10.174 1.00 93.31 420 ALA A N 1
ATOM 3296 C CA . ALA A 1 420 ? 15.673 -30.357 -10.572 1.00 93.31 420 ALA A CA 1
ATOM 3297 C C . ALA A 1 420 ? 14.240 -29.930 -10.211 1.00 93.31 420 ALA A C 1
ATOM 3299 O O . ALA A 1 420 ? 14.043 -29.145 -9.287 1.00 93.31 420 ALA A O 1
ATOM 3300 N N . GLN A 1 421 ? 13.218 -30.450 -10.905 1.00 90.81 421 GLN A N 1
ATOM 3301 C CA . GLN A 1 421 ? 11.831 -30.027 -10.650 1.00 90.81 421 GLN A CA 1
ATOM 3302 C C . GLN A 1 421 ? 11.442 -30.197 -9.173 1.00 90.81 421 GLN A C 1
ATOM 3304 O O . GLN A 1 421 ? 10.882 -29.282 -8.593 1.00 90.81 421 GLN A O 1
ATOM 3309 N N . ILE A 1 422 ? 11.833 -31.300 -8.529 1.00 93.25 422 ILE A N 1
ATOM 3310 C CA . ILE A 1 422 ? 11.540 -31.533 -7.105 1.00 93.25 422 ILE A CA 1
ATOM 3311 C C . ILE A 1 422 ? 12.184 -30.496 -6.170 1.00 93.25 422 ILE A C 1
ATOM 3313 O O . ILE A 1 422 ? 11.592 -30.107 -5.170 1.00 93.25 422 ILE A O 1
ATOM 3317 N N . GLU A 1 423 ? 13.380 -30.012 -6.507 1.00 93.31 423 GLU A N 1
ATOM 3318 C CA . GLU A 1 423 ? 14.073 -28.961 -5.755 1.00 93.31 423 GLU A CA 1
ATOM 3319 C C . GLU A 1 423 ? 13.432 -27.590 -5.999 1.00 93.31 423 GLU A C 1
ATOM 3321 O O . GLU A 1 423 ? 13.440 -26.739 -5.116 1.00 93.31 423 GLU A O 1
ATOM 3326 N N . LYS A 1 424 ? 12.857 -27.377 -7.190 1.00 92.62 424 LYS A N 1
ATOM 3327 C CA . LYS A 1 424 ? 12.075 -26.179 -7.510 1.00 92.62 424 LYS A CA 1
ATOM 3328 C C . LYS A 1 424 ? 10.756 -26.148 -6.747 1.00 92.62 424 LYS A C 1
ATOM 3330 O O . LYS A 1 424 ? 10.437 -25.098 -6.205 1.00 92.62 424 LYS A O 1
ATOM 3335 N N . GLU A 1 425 ? 10.050 -27.276 -6.659 1.00 91.25 425 GLU A N 1
ATOM 3336 C CA . GLU A 1 425 ? 8.844 -27.397 -5.825 1.00 91.25 425 GLU A CA 1
ATOM 3337 C C . GLU A 1 425 ? 9.166 -27.152 -4.348 1.00 91.25 425 GLU A C 1
ATOM 3339 O O . GLU A 1 425 ? 8.412 -26.482 -3.662 1.00 91.25 425 GLU A O 1
ATOM 3344 N N . ALA A 1 426 ? 10.306 -27.650 -3.854 1.00 92.44 426 ALA A N 1
ATOM 3345 C CA . ALA A 1 426 ? 10.738 -27.402 -2.477 1.00 92.44 426 ALA A CA 1
ATOM 3346 C C . ALA A 1 426 ? 11.194 -25.949 -2.224 1.00 92.44 426 ALA A C 1
ATOM 3348 O O . ALA A 1 426 ? 11.244 -25.510 -1.076 1.00 92.44 426 ALA A O 1
ATOM 3349 N N . LEU A 1 427 ? 11.587 -25.225 -3.277 1.00 91.44 427 LEU A N 1
ATOM 3350 C CA . LEU A 1 427 ? 11.943 -23.805 -3.221 1.00 91.44 427 LEU A CA 1
ATOM 3351 C C . LEU A 1 427 ? 10.706 -22.888 -3.243 1.00 91.44 427 LEU A C 1
ATOM 3353 O O . LEU A 1 427 ? 10.816 -21.736 -2.809 1.00 91.44 427 LEU A O 1
ATOM 3357 N N . ALA A 1 428 ? 9.590 -23.362 -3.807 1.00 85.62 428 ALA A N 1
ATOM 3358 C CA . ALA A 1 428 ? 8.296 -22.678 -3.814 1.00 85.62 428 ALA A CA 1
ATOM 3359 C C . ALA A 1 428 ? 7.660 -22.716 -2.422 1.00 85.62 428 ALA A C 1
ATOM 3361 O O . ALA A 1 428 ? 7.107 -21.661 -2.027 1.00 85.62 428 ALA A O 1
#

Sequence (428 aa):
MDKNRPEEASIILTTFLRIENNPRGIRAKKNLTTENAAKWTANPNVRGVSDQRTPGNSAQQVSPSVITVQKKEHWAKACRSQASQQLRKKQVNELTSRQETEEESSSEEDVYFLGEVVHLDTINKSGHKPWTADKKISQSLISSCNVKTIPYQQPTTDTTFANLAGARYFTKLDANSGFWQIKLSERSKPLTTFITPWGRYCLNVFPFGISSGSEKFQKCMCQILEGLYGVECNIDDVLVHGATQEEHDRRLEAVLQRLGNANVTLNAEKCVFNVSSVKFLGQIVGADGIKPDPEKIQAIREMPHPTNLHEVRSFLGMVNQFSKFTTNLADLTKPIRELLVKNTAWTWGPPQQDAFDKIKKALTSAPTLTLYDPNKATKIAADASSYGLGAVVLQEEGPDTWKPVSFISRSMTTTEARYAQIEKEALA

Radius of gyration: 28.43 Å; Cα contacts (8 Å, |Δi|>4): 551; chains: 1; bounding box: 70×75×74 Å

pLDDT: mean 70.29, std 25.67, range [22.0, 97.44]

Secondary structure (DSSP, 8-state):
-----SHHHHHHHHHHHHHT-------------------------------------------THHHHHHHHHHHHHHHT-HHHHHHHHHHHHHHHHTTSEEE-----TT-----B--------TTS---GGGHHHHHHHHSTT---------PPPHHHHHHTTTT--EEEEEEBSSGGGGSBPPTTTSGGG-EEETTEEEEESBPPTT-TTHHHHHHHHHHHHSTT-TTEEEETTEEEEEESSHHHHHHHHHHHHHHHHHTT--B-TTT-EEEESEEEETTEEEETTEEEE-HHHHHHHHHPPPP-SHHHHHHHHHHHHHTGGG-TTHHHHHHHHHGGGSTTPPP---HHHHHHHHHHHHHHHTPPPBPPP-TTS-EEEEEEE-SSEEEEEEEEEEETTEEEEEEEEEEEPPTTGGGS-HHHHHHH-

Organism: Paramuricea clavata (NCBI:txid317549)

Mean predicted aligned error: 15.88 Å